Protein AF-A0AA40AA31-F1 (afdb_monomer)

Secondary structure (DSSP, 8-state):
-----------------------TTTTS-TTGGGGGSSEEEEEEEEEEEBTTBPPPTTHHHHHHHHHHSSSSSHHHHHHHHTTTSEEEEEEEEEEEE-SS-HHHHHTTTTT-SSSSSSHHHHHHHHHHHHTTT---GGG-SSSSSB-S-EEEEESS-BGGG-TTHHHHSBPPEEEESSSS-EEETTEEE-EEEEEETT--HHHHHHHHHHHHH-PPPSS--SSS-B-TTGGG-TTTGGGG-SSSTTSS--PPPHHHHHHTT-SEEEEE-S-EEEEEE-HHHH-EEEEEEGGG-TT-SEEEEEEEE-S-GGGGGSS--EEEEEEEETT---S--TTS-SEEE--TTS--GGGSB--TT--S--TTSSBTTTTT--BBTTSSSB---TTS-----EEESPPPSSSEEEEEEE---

Mean predicted aligned error: 7.06 Å

Foldseek 3Di:
DQDPDDPDDDDDPDDDPDDDDDPPCLQAFLLRLLLLAQAEAAAEEAEEEEPAFDFDPCLQVVVCCQDPNPDLHLQVQSCQLLVNRYGYDYHYDDHHYFPHGLLQQLQQQLQPDPDPPGPLVVVVSRCVRQQVPDACQVQSRPPPQARQHYEYEYGDAACVSPDPCNGRHHHWAKDFNDPDFDHRHRHTYGIYTYDYSPQANLSVNLRCLCRGGVDAQQFASHNQGFQRCACNASSGVQCQFDVVGNHQHAHHDPVSNVSSNSAAEAEDLAWDKDKAAACSVHSYKYKQFQQSDPPAQKTKIWHWHDLDDSNVRAQETAIWIKIAGNVDDAQNDLLDGRIGTQFCVLPSRSSGDDDDPDDPPPHQGHPPGPVRDKEDLPTRVHPADSVSHGSQWIWHPWDPRDSMIITIITRHD

Nearest PDB structures (foldseek):
  4yu6-assembly1_A  TM=7.868E-01  e=1.021E-20  Bacillus cereus biovar anthracis str. CI
  4yu6-assembly2_B  TM=7.826E-01  e=8.565E-21  Bacillus cereus biovar anthracis str. CI
  4yu5-assembly2_B  TM=7.785E-01  e=2.059E-20  Bacillus cereus biovar anthracis str. CI
  4yu5-assembly1_A  TM=7.817E-01  e=1.337E-19  Bacillus cereus biovar anthracis str. CI
  7pnw-assembly1_N  TM=4.228E-01  e=8.095E+00  Mus musculus

Structure (mmCIF, N/CA/C/O backbone):
data_AF-A0AA40AA31-F1
#
_entry.id   AF-A0AA40AA31-F1
#
loop_
_atom_site.group_PDB
_atom_site.id
_atom_site.type_symbol
_atom_site.label_atom_id
_atom_site.label_alt_id
_atom_site.label_comp_id
_atom_site.label_asym_id
_atom_site.label_entity_id
_atom_site.label_seq_id
_atom_site.pdbx_PDB_ins_code
_atom_site.Cartn_x
_atom_site.Cartn_y
_atom_site.Cartn_z
_atom_site.occupancy
_atom_site.B_iso_or_equiv
_atom_site.auth_seq_id
_atom_site.auth_comp_id
_atom_site.auth_asym_id
_atom_site.auth_atom_id
_atom_site.pdbx_PDB_model_num
ATOM 1 N N . MET A 1 1 ? -4.760 25.569 -0.457 1.00 21.52 1 MET A N 1
ATOM 2 C CA . MET A 1 1 ? -3.371 25.372 0.000 1.00 21.52 1 MET A CA 1
ATOM 3 C C . MET A 1 1 ? -3.452 24.492 1.225 1.00 21.52 1 MET A C 1
ATOM 5 O O . MET A 1 1 ? -3.757 24.991 2.296 1.00 21.52 1 MET A O 1
ATOM 9 N N . VAL A 1 2 ? -3.382 23.180 1.024 1.00 22.34 2 VAL A N 1
ATOM 10 C CA . VAL A 1 2 ? -3.468 22.185 2.099 1.00 22.34 2 VAL A CA 1
ATOM 11 C C . VAL A 1 2 ? -2.032 21.746 2.363 1.00 22.34 2 VAL A C 1
ATOM 13 O O . VAL A 1 2 ? -1.344 21.368 1.417 1.00 22.34 2 VAL A O 1
ATOM 16 N N . CYS A 1 3 ? -1.578 21.928 3.604 1.00 20.52 3 CYS A N 1
ATOM 17 C CA . CYS A 1 3 ? -0.237 21.608 4.083 1.00 20.52 3 CYS A CA 1
ATOM 18 C C . CYS A 1 3 ? 0.128 20.159 3.757 1.00 20.52 3 CYS A C 1
ATOM 20 O O . CYS A 1 3 ? -0.513 19.239 4.250 1.00 20.52 3 CYS A O 1
ATOM 22 N N . LEU A 1 4 ? 1.185 19.992 2.966 1.00 25.45 4 LEU A N 1
ATOM 23 C CA . LEU A 1 4 ? 1.896 18.733 2.727 1.00 25.45 4 LEU A CA 1
ATOM 24 C C . LEU A 1 4 ? 3.179 18.666 3.582 1.00 25.45 4 LEU A C 1
ATOM 26 O O . LEU A 1 4 ? 4.129 17.981 3.235 1.00 25.45 4 LEU A O 1
ATOM 30 N N . SER A 1 5 ? 3.239 19.415 4.686 1.00 25.70 5 SER A N 1
ATOM 31 C CA . SER A 1 5 ? 4.413 19.504 5.554 1.00 25.70 5 SER A CA 1
ATOM 32 C C . SER A 1 5 ? 4.046 19.136 6.988 1.00 25.70 5 SER A C 1
ATOM 34 O O . SER A 1 5 ? 3.518 19.960 7.731 1.00 25.70 5 SER A O 1
ATOM 36 N N . THR A 1 6 ? 4.274 17.874 7.371 1.00 27.00 6 THR A N 1
ATOM 37 C CA . THR A 1 6 ? 4.660 17.449 8.739 1.00 27.00 6 THR A CA 1
ATOM 38 C C . THR A 1 6 ? 4.908 15.931 8.850 1.00 27.00 6 THR A C 1
ATOM 40 O O . THR A 1 6 ? 4.463 15.297 9.799 1.00 27.00 6 THR A O 1
ATOM 43 N N . CYS A 1 7 ? 5.721 15.341 7.967 1.00 25.69 7 CYS A N 1
ATOM 44 C CA . CYS A 1 7 ? 6.529 14.180 8.373 1.00 25.69 7 CYS A CA 1
ATOM 45 C C . CYS A 1 7 ? 7.777 14.708 9.095 1.00 25.69 7 CYS A C 1
ATOM 47 O O . CYS A 1 7 ? 8.858 14.790 8.533 1.00 25.69 7 CYS A O 1
ATOM 49 N N . LEU A 1 8 ? 7.606 15.186 10.333 1.00 26.09 8 LEU A N 1
ATOM 50 C CA . LEU A 1 8 ? 8.709 15.687 11.155 1.00 26.09 8 LEU A CA 1
ATOM 51 C C . LEU A 1 8 ? 9.076 14.666 12.236 1.00 26.09 8 LEU A C 1
ATOM 53 O O . LEU A 1 8 ? 8.353 14.495 13.214 1.00 26.09 8 LEU A O 1
ATOM 57 N N . SER A 1 9 ? 10.259 14.078 12.049 1.00 26.86 9 SER A N 1
ATOM 58 C CA . SER A 1 9 ? 11.247 13.673 13.059 1.00 26.86 9 SER A CA 1
ATOM 59 C C . SER A 1 9 ? 10.718 13.188 14.420 1.00 26.86 9 SER A C 1
ATOM 61 O O . SER A 1 9 ? 10.626 13.942 15.390 1.00 26.86 9 SER A O 1
ATOM 63 N N . TYR A 1 10 ? 10.526 11.874 14.554 1.00 27.73 10 TYR A N 1
ATOM 64 C CA . TYR A 1 10 ? 10.501 11.221 15.864 1.00 27.73 10 TYR A CA 1
ATOM 65 C C . TYR A 1 10 ? 11.407 9.991 15.874 1.00 27.73 10 TYR A C 1
ATOM 67 O O . TYR A 1 10 ? 11.098 8.942 15.328 1.00 27.73 10 TYR A O 1
ATOM 75 N N . GLY A 1 11 ? 12.561 10.156 16.522 1.00 22.95 11 GLY A N 1
ATOM 76 C CA . GLY A 1 11 ? 13.639 9.179 16.535 1.00 22.95 11 GLY A CA 1
ATOM 77 C C . GLY A 1 11 ? 13.291 7.813 17.133 1.00 22.95 11 GLY A C 1
ATOM 78 O O . GLY A 1 11 ? 12.619 7.705 18.160 1.00 22.95 11 GLY A O 1
ATOM 79 N N . ARG A 1 12 ? 13.881 6.793 16.499 1.00 26.95 12 ARG A N 1
ATOM 80 C CA . ARG A 1 12 ? 14.268 5.469 17.010 1.00 26.95 12 ARG A CA 1
ATOM 81 C C . ARG A 1 12 ? 13.343 4.846 18.061 1.00 26.95 12 ARG A C 1
ATOM 83 O O . ARG A 1 12 ? 13.556 4.974 19.270 1.00 26.95 12 ARG A O 1
ATOM 90 N N . ALA A 1 13 ? 12.480 3.948 17.599 1.00 27.30 13 ALA A N 1
ATOM 91 C CA . ALA A 1 13 ? 12.263 2.687 18.295 1.00 27.30 13 ALA A CA 1
ATOM 92 C C . ALA A 1 13 ? 13.197 1.647 17.663 1.00 27.30 13 ALA A C 1
ATOM 94 O O . ALA A 1 13 ? 12.859 1.036 16.664 1.00 27.30 13 ALA A O 1
ATOM 95 N N . GLY A 1 14 ? 14.396 1.471 18.231 1.00 22.59 14 GLY A N 1
ATOM 96 C CA . GLY A 1 14 ? 15.335 0.459 17.746 1.00 22.59 14 GLY A CA 1
ATOM 97 C C . GLY A 1 14 ? 14.672 -0.915 17.635 1.00 22.59 14 GLY A C 1
ATOM 98 O O . GLY A 1 14 ? 14.106 -1.395 18.628 1.00 22.59 14 GLY A O 1
ATOM 99 N N . LEU A 1 15 ? 14.767 -1.506 16.439 1.00 26.05 15 LEU A N 1
ATOM 100 C CA . LEU A 1 15 ? 14.596 -2.930 16.192 1.00 26.05 15 LEU A CA 1
ATOM 101 C C . LEU A 1 15 ? 15.546 -3.674 17.132 1.00 26.05 15 LEU A C 1
ATOM 103 O O . LEU A 1 15 ? 16.763 -3.680 16.954 1.00 26.05 15 LEU A O 1
ATOM 107 N N . VAL A 1 16 ? 14.986 -4.280 18.170 1.00 21.91 16 VAL A N 1
ATOM 108 C CA . VAL A 1 16 ? 15.674 -5.336 18.900 1.00 21.91 16 VAL A CA 1
ATOM 109 C C . VAL A 1 16 ? 15.092 -6.625 18.361 1.00 21.91 16 VAL A C 1
ATOM 111 O O . VAL A 1 16 ? 13.942 -6.959 18.638 1.00 21.91 16 VAL A O 1
ATOM 114 N N . TRP A 1 17 ? 15.900 -7.321 17.567 1.00 23.91 17 TRP A N 1
ATOM 115 C CA . TRP A 1 17 ? 15.719 -8.729 17.265 1.00 23.91 17 TRP A CA 1
ATOM 116 C C . TRP A 1 17 ? 15.659 -9.493 18.589 1.00 23.91 17 TRP A C 1
ATOM 118 O O . TRP A 1 17 ? 16.685 -9.763 19.211 1.00 23.91 17 TRP A O 1
ATOM 128 N N . LEU A 1 18 ? 14.447 -9.803 19.046 1.00 21.17 18 LEU A N 1
ATOM 129 C CA . LEU A 1 18 ? 14.232 -10.810 20.069 1.00 21.17 18 LEU A CA 1
ATOM 130 C C . LEU A 1 18 ? 13.773 -12.075 19.352 1.00 21.17 18 LEU A C 1
ATOM 132 O O . LEU A 1 18 ? 12.701 -12.126 18.749 1.00 21.17 18 LEU A O 1
ATOM 136 N N . THR A 1 19 ? 14.647 -13.072 19.378 1.00 25.44 19 THR A N 1
ATOM 137 C CA . THR A 1 19 ? 14.409 -14.442 18.938 1.00 25.44 19 THR A CA 1
ATOM 138 C C . THR A 1 19 ? 13.298 -15.041 19.800 1.00 25.44 19 THR A C 1
ATOM 140 O O . THR A 1 19 ? 13.548 -15.628 20.848 1.00 25.44 19 THR A O 1
ATOM 143 N N . VAL A 1 20 ? 12.054 -14.864 19.362 1.00 24.89 20 VAL A N 1
ATOM 144 C CA . VAL A 1 20 ? 10.900 -15.638 19.820 1.00 24.89 20 VAL A CA 1
ATOM 145 C C . VAL A 1 20 ? 10.559 -16.609 18.698 1.00 24.89 20 VAL A C 1
ATOM 147 O O . VAL A 1 20 ? 10.556 -16.239 17.524 1.00 24.89 20 VAL A O 1
ATOM 150 N N . LEU A 1 21 ? 10.396 -17.868 19.094 1.00 23.12 21 LEU A N 1
ATOM 151 C CA . LEU A 1 21 ? 10.158 -19.053 18.276 1.00 23.12 21 LEU A CA 1
ATOM 152 C C . LEU A 1 21 ? 9.368 -18.767 16.993 1.00 23.12 21 LEU A C 1
ATOM 154 O O . LEU A 1 21 ? 8.338 -18.103 17.006 1.00 23.12 21 LEU A O 1
ATOM 158 N N . ALA A 1 22 ? 9.896 -19.295 15.889 1.00 25.11 22 ALA A N 1
ATOM 159 C CA . ALA A 1 22 ? 9.372 -19.178 14.540 1.00 25.11 22 ALA A CA 1
ATOM 160 C C . ALA A 1 22 ? 7.840 -19.313 14.479 1.00 25.11 22 ALA A C 1
ATOM 162 O O . ALA A 1 22 ? 7.308 -20.418 14.550 1.00 25.11 22 ALA A O 1
ATOM 163 N N . CYS A 1 23 ? 7.151 -18.190 14.267 1.00 29.66 23 CYS A N 1
ATOM 164 C CA . CYS A 1 23 ? 5.877 -18.199 13.566 1.00 29.66 23 CYS A CA 1
ATOM 165 C C . CYS A 1 23 ? 6.217 -18.176 12.062 1.00 29.66 23 CYS A C 1
ATOM 167 O O . CYS A 1 23 ? 6.781 -17.181 11.596 1.00 29.66 23 CYS A O 1
ATOM 169 N N . PRO A 1 24 ? 5.963 -19.254 11.297 1.00 26.97 24 PRO A N 1
ATOM 170 C CA . PRO A 1 24 ? 6.385 -19.378 9.895 1.00 26.97 24 PRO A CA 1
ATOM 171 C C . PRO A 1 24 ? 5.739 -18.369 8.926 1.00 26.97 24 PRO A C 1
ATOM 173 O O . PRO A 1 24 ? 6.018 -18.412 7.731 1.00 26.97 24 PRO A O 1
ATOM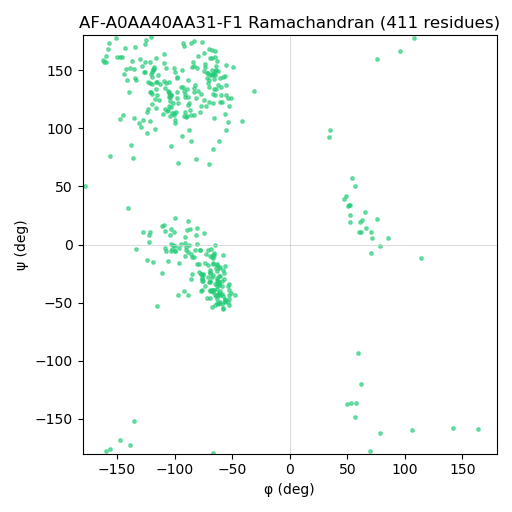 176 N N . THR A 1 25 ? 4.865 -17.479 9.400 1.00 36.44 25 THR A N 1
ATOM 177 C CA . THR A 1 25 ? 3.984 -16.643 8.570 1.00 36.44 25 THR A CA 1
ATOM 178 C C . THR A 1 25 ? 4.507 -15.237 8.276 1.00 36.44 25 THR A C 1
ATOM 180 O O . THR A 1 25 ? 3.888 -14.532 7.486 1.00 36.44 25 THR A O 1
ATOM 183 N N . ARG A 1 26 ? 5.668 -14.817 8.809 1.00 39.44 26 ARG A N 1
ATOM 184 C CA . ARG A 1 26 ? 6.181 -13.442 8.595 1.00 39.44 26 ARG A CA 1
ATOM 185 C C . ARG A 1 26 ? 6.444 -13.061 7.130 1.00 39.44 26 ARG A C 1
ATOM 187 O O . ARG A 1 26 ? 6.522 -11.876 6.840 1.00 39.44 26 ARG A O 1
ATOM 194 N N . HIS A 1 27 ? 6.594 -14.024 6.218 1.00 36.75 27 HIS A N 1
ATOM 195 C CA . HIS A 1 27 ? 6.992 -13.745 4.831 1.00 36.75 27 HIS A CA 1
ATOM 196 C C . HIS A 1 27 ? 5.881 -13.895 3.780 1.00 36.75 27 HIS A C 1
ATOM 198 O O . HIS A 1 27 ? 6.121 -13.546 2.629 1.00 36.75 27 HIS A O 1
ATOM 204 N N . ASN A 1 28 ? 4.679 -14.365 4.143 1.00 40.31 28 ASN A N 1
ATOM 205 C CA . ASN A 1 28 ? 3.616 -14.662 3.168 1.00 40.31 28 ASN A CA 1
ATOM 206 C C . ASN A 1 28 ? 2.303 -13.880 3.377 1.00 40.31 28 ASN A C 1
ATOM 208 O O . ASN A 1 28 ? 1.317 -14.209 2.722 1.00 40.31 28 ASN A O 1
ATOM 212 N N . GLY A 1 29 ? 2.258 -12.861 4.243 1.00 51.94 29 GLY A N 1
ATOM 213 C CA . GLY A 1 29 ? 0.986 -12.217 4.594 1.00 51.94 29 GLY A CA 1
ATOM 214 C C . GLY A 1 29 ? 0.158 -13.068 5.555 1.00 51.94 29 GLY A C 1
ATOM 215 O O . GLY A 1 29 ? 0.355 -14.284 5.648 1.00 51.94 29 GLY A O 1
ATOM 216 N N . LEU A 1 30 ? -0.794 -12.453 6.262 1.00 58.66 30 LEU A N 1
ATOM 217 C CA . LEU A 1 30 ? -1.718 -13.206 7.116 1.00 58.66 30 LEU A CA 1
ATOM 218 C C . LEU A 1 30 ? -2.571 -14.162 6.271 1.00 58.66 30 LEU A C 1
ATOM 220 O O . LEU A 1 30 ? -2.730 -15.311 6.642 1.00 58.66 30 LEU A O 1
ATOM 224 N N . CYS A 1 31 ? -2.961 -13.791 5.049 1.00 61.81 31 CYS A N 1
ATOM 225 C CA . CYS A 1 31 ? -3.692 -14.701 4.158 1.00 61.81 31 CYS A CA 1
ATOM 226 C C . CYS A 1 31 ? -2.834 -15.772 3.443 1.00 61.81 31 CYS A C 1
ATOM 228 O O . CYS A 1 31 ? -3.378 -16.634 2.747 1.00 61.81 31 CYS A O 1
ATOM 230 N N . GLY A 1 32 ? -1.505 -15.759 3.591 1.00 67.69 32 GLY A N 1
ATOM 231 C CA . GLY A 1 32 ? -0.622 -16.767 3.002 1.00 67.69 32 GLY A CA 1
ATOM 232 C C . GLY A 1 32 ? -0.744 -16.910 1.475 1.00 67.69 32 GLY A C 1
ATOM 233 O O . GLY A 1 32 ? -1.073 -15.979 0.741 1.00 67.69 32 GLY A O 1
ATOM 234 N N . ASP A 1 33 ? -0.527 -18.131 0.973 1.00 73.44 33 ASP A N 1
ATOM 235 C CA . ASP A 1 33 ? -0.656 -18.436 -0.461 1.00 73.44 33 ASP A CA 1
ATOM 236 C C . ASP A 1 33 ? -2.100 -18.326 -0.991 1.00 73.44 33 ASP A C 1
ATOM 238 O O . ASP A 1 33 ? -2.295 -18.306 -2.209 1.00 73.44 33 ASP A O 1
ATOM 242 N N . GLN A 1 34 ? -3.119 -18.216 -0.125 1.00 70.44 34 GLN A N 1
ATOM 243 C CA . GLN A 1 34 ? -4.515 -18.108 -0.565 1.00 70.44 34 GLN A CA 1
ATOM 244 C C . GLN A 1 34 ? -4.746 -16.836 -1.388 1.00 70.44 34 GLN A C 1
ATOM 246 O O . GLN A 1 34 ? -5.406 -16.894 -2.427 1.00 70.44 34 GLN A O 1
ATOM 251 N N . CYS A 1 35 ? -4.105 -15.724 -1.010 1.00 69.81 35 CYS A N 1
ATOM 252 C CA . CYS A 1 35 ? -4.175 -14.442 -1.720 1.00 69.81 35 CYS A CA 1
ATOM 253 C C . CYS A 1 35 ? -3.547 -14.441 -3.126 1.00 69.81 35 CYS A C 1
ATOM 255 O O . CYS A 1 35 ? -3.698 -13.465 -3.866 1.00 69.81 35 CYS A O 1
ATOM 257 N N . LYS A 1 36 ? -2.870 -15.530 -3.521 1.00 77.38 36 LYS A N 1
ATOM 258 C CA . LYS A 1 36 ? -2.358 -15.738 -4.888 1.00 77.38 36 LYS A CA 1
ATOM 259 C C . LYS A 1 36 ? -3.418 -16.329 -5.826 1.00 77.38 36 LYS A C 1
ATOM 261 O O . LYS A 1 36 ? -3.213 -16.380 -7.040 1.00 77.38 36 LYS A O 1
ATOM 266 N N . THR A 1 37 ? -4.544 -16.778 -5.275 1.00 78.44 37 THR A N 1
ATOM 267 C CA . THR A 1 37 ? -5.673 -17.400 -5.982 1.00 78.44 37 THR A CA 1
ATOM 268 C C . THR A 1 37 ? -6.958 -16.602 -5.765 1.00 78.44 37 THR A C 1
ATOM 270 O O . THR A 1 37 ? -6.935 -15.599 -5.063 1.00 78.44 37 THR A O 1
ATOM 273 N N . ASN A 1 38 ? -8.073 -17.032 -6.369 1.00 84.81 38 ASN A N 1
ATOM 274 C CA . ASN A 1 38 ? -9.378 -16.424 -6.111 1.00 84.81 38 ASN A CA 1
ATOM 275 C C . ASN A 1 38 ? -9.791 -16.687 -4.659 1.00 84.81 38 ASN A C 1
ATOM 277 O O . ASN A 1 38 ? -10.129 -17.815 -4.298 1.00 84.81 38 ASN A O 1
ATOM 281 N N . PHE A 1 39 ? -9.762 -15.641 -3.847 1.00 87.25 39 PHE A N 1
ATOM 282 C CA . PHE A 1 39 ? -9.891 -15.695 -2.408 1.00 87.25 39 PHE A CA 1
ATOM 283 C C . PHE A 1 39 ? -10.766 -14.539 -1.901 1.00 87.25 39 PHE A C 1
ATOM 285 O O . PHE A 1 39 ? -10.593 -13.379 -2.281 1.00 87.25 39 PHE A O 1
ATOM 292 N N . THR A 1 40 ? -11.744 -14.870 -1.057 1.00 92.12 40 THR A N 1
ATOM 293 C CA . THR A 1 40 ? -12.598 -13.886 -0.382 1.00 92.12 40 THR A CA 1
ATOM 294 C C . THR A 1 40 ? -12.192 -13.817 1.078 1.00 92.12 40 THR A C 1
ATOM 296 O O . THR A 1 40 ? -12.349 -14.795 1.802 1.00 92.12 40 THR A O 1
ATOM 299 N N . LEU A 1 41 ? -11.675 -12.663 1.484 1.00 92.62 41 LEU A N 1
ATOM 300 C CA . LEU A 1 41 ? -11.155 -12.405 2.811 1.00 92.62 41 LEU A CA 1
ATOM 301 C C . LEU A 1 41 ? -12.255 -11.844 3.715 1.00 92.62 41 LEU A C 1
ATOM 303 O O . LEU A 1 41 ? -12.731 -10.722 3.509 1.00 92.62 41 LEU A O 1
ATOM 307 N N . SER A 1 42 ? -12.629 -12.614 4.732 1.00 95.81 42 SER A N 1
ATOM 308 C CA . SER A 1 42 ? -13.472 -12.161 5.835 1.00 95.81 42 SER A CA 1
ATOM 309 C C . SER A 1 42 ? -12.670 -11.229 6.743 1.00 95.81 42 SER A C 1
ATOM 311 O O . SER A 1 42 ? -11.656 -11.625 7.317 1.00 95.81 42 SER A O 1
ATOM 313 N N . THR A 1 43 ? -13.132 -9.987 6.876 1.00 96.81 43 THR A N 1
ATOM 314 C CA . THR A 1 43 ? -12.504 -8.885 7.617 1.00 96.81 43 THR A CA 1
ATOM 315 C C . THR A 1 43 ? -13.429 -8.392 8.716 1.00 96.81 43 THR A C 1
ATOM 317 O O . THR A 1 43 ? -14.589 -8.090 8.448 1.00 96.81 43 THR A O 1
ATOM 320 N N . ILE A 1 44 ? -12.916 -8.246 9.935 1.00 98.19 44 ILE A N 1
ATOM 321 C CA . ILE A 1 44 ? -13.664 -7.645 11.041 1.00 98.19 44 ILE A CA 1
ATOM 322 C C . ILE A 1 44 ? -13.168 -6.217 11.275 1.00 98.19 44 ILE A C 1
ATOM 324 O O . ILE A 1 44 ? -11.981 -5.986 11.518 1.00 98.19 44 ILE A O 1
ATOM 328 N N . VAL A 1 45 ? -14.086 -5.253 11.210 1.00 98.75 45 VAL A N 1
ATOM 329 C CA . VAL A 1 45 ? -13.816 -3.841 11.500 1.00 98.75 45 VAL A CA 1
ATOM 330 C C . VAL A 1 45 ? -14.478 -3.473 12.826 1.00 98.75 45 VAL A C 1
ATOM 332 O O . VAL A 1 45 ? -15.700 -3.508 12.962 1.00 98.75 45 VAL A O 1
ATOM 335 N N . VAL A 1 46 ? -13.679 -3.104 13.823 1.00 98.81 46 VAL A N 1
ATOM 336 C CA . VAL A 1 46 ? -14.139 -2.793 15.180 1.00 98.81 46 VAL A CA 1
ATOM 337 C C . VAL A 1 46 ? -14.004 -1.299 15.436 1.00 98.81 46 VAL A C 1
ATOM 339 O O . VAL A 1 46 ? -12.899 -0.764 15.521 1.00 98.81 46 VAL A O 1
ATOM 342 N N . LEU A 1 47 ? -15.136 -0.613 15.569 1.00 98.81 47 LEU A N 1
ATOM 343 C CA . LEU A 1 47 ? -15.183 0.806 15.895 1.00 98.81 47 LEU A CA 1
ATOM 344 C C . LEU A 1 47 ? -15.052 0.995 17.403 1.00 98.81 47 LEU A C 1
ATOM 346 O O . LEU A 1 47 ? -15.735 0.338 18.192 1.00 98.81 47 LEU A O 1
ATOM 350 N N . VAL A 1 48 ? -14.214 1.942 17.807 1.00 98.75 48 VAL A N 1
ATOM 351 C CA . VAL A 1 48 ? -13.979 2.267 19.212 1.00 98.75 48 VAL A CA 1
ATOM 352 C C . VAL A 1 48 ? -14.023 3.762 19.465 1.00 98.75 48 VAL A C 1
ATOM 354 O O . VAL A 1 48 ? -13.537 4.568 18.674 1.00 98.75 48 VAL A O 1
ATOM 357 N N . ASP A 1 49 ? -14.600 4.137 20.598 1.00 98.50 49 ASP A N 1
ATOM 358 C CA . ASP A 1 49 ? -14.618 5.511 21.078 1.00 98.50 49 ASP A CA 1
ATOM 359 C C . ASP A 1 49 ? -14.044 5.622 22.493 1.00 98.50 49 ASP A C 1
ATOM 361 O O . ASP A 1 49 ? -13.661 4.632 23.118 1.00 98.50 49 ASP A O 1
ATOM 365 N N . PHE A 1 50 ? -13.936 6.849 22.989 1.00 98.50 50 PHE A N 1
ATOM 366 C CA . PHE A 1 50 ? -13.240 7.160 24.229 1.00 98.50 50 PHE A CA 1
ATOM 367 C C . PHE A 1 50 ? -14.113 8.029 25.140 1.00 98.50 50 PHE A C 1
ATOM 369 O O . PHE A 1 50 ? -15.017 8.728 24.665 1.00 98.50 50 PHE A O 1
ATOM 376 N N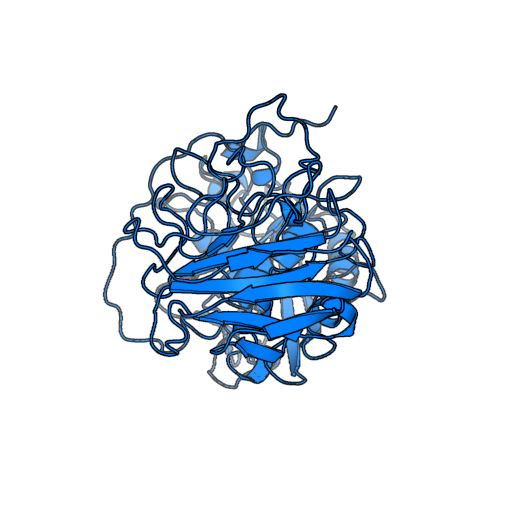 . PRO A 1 51 ? -13.835 8.073 26.457 1.00 98.06 51 PRO A N 1
ATOM 377 C CA . PRO A 1 51 ? -14.542 8.956 27.380 1.00 98.06 51 PRO A CA 1
ATOM 378 C C . PRO A 1 51 ? -14.459 10.443 26.996 1.00 98.06 51 PRO A C 1
ATOM 380 O O . PRO A 1 51 ? -15.378 11.198 27.296 1.00 98.06 51 PRO A O 1
ATOM 383 N N . ASP A 1 52 ? -13.372 10.871 26.343 1.00 95.44 52 ASP A N 1
ATOM 384 C CA . ASP A 1 52 ? -13.127 12.249 25.893 1.00 95.44 52 ASP A CA 1
ATOM 385 C C . ASP A 1 52 ? -13.344 12.474 24.388 1.00 95.44 52 ASP A C 1
ATOM 387 O O . ASP A 1 52 ? -13.284 13.616 23.928 1.00 95.44 52 ASP A O 1
ATOM 391 N N . LYS A 1 53 ? -13.617 11.418 23.615 1.00 96.69 53 LYS A N 1
ATOM 392 C CA . LYS A 1 53 ? -13.824 11.509 22.168 1.00 96.69 53 LYS A CA 1
ATOM 393 C C . LYS A 1 53 ? -14.826 10.459 21.696 1.00 96.69 53 LYS A C 1
ATOM 395 O O . LYS A 1 53 ? -14.511 9.275 21.640 1.00 96.69 53 LYS A O 1
ATOM 400 N N . LYS A 1 54 ? -16.024 10.911 21.329 1.00 97.50 54 LYS A N 1
ATOM 401 C CA . LYS A 1 54 ? -17.097 10.057 20.810 1.00 97.50 54 LYS A CA 1
ATOM 402 C C . LYS A 1 54 ? -17.014 9.886 19.300 1.00 97.50 54 LYS A C 1
ATOM 404 O O . LYS A 1 54 ? -16.672 10.837 18.602 1.00 97.50 54 LYS A O 1
ATOM 409 N N . MET A 1 55 ? -17.320 8.671 18.849 1.00 97.75 55 MET A N 1
ATOM 410 C CA . MET A 1 55 ? -17.424 8.312 17.436 1.00 97.75 55 MET A CA 1
ATOM 411 C C . MET A 1 55 ? -18.662 8.979 16.833 1.00 97.75 55 MET A C 1
ATOM 413 O O . MET A 1 55 ? -19.710 9.043 17.484 1.00 97.75 55 MET A O 1
ATOM 417 N N . GLY A 1 56 ? -18.562 9.448 15.589 1.00 96.38 56 GLY A N 1
ATOM 418 C CA . GLY A 1 56 ? -19.737 9.887 14.832 1.00 96.38 56 GLY A CA 1
ATOM 419 C C . GLY A 1 56 ? -20.809 8.789 14.745 1.00 96.38 56 GLY A C 1
ATOM 420 O O . GLY A 1 56 ? -20.502 7.621 14.512 1.00 96.38 56 GLY A O 1
ATOM 421 N N . SER A 1 57 ? -22.082 9.151 14.916 1.00 95.31 57 SER A N 1
ATOM 422 C CA . SER A 1 57 ? -23.205 8.196 14.928 1.00 95.31 57 SER A CA 1
ATOM 423 C C . SER A 1 57 ? -23.411 7.454 13.604 1.00 95.31 57 SER A C 1
ATOM 425 O O . SER A 1 57 ? -24.010 6.388 13.590 1.00 95.31 57 SER A O 1
ATOM 427 N N . ASP A 1 58 ? -22.933 8.017 12.496 1.00 96.69 58 ASP A N 1
ATOM 428 C CA . ASP A 1 58 ? -23.022 7.467 11.140 1.00 96.69 58 ASP A CA 1
ATOM 429 C C . ASP A 1 58 ? -21.825 6.570 10.779 1.00 96.69 58 ASP A C 1
ATOM 431 O O . ASP A 1 58 ? -21.746 6.044 9.669 1.00 96.69 58 ASP A O 1
ATOM 435 N N . ARG A 1 59 ? -20.845 6.413 11.680 1.00 97.50 59 ARG A N 1
ATOM 436 C CA . ARG A 1 59 ? -19.563 5.784 11.339 1.00 97.50 59 ARG A CA 1
ATOM 437 C C . ARG A 1 59 ? -19.672 4.290 11.071 1.00 97.50 59 ARG A C 1
ATOM 439 O O . ARG A 1 59 ? -18.960 3.821 10.195 1.00 97.50 59 ARG A O 1
ATOM 446 N N . VAL A 1 60 ? -20.577 3.561 11.722 1.00 97.62 60 VAL A N 1
ATOM 447 C CA . VAL A 1 60 ? -20.799 2.133 11.417 1.00 97.62 60 VAL A CA 1
ATOM 448 C C . VAL A 1 60 ? -21.238 1.955 9.959 1.00 97.62 60 VAL A C 1
ATOM 450 O O . VAL A 1 60 ? -20.623 1.190 9.218 1.00 97.62 60 VAL A O 1
ATOM 453 N N . ASP A 1 61 ? -22.237 2.716 9.508 1.00 97.44 61 ASP A N 1
ATOM 454 C CA . ASP A 1 61 ? -22.724 2.660 8.122 1.00 97.44 61 ASP A CA 1
ATOM 455 C C . ASP A 1 61 ? -21.673 3.174 7.128 1.00 97.44 61 ASP A C 1
ATOM 457 O O . ASP A 1 61 ? -21.451 2.578 6.071 1.00 97.44 61 ASP A O 1
ATOM 461 N N . SER A 1 62 ? -20.976 4.256 7.484 1.00 97.44 62 SER A N 1
ATOM 462 C CA . SER A 1 62 ? -19.898 4.821 6.668 1.00 97.44 62 SER A CA 1
ATOM 463 C C . SER A 1 62 ? -18.752 3.826 6.462 1.00 97.44 62 SER A C 1
ATOM 465 O O . SER A 1 62 ? -18.277 3.664 5.337 1.00 97.44 62 SER A O 1
ATOM 467 N N . PHE A 1 63 ? -18.334 3.104 7.508 1.00 98.19 63 PHE A N 1
ATOM 468 C CA . PHE A 1 63 ? -17.269 2.106 7.398 1.00 98.19 63 PHE A CA 1
ATOM 469 C C . PHE A 1 63 ? -17.727 0.814 6.722 1.00 98.19 63 PHE A C 1
ATOM 471 O O . PHE A 1 63 ? -16.946 0.241 5.961 1.00 98.19 63 PHE A O 1
ATOM 478 N N . ASN A 1 64 ? -18.996 0.419 6.878 1.00 97.94 64 ASN A N 1
ATOM 479 C CA . ASN A 1 64 ? -19.592 -0.637 6.053 1.00 97.94 64 ASN A CA 1
ATOM 480 C C . ASN A 1 64 ? -19.475 -0.284 4.566 1.00 97.94 64 ASN A C 1
ATOM 482 O O . ASN A 1 64 ? -19.005 -1.091 3.768 1.00 97.94 64 ASN A O 1
ATOM 486 N N . HIS A 1 65 ? -19.815 0.952 4.188 1.00 97.38 65 HIS A N 1
ATOM 487 C CA . HIS A 1 65 ? -19.628 1.419 2.816 1.00 97.38 65 HIS A CA 1
ATOM 488 C C . HIS A 1 65 ? -18.145 1.488 2.415 1.00 97.38 65 HIS A C 1
ATOM 490 O O . HIS A 1 65 ? -17.794 1.051 1.321 1.00 97.38 65 HIS A O 1
ATOM 496 N N . ARG A 1 66 ? -17.266 2.003 3.286 1.00 97.81 66 ARG A N 1
ATOM 497 C CA . ARG A 1 66 ? -15.822 2.159 3.027 1.00 97.81 66 ARG A CA 1
ATOM 498 C C . ARG A 1 66 ? -15.113 0.834 2.767 1.00 97.81 66 ARG A C 1
ATOM 500 O O . ARG A 1 66 ? -14.170 0.830 1.979 1.00 97.81 66 ARG A O 1
ATOM 507 N N . PHE A 1 67 ? -15.528 -0.251 3.416 1.00 98.06 67 PHE A N 1
ATOM 508 C CA . PHE A 1 67 ? -14.902 -1.564 3.259 1.00 98.06 67 PHE A CA 1
ATOM 509 C C . PHE A 1 67 ? -15.637 -2.460 2.259 1.00 98.06 67 PHE A C 1
ATOM 511 O O . PHE A 1 67 ? -14.986 -3.068 1.412 1.00 98.06 67 PHE A O 1
ATOM 518 N N . PHE A 1 68 ? -16.971 -2.493 2.316 1.00 97.25 68 PHE A N 1
ATOM 519 C CA . PHE A 1 68 ? -17.801 -3.506 1.649 1.00 97.25 68 PHE A CA 1
ATOM 520 C C . PHE A 1 68 ? -18.908 -2.912 0.761 1.00 97.25 68 PHE A C 1
ATOM 522 O O . PHE A 1 68 ? -19.823 -3.617 0.336 1.00 97.25 68 PHE A O 1
ATOM 529 N N . GLY A 1 69 ? -18.875 -1.602 0.505 1.00 93.44 69 GLY A N 1
ATOM 530 C CA . GLY A 1 69 ? -19.877 -0.920 -0.309 1.00 93.44 69 GLY A CA 1
ATOM 531 C C . GLY A 1 69 ? -19.870 -1.329 -1.792 1.00 93.44 69 GLY A C 1
ATOM 532 O O . GLY A 1 69 ? -19.052 -2.125 -2.245 1.00 93.44 69 GLY A O 1
ATOM 533 N N . PRO A 1 70 ? -20.757 -0.735 -2.610 1.00 85.81 70 PRO A N 1
ATOM 534 C CA . PRO A 1 70 ? -20.844 -1.059 -4.033 1.00 85.81 70 PRO A CA 1
ATOM 535 C C . PRO A 1 70 ? -19.723 -0.449 -4.889 1.00 85.81 70 PRO A C 1
ATOM 537 O O . PRO A 1 70 ? -19.410 -1.012 -5.932 1.00 85.81 70 PRO A O 1
ATOM 540 N N . LYS A 1 71 ? -19.170 0.713 -4.501 1.00 88.81 71 LYS A N 1
ATOM 541 C CA . LYS A 1 71 ? -18.074 1.417 -5.200 1.00 88.81 71 LYS A CA 1
ATOM 542 C C . LYS A 1 71 ? -17.197 2.220 -4.233 1.00 88.81 71 LYS A C 1
ATOM 544 O O . LYS A 1 71 ? -17.648 2.536 -3.135 1.00 88.81 71 LYS A O 1
ATOM 549 N N . GLY A 1 72 ? -15.987 2.586 -4.647 1.00 89.81 72 GLY A N 1
ATOM 550 C CA . GLY A 1 72 ? -15.057 3.482 -3.958 1.00 89.81 72 GLY A CA 1
ATOM 551 C C . GLY A 1 72 ? -14.527 2.957 -2.622 1.00 89.81 72 GLY A C 1
ATOM 552 O O . GLY A 1 72 ? -14.225 3.757 -1.734 1.00 89.81 72 GLY A O 1
ATOM 553 N N . ASN A 1 73 ? -14.451 1.639 -2.460 1.00 96.31 73 ASN A N 1
ATOM 554 C CA . ASN A 1 73 ? -14.199 0.969 -1.185 1.00 96.31 73 ASN A CA 1
ATOM 555 C C . ASN A 1 73 ? -13.009 0.003 -1.253 1.00 96.31 73 ASN A C 1
ATOM 557 O O . ASN A 1 73 ? -12.451 -0.239 -2.323 1.00 96.31 73 ASN A O 1
ATOM 561 N N . VAL A 1 74 ? -12.615 -0.523 -0.092 1.00 98.00 74 VAL A N 1
ATOM 562 C CA . VAL A 1 74 ? -11.481 -1.450 0.051 1.00 98.00 74 VAL A CA 1
ATOM 563 C C . VAL A 1 74 ? -11.681 -2.707 -0.800 1.00 98.00 74 VAL A C 1
ATOM 565 O O . VAL A 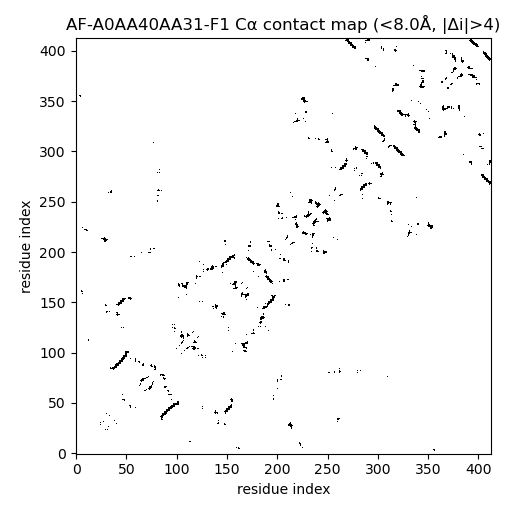1 74 ? -10.740 -3.119 -1.479 1.00 98.00 74 VAL A O 1
ATOM 568 N N . HIS A 1 75 ? -12.894 -3.275 -0.828 1.00 96.94 75 HIS A N 1
ATOM 569 C CA . HIS A 1 75 ? -13.214 -4.420 -1.682 1.00 96.94 75 HIS A CA 1
ATOM 570 C C . HIS A 1 75 ? -12.969 -4.117 -3.169 1.00 96.94 75 HIS A C 1
ATOM 572 O O . HIS A 1 75 ? -12.220 -4.850 -3.809 1.00 96.94 75 HIS A O 1
ATOM 578 N N . GLU A 1 76 ? -13.552 -3.046 -3.723 1.00 97.06 76 GLU A N 1
ATOM 579 C CA . GLU A 1 76 ? -13.398 -2.699 -5.149 1.00 97.06 76 GLU A CA 1
ATOM 580 C C . GLU A 1 76 ? -11.931 -2.423 -5.503 1.00 97.06 76 GLU A C 1
ATOM 582 O O . GLU A 1 76 ? -11.446 -2.902 -6.529 1.00 97.06 76 GLU A O 1
ATOM 587 N N . TYR A 1 77 ? -11.209 -1.716 -4.627 1.00 97.94 77 TYR A N 1
ATOM 588 C CA . TYR A 1 77 ? -9.786 -1.446 -4.813 1.00 97.94 77 TYR A CA 1
ATOM 589 C C . TYR A 1 77 ? -8.982 -2.739 -4.940 1.00 97.94 77 TYR A C 1
ATOM 591 O O . TYR A 1 77 ? -8.301 -2.945 -5.946 1.00 97.94 77 TYR A O 1
ATOM 599 N N . TYR A 1 78 ? -9.086 -3.637 -3.957 1.00 97.00 78 TYR A N 1
ATOM 600 C CA . TYR A 1 78 ? -8.323 -4.883 -3.970 1.00 97.00 78 TYR A CA 1
ATOM 601 C C . TYR A 1 78 ? -8.773 -5.856 -5.053 1.00 97.00 78 TYR A C 1
ATOM 603 O O . TYR A 1 78 ? -7.925 -6.530 -5.641 1.00 97.00 78 TYR A O 1
ATOM 611 N N . HIS A 1 79 ? -10.058 -5.866 -5.400 1.00 95.44 79 HIS A N 1
ATOM 612 C CA . HIS A 1 79 ? -10.558 -6.624 -6.539 1.00 95.44 79 HIS A CA 1
ATOM 613 C C . HIS A 1 79 ? -9.940 -6.131 -7.855 1.00 95.44 79 HIS A C 1
ATOM 615 O O . HIS A 1 79 ? -9.516 -6.942 -8.677 1.00 95.44 79 HIS A O 1
ATOM 621 N N . GLU A 1 80 ? -9.814 -4.817 -8.061 1.00 96.06 80 GLU A N 1
ATOM 622 C CA . GLU A 1 80 ? -9.152 -4.274 -9.251 1.00 96.06 80 GLU A CA 1
ATOM 623 C C . GLU A 1 80 ? -7.645 -4.569 -9.258 1.00 96.06 80 GLU A C 1
ATOM 625 O O . GLU A 1 80 ? -7.127 -5.137 -10.225 1.00 96.06 80 GLU A O 1
ATOM 630 N N . VAL A 1 81 ? -6.917 -4.211 -8.192 1.00 96.50 81 VAL A N 1
ATOM 631 C CA . VAL A 1 81 ? -5.445 -4.290 -8.207 1.00 96.50 81 VAL A CA 1
ATOM 632 C C . VAL A 1 81 ? -4.912 -5.726 -8.234 1.00 96.50 81 VAL A C 1
ATOM 634 O O . VAL A 1 81 ? -3.781 -5.936 -8.683 1.00 96.50 81 VAL A O 1
ATOM 637 N N . SER A 1 82 ? -5.724 -6.696 -7.804 1.00 95.44 82 SER A N 1
ATOM 638 C CA . SER A 1 82 ? -5.407 -8.129 -7.809 1.00 95.44 82 SER A CA 1
ATOM 639 C C . SER A 1 82 ? -5.907 -8.880 -9.048 1.00 95.44 82 SER A C 1
ATOM 641 O O . SER A 1 82 ? -5.683 -10.087 -9.152 1.00 95.44 82 SER A O 1
ATOM 643 N N . ASN A 1 83 ? -6.564 -8.195 -9.994 1.00 92.62 83 ASN A N 1
ATOM 644 C CA . ASN A 1 83 ? -7.233 -8.815 -11.141 1.00 92.62 83 ASN A CA 1
ATOM 645 C C . ASN A 1 83 ? -8.292 -9.860 -10.730 1.00 92.62 83 ASN A C 1
ATOM 647 O O . ASN A 1 83 ? -8.272 -11.010 -11.169 1.00 92.62 83 ASN A O 1
ATOM 651 N N . GLY A 1 84 ? -9.181 -9.471 -9.817 1.00 92.75 84 GLY A N 1
ATOM 652 C CA . GLY A 1 84 ? -10.284 -10.295 -9.322 1.00 92.75 84 GLY A CA 1
ATOM 653 C C . GLY A 1 84 ? -9.871 -11.458 -8.419 1.00 92.75 84 GLY A C 1
ATOM 654 O O . GLY A 1 84 ? -10.724 -12.259 -8.039 1.00 92.75 84 GLY A O 1
ATOM 655 N N . LYS A 1 85 ? -8.585 -11.572 -8.062 1.00 91.88 85 LYS A N 1
ATOM 656 C CA . LYS A 1 85 ? -8.098 -12.639 -7.178 1.00 91.88 85 LYS A CA 1
ATOM 657 C C . LYS A 1 85 ? -8.498 -12.406 -5.731 1.00 91.88 85 LYS A C 1
ATOM 659 O O . LYS A 1 85 ? -8.807 -13.362 -5.042 1.00 91.88 85 LYS A O 1
ATOM 664 N N . VAL A 1 86 ? -8.526 -11.164 -5.263 1.00 92.62 86 VAL A N 1
ATOM 665 C CA . VAL A 1 86 ? -8.833 -10.848 -3.866 1.00 92.62 86 VAL A CA 1
ATOM 666 C C . VAL A 1 86 ? -10.125 -10.055 -3.774 1.00 92.62 86 VAL A C 1
ATOM 668 O O . VAL A 1 86 ? -10.294 -9.038 -4.439 1.00 92.62 86 VAL A O 1
ATOM 671 N N . SER A 1 87 ? -11.030 -10.519 -2.921 1.00 92.88 87 SER A N 1
ATOM 672 C CA . SER A 1 87 ? -12.269 -9.833 -2.550 1.00 92.88 87 SER A CA 1
ATOM 673 C C . SER A 1 87 ? -12.350 -9.696 -1.036 1.00 92.88 87 SER A C 1
ATOM 675 O O . SER A 1 87 ? -11.887 -10.575 -0.321 1.00 92.88 87 SER A O 1
ATOM 677 N N . PHE A 1 88 ? -12.970 -8.627 -0.544 1.00 94.75 88 PHE A N 1
ATOM 678 C CA . PHE A 1 88 ? -13.197 -8.411 0.890 1.00 94.75 88 PHE A CA 1
ATOM 679 C C . PHE A 1 88 ? -14.682 -8.557 1.240 1.00 94.75 88 PHE A C 1
ATOM 681 O O . PHE A 1 88 ? -15.543 -8.100 0.488 1.00 94.75 88 PHE A O 1
ATOM 688 N N . THR A 1 89 ? -14.973 -9.173 2.383 1.00 96.44 89 THR A N 1
ATOM 689 C CA . THR A 1 89 ? -16.304 -9.268 3.008 1.00 96.44 89 THR A CA 1
ATOM 690 C C . THR A 1 89 ? -16.151 -9.179 4.525 1.00 96.44 89 THR A C 1
ATOM 692 O O . THR A 1 89 ? -15.035 -9.289 5.023 1.00 96.44 89 THR A O 1
ATOM 695 N N . GLY A 1 90 ? -17.240 -9.027 5.273 1.00 96.88 90 GLY A N 1
ATOM 696 C CA . GLY A 1 90 ? -17.230 -9.163 6.729 1.00 96.88 90 GLY A CA 1
ATOM 697 C C . GLY A 1 90 ? -18.133 -8.159 7.422 1.00 96.88 90 GLY A C 1
ATOM 698 O O . GLY A 1 90 ? -19.066 -7.644 6.806 1.00 96.88 90 GLY A O 1
ATOM 699 N N . ASP A 1 91 ? -17.847 -7.899 8.696 1.00 98.12 91 ASP A N 1
ATOM 700 C CA . ASP A 1 91 ? -18.707 -7.102 9.566 1.00 98.12 91 ASP A CA 1
ATOM 701 C C . ASP A 1 91 ? -18.008 -5.835 10.072 1.00 98.12 91 ASP A C 1
ATOM 703 O O . ASP A 1 91 ? -16.792 -5.788 10.286 1.00 98.12 91 ASP A O 1
ATOM 707 N N . VAL A 1 92 ? -18.821 -4.809 10.328 1.00 98.56 92 VAL A N 1
ATOM 708 C CA . VAL A 1 92 ? -18.425 -3.592 11.040 1.00 98.56 92 VAL A CA 1
ATOM 709 C C . VAL A 1 92 ? -19.225 -3.508 12.337 1.00 98.56 92 VAL A C 1
ATOM 711 O O . VAL A 1 92 ? -20.452 -3.404 12.302 1.00 98.56 92 VAL A O 1
ATOM 714 N N . ILE A 1 93 ? -18.542 -3.546 13.482 1.00 98.25 93 ILE A N 1
ATOM 715 C CA . ILE A 1 93 ? -19.162 -3.596 14.816 1.00 98.25 93 ILE A CA 1
ATOM 716 C C . ILE A 1 93 ? -18.736 -2.417 15.697 1.00 98.25 93 ILE A C 1
ATOM 718 O O . ILE A 1 93 ? -17.674 -1.831 15.500 1.00 98.25 93 ILE A O 1
ATOM 722 N N . GLY A 1 94 ? -19.550 -2.086 16.703 1.00 97.00 94 GLY A N 1
ATOM 723 C CA . GLY A 1 94 ? -19.313 -0.979 17.636 1.00 97.00 94 GLY A CA 1
ATOM 724 C C . GLY A 1 94 ? -20.235 0.229 17.392 1.00 97.00 94 GLY A C 1
ATOM 725 O O . GLY A 1 94 ? -21.297 0.068 16.792 1.00 97.00 94 GLY A O 1
ATOM 726 N N . PRO A 1 95 ? -19.872 1.436 17.867 1.00 97.88 95 PRO A N 1
ATOM 727 C CA . PRO A 1 95 ? -18.644 1.746 18.593 1.00 97.88 95 PRO A CA 1
ATOM 728 C C . PRO A 1 95 ? -18.634 1.184 20.024 1.00 97.88 95 PRO A C 1
ATOM 730 O O . PRO A 1 95 ? -19.648 1.212 20.721 1.00 97.88 95 PRO A O 1
ATOM 733 N N . PHE A 1 96 ? -17.471 0.729 20.488 1.00 98.50 96 PHE A N 1
ATOM 734 C CA . PHE A 1 96 ? -17.243 0.345 21.885 1.00 98.50 96 PHE A CA 1
ATOM 735 C C . PHE A 1 96 ? -16.460 1.434 22.622 1.00 98.50 96 PHE A C 1
ATOM 737 O O . PHE A 1 96 ? -15.400 1.855 22.161 1.00 98.50 96 PHE A O 1
ATOM 744 N N . THR A 1 97 ? -16.948 1.882 23.781 1.00 98.56 97 THR A N 1
ATOM 745 C CA . THR A 1 97 ? -16.215 2.856 24.602 1.00 98.56 97 THR A CA 1
ATOM 746 C C . THR A 1 97 ? -15.087 2.183 25.369 1.00 98.56 97 THR A C 1
ATOM 748 O O . THR A 1 97 ? -15.334 1.396 26.284 1.00 98.56 97 THR A O 1
ATOM 751 N N . LEU A 1 98 ? -13.849 2.534 25.029 1.00 98.69 98 LEU A N 1
ATOM 752 C CA . LEU A 1 98 ? -12.651 2.055 25.711 1.00 98.69 98 LEU A CA 1
ATOM 753 C C . LEU A 1 98 ? -12.474 2.725 27.087 1.00 98.69 98 LEU A C 1
ATOM 755 O O . LEU A 1 98 ? -12.965 3.833 27.318 1.00 98.69 98 LEU A O 1
ATOM 759 N N . PRO A 1 99 ? -11.764 2.082 28.034 1.00 98.50 99 PRO A N 1
ATOM 760 C CA . PRO A 1 99 ? -11.694 2.548 29.420 1.00 98.50 99 PRO A CA 1
ATOM 761 C C . PRO A 1 99 ? -10.816 3.790 29.630 1.00 98.50 99 PRO A C 1
ATOM 763 O O . PRO A 1 99 ? -10.891 4.413 30.692 1.00 98.50 99 PRO A O 1
ATOM 766 N N . LYS A 1 100 ? -9.956 4.153 28.670 1.00 98.44 100 LYS A N 1
ATOM 767 C CA . LYS A 1 100 ? -9.051 5.309 28.774 1.00 98.44 100 LYS A CA 1
ATOM 768 C C . LYS A 1 100 ? -9.377 6.358 27.719 1.00 98.44 100 LYS A C 1
ATOM 770 O O . LYS A 1 100 ? -10.023 6.081 26.717 1.00 98.44 100 LYS A O 1
ATOM 775 N N . LYS A 1 101 ? -8.912 7.579 27.959 1.00 98.06 101 LYS A N 1
ATOM 776 C CA . LYS A 1 101 ? -9.017 8.698 27.018 1.00 98.06 101 LYS A CA 1
ATOM 777 C C . LYS A 1 101 ? -8.157 8.474 25.773 1.00 98.06 101 LYS A C 1
ATOM 779 O O . LYS A 1 101 ? -7.074 7.899 25.891 1.00 98.06 101 LYS A O 1
ATOM 784 N N . LEU A 1 102 ? -8.563 9.025 24.627 1.00 97.00 102 LEU A N 1
ATOM 785 C CA . LEU A 1 102 ? -7.780 8.991 23.380 1.00 97.00 102 LEU A CA 1
ATOM 786 C C . LEU A 1 102 ? -6.357 9.517 23.620 1.00 97.00 102 LEU A C 1
ATOM 788 O O . LEU A 1 102 ? -5.368 8.868 23.297 1.00 97.00 102 LEU A O 1
ATOM 792 N N . THR A 1 103 ? -6.259 10.655 24.305 1.00 95.50 103 THR A N 1
ATOM 793 C CA . THR A 1 103 ? -4.982 11.301 24.650 1.00 95.50 103 THR A CA 1
ATOM 794 C C . THR A 1 103 ? -4.069 10.445 25.534 1.00 95.50 103 THR A C 1
ATOM 796 O O . THR A 1 103 ? -2.847 10.596 25.485 1.00 95.50 103 THR A O 1
ATOM 799 N N . GLN A 1 104 ? -4.633 9.534 26.335 1.00 97.12 104 GLN A N 1
ATOM 800 C CA . GLN A 1 104 ? -3.851 8.608 27.154 1.00 97.12 104 GLN A CA 1
ATOM 801 C C . GLN A 1 104 ? -3.255 7.481 26.313 1.00 97.12 104 GLN A C 1
ATOM 803 O O . GLN A 1 104 ? -2.108 7.128 26.560 1.00 97.12 104 GLN A O 1
ATOM 808 N N . TYR A 1 105 ? -3.990 6.950 25.328 1.00 97.44 105 TYR A N 1
ATOM 809 C CA . TYR A 1 105 ? -3.443 5.984 24.368 1.00 97.44 105 TYR A CA 1
ATOM 810 C C . TYR A 1 105 ? -2.430 6.636 23.422 1.00 97.44 105 TYR A C 1
ATOM 812 O O . TYR A 1 105 ? -1.379 6.057 23.170 1.00 97.44 105 TYR A O 1
ATOM 820 N N . ALA A 1 106 ? -2.690 7.863 22.961 1.00 95.19 106 ALA A N 1
ATOM 821 C CA . ALA A 1 106 ? -1.761 8.609 22.113 1.00 95.19 106 ALA A CA 1
ATOM 822 C C . ALA A 1 106 ? -0.421 8.877 22.823 1.00 95.19 106 ALA A C 1
ATOM 824 O O . ALA A 1 106 ? 0.642 8.894 22.200 1.00 95.19 106 ALA A O 1
ATOM 825 N N . ASN A 1 107 ? -0.466 9.097 24.140 1.00 95.06 107 ASN A N 1
ATOM 826 C CA . ASN A 1 107 ? 0.693 9.235 25.022 1.00 95.06 107 ASN A CA 1
ATOM 827 C C . ASN A 1 107 ? 1.786 10.183 24.486 1.00 95.06 107 ASN A C 1
ATOM 829 O O . ASN A 1 107 ? 2.985 9.924 24.613 1.00 95.06 107 ASN A O 1
ATOM 833 N N . LYS A 1 108 ? 1.370 11.296 23.858 1.00 92.12 108 LYS A N 1
ATOM 834 C CA . LYS A 1 108 ? 2.246 12.331 23.270 1.00 92.12 108 LYS A CA 1
ATOM 835 C C . LYS A 1 108 ? 3.163 11.842 22.141 1.00 92.12 108 LYS A C 1
ATOM 837 O O . LYS A 1 108 ? 4.073 12.575 21.758 1.00 92.12 108 LYS A O 1
ATOM 842 N N . LYS A 1 109 ? 2.950 10.622 21.649 1.00 91.62 109 LYS A N 1
ATOM 843 C CA . LYS A 1 109 ? 3.737 9.951 20.604 1.00 91.62 109 LYS A CA 1
ATOM 844 C C . LYS A 1 109 ? 2.830 9.175 19.646 1.00 91.62 109 LYS A C 1
ATOM 846 O O . LYS A 1 109 ? 3.192 8.089 19.209 1.00 91.62 109 LYS A O 1
ATOM 851 N N . SER A 1 110 ? 1.616 9.671 19.431 1.00 93.56 110 SER A N 1
ATOM 852 C CA . SER A 1 110 ? 0.615 9.070 18.543 1.00 93.56 110 SER A CA 1
ATOM 853 C C . SER A 1 110 ? 0.313 7.583 18.781 1.00 93.56 110 SER A C 1
ATOM 855 O O . SER A 1 110 ? -0.078 6.864 17.869 1.00 93.56 110 SER A O 1
ATOM 857 N N . GLY A 1 111 ? 0.537 7.091 20.001 1.00 93.31 111 GLY A N 1
ATOM 858 C CA . GLY A 1 111 ? 0.393 5.679 20.357 1.00 93.31 111 GLY A CA 1
ATOM 859 C C . GLY A 1 111 ? 1.555 4.777 19.935 1.00 93.31 111 GLY A C 1
ATOM 860 O O . GLY A 1 111 ? 1.546 3.601 20.285 1.00 93.31 111 GLY A O 1
ATOM 861 N N . MET A 1 112 ? 2.581 5.311 19.272 1.00 90.44 112 MET A N 1
ATOM 862 C CA . MET A 1 112 ? 3.752 4.574 18.770 1.00 90.44 112 MET A CA 1
ATOM 863 C C . MET A 1 112 ? 4.859 4.410 19.828 1.00 90.44 112 MET A C 1
ATOM 865 O O . MET A 1 112 ? 5.860 3.724 19.628 1.00 90.44 112 MET A O 1
ATOM 869 N N . GLY A 1 113 ? 4.720 5.074 20.978 1.00 88.62 113 GLY A N 1
ATOM 870 C CA . GLY A 1 113 ? 5.689 4.996 22.068 1.00 88.62 113 GLY A CA 1
ATOM 871 C C . GLY A 1 113 ? 5.719 3.625 22.758 1.00 88.62 113 GLY A C 1
ATOM 872 O O . GLY A 1 113 ? 4.689 2.995 22.984 1.00 88.62 113 GLY A O 1
ATOM 873 N N . LYS A 1 114 ? 6.911 3.202 23.205 1.00 88.88 114 LYS A N 1
ATOM 874 C CA . LYS A 1 114 ? 7.082 1.972 24.007 1.00 88.88 114 LYS A CA 1
ATOM 875 C C . LYS A 1 114 ? 6.364 2.020 25.364 1.00 88.88 114 LYS A C 1
ATOM 877 O O . LYS A 1 114 ? 6.006 0.979 25.897 1.00 88.88 114 LYS A O 1
ATOM 882 N N . SER A 1 115 ? 6.192 3.211 25.941 1.00 93.75 115 SER A N 1
ATOM 883 C CA . SER A 1 115 ? 5.547 3.390 27.244 1.00 93.75 115 SER A CA 1
ATOM 884 C C . SER A 1 115 ? 4.032 3.267 27.134 1.00 93.75 115 SER A C 1
ATOM 886 O O . SER A 1 115 ? 3.416 3.965 26.333 1.00 93.75 115 SER A O 1
ATOM 888 N N . GLU A 1 116 ? 3.439 2.435 27.984 1.00 94.19 116 GLU A N 1
ATOM 889 C CA . GLU A 1 116 ? 1.988 2.286 28.075 1.00 94.19 116 GLU A CA 1
ATOM 890 C C . GLU A 1 116 ? 1.336 3.412 28.905 1.00 94.19 116 GLU A C 1
ATOM 892 O O . GLU A 1 116 ? 1.969 3.932 29.831 1.00 94.19 116 GLU A O 1
ATOM 897 N N . PRO A 1 117 ? 0.064 3.771 28.634 1.00 96.38 117 PRO A N 1
ATOM 898 C CA . PRO A 1 117 ? -0.787 3.263 27.552 1.00 96.38 117 PRO A CA 1
ATOM 899 C C . PRO A 1 117 ? -0.294 3.681 26.158 1.00 96.38 117 PRO A C 1
ATOM 901 O O . PRO A 1 117 ? 0.275 4.756 26.000 1.00 96.38 117 PRO A O 1
ATOM 904 N N . ASN A 1 118 ? -0.481 2.813 25.165 1.00 95.81 118 ASN A N 1
ATOM 905 C CA . ASN A 1 118 ? -0.105 3.040 23.765 1.00 95.81 118 ASN A CA 1
ATOM 906 C C . ASN A 1 118 ? -1.087 2.330 22.810 1.00 95.81 118 ASN A C 1
ATOM 908 O O . ASN A 1 118 ? -2.136 1.845 23.247 1.00 95.81 118 ASN A O 1
ATOM 912 N N . VAL A 1 119 ? -0.754 2.234 21.518 1.00 96.12 119 VAL A N 1
ATOM 913 C CA . VAL A 1 119 ? -1.598 1.571 20.506 1.00 96.12 119 VAL A CA 1
ATOM 914 C C . VAL A 1 119 ? -1.877 0.098 20.827 1.00 96.12 119 VAL A C 1
ATOM 916 O O . VAL A 1 119 ? -3.000 -0.366 20.649 1.00 96.12 119 VAL A O 1
ATOM 919 N N . ARG A 1 120 ? -0.913 -0.627 21.411 1.00 96.56 120 ARG A N 1
ATOM 920 C CA . ARG A 1 120 ? -1.116 -2.017 21.861 1.00 96.56 120 ARG A CA 1
ATOM 921 C C . ARG A 1 120 ? -2.088 -2.093 23.026 1.00 96.56 120 ARG A C 1
ATOM 923 O O . ARG A 1 120 ? -2.948 -2.967 23.054 1.00 96.56 120 ARG A O 1
ATOM 930 N N . THR A 1 121 ? -1.999 -1.151 23.970 1.00 98.00 121 THR A N 1
ATOM 931 C CA . THR A 1 121 ? -2.985 -1.045 25.055 1.00 98.00 121 THR A CA 1
ATOM 932 C C . THR A 1 121 ? -4.388 -0.782 24.501 1.00 98.00 121 THR A C 1
ATOM 934 O O . THR A 1 121 ? -5.343 -1.387 24.978 1.00 98.00 121 THR A O 1
ATOM 937 N N . MET A 1 122 ? -4.518 0.068 23.476 1.00 98.38 122 MET A N 1
ATOM 938 C CA . MET A 1 122 ? -5.798 0.330 22.808 1.00 98.38 122 MET A CA 1
ATOM 939 C C . MET A 1 122 ? -6.345 -0.928 22.122 1.00 98.38 122 MET A C 1
ATOM 941 O O . MET A 1 122 ? -7.521 -1.249 22.287 1.00 98.38 122 MET A O 1
ATOM 945 N N . ALA A 1 123 ? -5.499 -1.675 21.409 1.00 98.31 123 ALA A N 1
ATOM 946 C CA . ALA A 1 123 ? -5.886 -2.931 20.773 1.00 98.31 123 ALA A CA 1
ATOM 947 C C . ALA A 1 123 ? -6.316 -3.993 21.798 1.00 98.31 123 ALA A C 1
ATOM 949 O O . ALA A 1 123 ? -7.368 -4.606 21.630 1.00 98.31 123 ALA A O 1
ATOM 950 N N . ARG A 1 124 ? -5.582 -4.152 22.909 1.00 98.25 124 ARG A N 1
ATOM 951 C CA . ARG A 1 124 ? -5.988 -5.022 24.028 1.00 98.25 124 ARG A CA 1
ATOM 952 C C . ARG A 1 124 ? -7.354 -4.656 24.583 1.00 98.25 124 ARG A C 1
ATOM 954 O O . ARG A 1 124 ? -8.198 -5.531 24.755 1.00 98.25 124 ARG A O 1
ATOM 961 N N . ASP A 1 125 ? -7.571 -3.377 24.872 1.00 98.56 125 ASP A N 1
ATOM 962 C CA . ASP A 1 125 ? -8.842 -2.911 25.421 1.00 98.56 125 ASP A CA 1
ATOM 963 C C . ASP A 1 125 ? -9.988 -3.097 24.409 1.00 98.56 125 ASP A C 1
ATOM 965 O O . ASP A 1 125 ? -11.095 -3.461 24.803 1.00 98.56 125 ASP A O 1
ATOM 969 N N . THR A 1 126 ? -9.706 -2.951 23.109 1.00 98.69 126 THR A N 1
ATOM 970 C CA . THR A 1 126 ? -10.650 -3.238 22.013 1.00 98.69 126 THR A CA 1
ATOM 971 C C . THR A 1 126 ? -11.037 -4.712 21.979 1.00 98.69 126 THR A C 1
ATOM 973 O O . THR A 1 126 ? -12.221 -5.044 21.992 1.00 98.69 126 THR A O 1
ATOM 976 N N . VAL A 1 127 ? -10.051 -5.612 22.003 1.00 98.31 127 VAL A N 1
ATOM 977 C CA . VAL A 1 127 ? -10.296 -7.058 22.025 1.00 98.31 127 VAL A CA 1
ATOM 978 C C . VAL A 1 127 ? -11.071 -7.457 23.281 1.00 98.31 127 VAL A C 1
ATOM 980 O O . VAL A 1 127 ? -12.051 -8.191 23.190 1.00 98.31 127 VAL A O 1
ATOM 983 N N . ASN A 1 128 ? -10.707 -6.923 24.449 1.00 98.00 128 ASN A N 1
ATOM 984 C CA . ASN A 1 128 ? -11.420 -7.180 25.701 1.00 98.00 128 ASN A CA 1
ATOM 985 C C . ASN A 1 128 ? -12.885 -6.713 25.666 1.00 98.00 128 ASN A C 1
ATOM 987 O O . ASN A 1 128 ? -13.726 -7.357 26.293 1.00 98.00 128 ASN A O 1
ATOM 991 N N . ALA A 1 129 ? -13.206 -5.643 24.930 1.00 98.31 129 ALA A N 1
ATOM 992 C CA . ALA A 1 129 ? -14.574 -5.141 24.798 1.00 98.31 129 ALA A CA 1
ATOM 993 C C . ALA A 1 129 ? -15.502 -6.094 24.020 1.00 98.31 129 ALA A C 1
ATOM 995 O O . ALA A 1 129 ? -16.705 -6.120 24.280 1.00 98.31 129 ALA A O 1
ATOM 996 N N . ILE A 1 130 ? -14.953 -6.897 23.102 1.00 98.00 130 ILE A N 1
ATOM 997 C CA . ILE A 1 130 ? -15.724 -7.839 22.271 1.00 98.00 130 ILE A CA 1
ATOM 998 C C . ILE A 1 130 ? -15.565 -9.304 22.702 1.00 98.00 130 ILE A C 1
ATOM 1000 O O . ILE A 1 130 ? -16.360 -10.154 22.302 1.00 98.00 130 ILE A O 1
ATOM 1004 N N . LYS A 1 131 ? -14.570 -9.604 23.549 1.00 96.69 131 LYS A N 1
ATOM 1005 C CA . LYS A 1 131 ? -14.113 -10.965 23.878 1.00 96.69 131 LYS A CA 1
ATOM 1006 C C . LYS A 1 131 ? -15.206 -11.923 24.356 1.00 96.69 131 LYS A C 1
ATOM 1008 O O . LYS A 1 131 ? -15.125 -13.118 24.097 1.00 96.69 131 LYS A O 1
ATOM 1013 N N . THR A 1 132 ? -16.188 -11.422 25.102 1.00 96.12 132 THR A N 1
ATOM 1014 C CA . THR A 1 132 ? -17.257 -12.240 25.704 1.00 96.12 132 THR A CA 1
ATOM 1015 C C . THR A 1 132 ? -18.561 -12.218 24.913 1.00 96.12 132 THR A C 1
ATOM 1017 O O . THR A 1 132 ? -19.501 -12.921 25.279 1.00 96.12 132 THR A O 1
ATOM 1020 N N . THR A 1 133 ? -18.642 -11.402 23.861 1.00 96.69 133 THR A N 1
ATOM 1021 C CA . THR A 1 133 ? -19.876 -11.139 23.108 1.00 96.69 133 THR A CA 1
ATOM 1022 C C . THR A 1 133 ? -19.790 -11.550 21.643 1.00 96.69 133 THR A C 1
ATOM 1024 O O . THR A 1 133 ? -20.830 -11.648 20.999 1.00 96.69 133 THR A O 1
ATOM 1027 N N . HIS A 1 134 ? -18.587 -11.805 21.123 1.00 97.75 134 HIS A N 1
ATOM 1028 C CA . HIS A 1 134 ? -18.348 -12.151 19.724 1.00 97.75 134 HIS A CA 1
ATOM 1029 C C . HIS A 1 134 ? -17.514 -13.428 19.600 1.00 97.75 134 HIS A C 1
ATOM 1031 O O . HIS A 1 134 ? -16.720 -13.765 20.480 1.00 97.75 134 HIS A O 1
ATOM 1037 N N . ASP A 1 135 ? -17.691 -14.110 18.474 1.00 97.81 135 ASP A N 1
ATOM 1038 C CA . ASP A 1 135 ? -16.867 -15.228 18.033 1.00 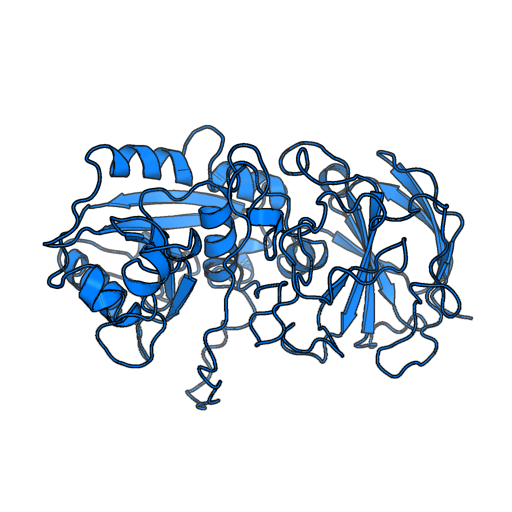97.81 135 ASP A CA 1
ATOM 1039 C C . ASP A 1 135 ? -16.190 -14.836 16.719 1.00 97.81 135 ASP A C 1
ATOM 1041 O O . ASP A 1 135 ? -16.873 -14.422 15.782 1.00 97.81 135 ASP A O 1
ATOM 1045 N N . LEU A 1 136 ? -14.857 -14.924 16.664 1.00 97.88 136 LEU A N 1
ATOM 1046 C CA . LEU A 1 136 ? -14.084 -14.533 15.488 1.00 97.88 136 LEU A CA 1
ATOM 1047 C C . LEU A 1 136 ? -13.646 -15.711 14.604 1.00 97.88 136 LEU A C 1
ATOM 1049 O O . LEU A 1 136 ? -12.856 -15.504 13.687 1.00 97.88 136 LEU A O 1
ATOM 1053 N N . ALA A 1 137 ? -14.165 -16.926 14.824 1.00 97.12 137 ALA A N 1
ATOM 1054 C CA . ALA A 1 137 ? -13.795 -18.116 14.048 1.00 97.12 137 ALA A CA 1
ATOM 1055 C C . ALA A 1 137 ? -13.925 -17.939 12.521 1.00 97.12 137 ALA A C 1
ATOM 1057 O O . ALA A 1 137 ? -13.123 -18.475 11.768 1.00 97.12 137 ALA A O 1
ATOM 1058 N N . SER A 1 138 ? -14.910 -17.168 12.046 1.00 96.25 138 SER A N 1
ATOM 1059 C CA . SER A 1 138 ? -15.127 -16.916 10.611 1.00 96.25 138 SER A CA 1
ATOM 1060 C C . SER A 1 138 ? -14.104 -15.976 9.965 1.00 96.25 138 SER A C 1
ATOM 1062 O O . SER A 1 138 ? -14.140 -15.792 8.748 1.00 96.25 138 SER A O 1
ATOM 1064 N N . TYR A 1 139 ? -13.242 -15.348 10.767 1.00 96.00 139 TYR A N 1
ATOM 1065 C CA . TYR A 1 139 ? -12.203 -14.415 10.325 1.00 96.00 139 TYR A CA 1
ATOM 1066 C C . TYR A 1 139 ? -10.800 -15.036 10.314 1.00 96.00 139 TYR A C 1
ATOM 1068 O O . TYR A 1 139 ? -9.840 -14.350 9.964 1.00 96.00 139 TYR A O 1
ATOM 1076 N N . ASP A 1 140 ? -10.695 -16.315 10.687 1.00 93.75 140 ASP A N 1
ATOM 1077 C CA . ASP A 1 140 ? -9.549 -17.178 10.407 1.00 93.75 140 ASP A CA 1
ATOM 1078 C C . ASP A 1 140 ? -9.736 -17.809 9.022 1.00 93.75 140 ASP A C 1
ATOM 1080 O O . ASP A 1 140 ? -10.371 -18.848 8.834 1.00 93.75 140 ASP A O 1
ATOM 1084 N N . ASN A 1 141 ? -9.241 -17.105 8.018 1.00 90.00 141 ASN A N 1
ATOM 1085 C CA . ASN A 1 141 ? -9.440 -17.394 6.610 1.00 90.00 141 ASN A CA 1
ATOM 1086 C C . ASN A 1 141 ? -8.603 -18.582 6.115 1.00 90.00 141 ASN A C 1
ATOM 1088 O O . ASN A 1 141 ? -8.973 -19.252 5.144 1.00 90.00 141 ASN A O 1
ATOM 1092 N N . ASN A 1 142 ? -7.470 -18.841 6.768 1.00 87.25 142 ASN A N 1
ATOM 1093 C CA . ASN A 1 142 ? -6.522 -19.883 6.380 1.00 87.25 142 ASN A CA 1
ATOM 1094 C C . ASN A 1 142 ? -6.514 -21.092 7.337 1.00 87.25 142 ASN A C 1
ATOM 1096 O O . ASN A 1 142 ? -5.834 -22.080 7.050 1.00 87.25 142 ASN A O 1
ATOM 1100 N N . GLY A 1 143 ? -7.290 -21.048 8.423 1.00 89.31 143 GLY A N 1
ATOM 1101 C CA . GLY A 1 143 ? -7.423 -22.126 9.400 1.00 89.31 143 GLY A CA 1
ATOM 1102 C C . GLY A 1 143 ? -6.228 -22.257 10.347 1.00 89.31 143 GLY A C 1
ATOM 1103 O O . GLY A 1 143 ? -5.994 -23.350 10.871 1.00 89.31 143 GLY A O 1
ATOM 1104 N N . ASN A 1 144 ? -5.427 -21.202 10.527 1.00 88.06 144 ASN A N 1
ATOM 1105 C CA . ASN A 1 144 ? -4.245 -21.214 11.395 1.00 88.06 144 ASN A CA 1
ATOM 1106 C C . ASN A 1 144 ? -4.565 -20.866 12.864 1.00 88.06 144 ASN A C 1
ATOM 1108 O O . ASN A 1 144 ? -3.661 -20.864 13.704 1.00 88.06 144 ASN A O 1
ATOM 1112 N N . GLY A 1 145 ? -5.833 -20.600 13.181 1.00 91.62 145 GLY A N 1
ATOM 1113 C CA . GLY A 1 145 ? -6.324 -20.215 14.499 1.00 91.62 145 GLY A CA 1
ATOM 1114 C C . GLY A 1 145 ? -6.239 -18.716 14.796 1.00 91.62 145 GLY A C 1
ATOM 1115 O O . GLY A 1 145 ? -6.517 -18.324 15.933 1.00 91.62 145 GLY A O 1
ATOM 1116 N N . LEU A 1 146 ? -5.854 -17.875 13.832 1.00 93.19 146 LEU A N 1
ATOM 1117 C CA . LEU A 1 146 ? -5.689 -16.429 13.989 1.00 93.19 146 LEU A CA 1
ATOM 1118 C C . LEU A 1 146 ? -6.611 -15.654 13.048 1.00 93.19 146 LEU A C 1
ATOM 1120 O O . LEU A 1 146 ? -6.890 -16.071 11.936 1.00 93.19 146 LEU A O 1
ATOM 1124 N N . VAL A 1 147 ? -7.041 -14.476 13.489 1.00 94.94 147 VAL A N 1
ATOM 1125 C CA . VAL A 1 147 ? -7.780 -13.528 12.649 1.00 94.94 147 VAL A CA 1
ATOM 1126 C C . VAL A 1 147 ? -6.826 -12.859 11.656 1.00 94.94 147 VAL A C 1
ATOM 1128 O O . VAL A 1 147 ? -5.867 -12.214 12.085 1.00 94.94 147 VAL A O 1
ATOM 1131 N N . ASP A 1 148 ? -7.106 -12.943 10.351 1.00 91.19 148 ASP A N 1
ATOM 1132 C CA . ASP A 1 148 ? -6.194 -12.400 9.324 1.00 91.19 148 ASP A CA 1
ATOM 1133 C C . ASP A 1 148 ? -6.394 -10.910 9.033 1.00 91.19 148 ASP A C 1
ATOM 1135 O O . ASP A 1 148 ? -5.467 -10.238 8.588 1.00 91.19 148 ASP A O 1
ATOM 1139 N N . ALA A 1 149 ? -7.593 -10.369 9.266 1.00 94.25 149 ALA A N 1
ATOM 1140 C CA . ALA A 1 149 ? -7.870 -8.947 9.068 1.00 94.25 149 ALA A CA 1
ATOM 1141 C C . ALA A 1 149 ? -8.716 -8.373 10.207 1.00 94.25 149 ALA A C 1
ATOM 1143 O O . ALA A 1 149 ? -9.944 -8.294 10.126 1.00 94.25 149 ALA A O 1
ATOM 1144 N N . PHE A 1 150 ? -8.025 -7.960 11.272 1.00 97.75 150 PHE A N 1
ATOM 1145 C CA . PHE A 1 150 ? -8.591 -7.221 12.396 1.00 97.75 150 PHE A CA 1
ATOM 1146 C C . PHE A 1 150 ? -8.288 -5.722 12.255 1.00 97.75 150 PHE A C 1
ATOM 1148 O O . PHE A 1 150 ? -7.161 -5.274 12.482 1.00 97.75 150 PHE A O 1
ATOM 1155 N N . VAL A 1 151 ? -9.294 -4.940 11.865 1.00 98.69 151 VAL A N 1
ATOM 1156 C CA . VAL A 1 151 ? -9.176 -3.490 11.661 1.00 98.69 151 VAL A CA 1
ATOM 1157 C C . VAL A 1 151 ? -9.827 -2.762 12.828 1.00 98.69 151 VAL A C 1
ATOM 1159 O O . VAL A 1 151 ? -10.996 -2.985 13.127 1.00 98.69 151 VAL A O 1
ATOM 1162 N N . ILE A 1 152 ? -9.103 -1.851 13.470 1.00 98.75 152 ILE A N 1
ATOM 1163 C CA . ILE A 1 152 ? -9.625 -1.004 14.543 1.00 98.75 152 ILE A CA 1
ATOM 1164 C C . ILE A 1 152 ? -9.838 0.405 13.996 1.00 98.75 152 ILE A C 1
ATOM 1166 O O . ILE A 1 152 ? -8.889 1.073 13.592 1.00 98.75 152 ILE A O 1
ATOM 1170 N N . VAL A 1 153 ? -11.076 0.887 14.032 1.00 98.81 153 VAL A N 1
ATOM 1171 C CA . VAL A 1 153 ? -11.406 2.271 13.677 1.00 98.81 153 VAL A CA 1
ATOM 1172 C C . VAL A 1 153 ? -11.577 3.072 14.958 1.00 98.81 153 VAL A C 1
ATOM 1174 O O . VAL A 1 153 ? -12.523 2.837 15.710 1.00 98.81 153 VAL A O 1
ATOM 1177 N N . HIS A 1 154 ? -10.696 4.031 15.223 1.00 98.38 154 HIS A N 1
ATOM 1178 C CA . HIS A 1 154 ? -10.772 4.837 16.440 1.00 98.38 154 HIS A CA 1
ATOM 1179 C C . HIS A 1 154 ? -11.462 6.186 16.202 1.00 98.38 154 HIS A C 1
ATOM 1181 O O . HIS A 1 154 ? -11.273 6.833 15.174 1.00 98.38 154 HIS A O 1
ATOM 1187 N N . ALA A 1 155 ? -12.238 6.656 17.182 1.00 97.94 155 ALA A N 1
ATOM 1188 C CA . ALA A 1 155 ? -12.770 8.016 17.167 1.00 97.94 155 ALA A CA 1
ATOM 1189 C C . ALA A 1 155 ? -11.630 9.053 17.209 1.00 97.94 155 ALA A C 1
ATOM 1191 O O . ALA A 1 155 ? -10.587 8.829 17.831 1.00 97.94 155 ALA A O 1
ATOM 1192 N N . GLY A 1 156 ? -11.835 10.221 16.601 1.00 94.62 156 GLY A N 1
ATOM 1193 C CA . GLY A 1 156 ? -10.782 11.223 16.430 1.00 94.62 156 GLY A CA 1
ATOM 1194 C C . GLY A 1 156 ? -10.083 11.160 15.080 1.00 94.62 156 GLY A C 1
ATOM 1195 O O . GLY A 1 156 ? -10.251 10.224 14.310 1.00 94.62 156 GLY A O 1
ATOM 1196 N N . TRP A 1 157 ? -9.335 12.224 14.805 1.00 92.94 157 TRP A N 1
ATOM 1197 C CA . TRP A 1 157 ? -8.561 12.365 13.577 1.00 92.94 157 TRP A CA 1
ATOM 1198 C C . TRP A 1 157 ? -7.227 11.639 13.711 1.00 92.94 157 TRP A C 1
ATOM 1200 O O . TRP A 1 157 ? -6.709 11.493 14.828 1.00 92.94 157 TRP A O 1
ATOM 1210 N N . GLY A 1 158 ? -6.687 11.217 12.572 1.00 91.69 158 GLY A N 1
ATOM 1211 C CA . GLY A 1 158 ? -5.380 10.582 12.494 1.00 91.69 158 GLY A CA 1
ATOM 1212 C C . GLY A 1 158 ? -4.263 11.547 12.880 1.00 91.69 158 GLY A C 1
ATOM 1213 O O . GLY A 1 158 ? -4.344 12.761 12.654 1.00 91.69 158 GLY A O 1
ATOM 1214 N N . ALA A 1 159 ? -3.212 11.021 13.499 1.00 90.00 159 ALA A N 1
ATOM 1215 C CA . ALA A 1 159 ? -2.010 11.795 13.787 1.00 90.00 159 ALA A CA 1
ATOM 1216 C C . ALA A 1 159 ? -1.224 12.148 12.510 1.00 90.00 159 ALA A C 1
ATOM 1218 O O . ALA A 1 159 ? -0.533 13.168 12.497 1.00 90.00 159 ALA A O 1
ATOM 1219 N N . GLU A 1 160 ? -1.386 11.355 11.449 1.00 82.62 160 GLU A N 1
ATOM 1220 C CA . GLU A 1 160 ? -0.807 11.544 10.115 1.00 82.62 160 GLU A CA 1
ATOM 1221 C C . GLU A 1 160 ? -1.287 12.824 9.410 1.00 82.62 160 GLU A C 1
ATOM 1223 O O . GLU A 1 160 ? -0.629 13.318 8.502 1.00 82.62 160 GLU A O 1
ATOM 1228 N N . GLU A 1 161 ? -2.392 13.427 9.857 1.00 82.25 161 GLU A N 1
ATOM 1229 C CA . GLU A 1 161 ? -2.854 14.731 9.354 1.00 82.25 161 GLU A CA 1
ATOM 1230 C C . GLU A 1 161 ? -2.072 15.922 9.931 1.00 82.25 161 GLU A C 1
ATOM 1232 O O . GLU A 1 161 ? -2.303 17.074 9.554 1.00 82.25 161 GLU A O 1
ATOM 1237 N N . GLY A 1 162 ? -1.153 15.669 10.864 1.00 82.44 162 GLY A N 1
ATOM 1238 C CA . GLY A 1 162 ? -0.276 16.689 11.415 1.00 82.44 162 GLY A CA 1
ATOM 1239 C C . GLY A 1 162 ? -0.932 17.592 12.468 1.00 82.44 162 GLY A C 1
ATOM 1240 O O . GLY A 1 162 ? -1.938 17.276 13.117 1.00 82.44 162 GLY A O 1
ATOM 1241 N N . GLY A 1 163 ? -0.296 18.741 12.707 1.00 82.81 163 GLY A N 1
ATOM 1242 C CA . GLY A 1 163 ? -0.787 19.775 13.619 1.00 82.81 163 GLY A CA 1
ATOM 1243 C C . GLY A 1 163 ? -1.022 19.283 15.063 1.00 82.81 163 GLY A C 1
ATOM 1244 O O . GLY A 1 163 ? -0.178 18.585 15.631 1.00 82.81 163 GLY A O 1
ATOM 1245 N N . PRO A 1 164 ? -2.142 19.654 15.718 1.00 78.12 164 PRO A N 1
ATOM 1246 C CA . PRO A 1 164 ? -2.401 19.279 17.111 1.00 78.12 164 PRO A CA 1
ATOM 1247 C C . PRO A 1 164 ? -2.611 17.767 17.313 1.00 78.12 164 PRO A C 1
ATOM 1249 O O . PRO A 1 164 ? -2.501 17.290 18.449 1.00 78.12 164 PRO A O 1
ATOM 1252 N N . ASN A 1 165 ? -2.883 17.014 16.240 1.00 82.25 165 ASN A N 1
ATOM 1253 C CA . ASN A 1 165 ? -3.126 15.575 16.301 1.00 82.25 165 ASN A CA 1
ATOM 1254 C C . ASN A 1 165 ? -1.830 14.773 16.471 1.00 82.25 165 ASN A C 1
ATOM 1256 O O . ASN A 1 165 ? -1.873 13.736 17.122 1.00 82.25 165 ASN A O 1
ATOM 1260 N N . MET A 1 166 ? -0.666 15.287 16.051 1.00 79.31 166 MET A N 1
ATOM 1261 C CA . MET A 1 166 ? 0.632 14.589 16.180 1.00 79.31 166 MET A CA 1
ATOM 1262 C C . MET A 1 166 ? 1.002 14.174 17.614 1.00 79.31 166 MET A C 1
ATOM 1264 O O . MET A 1 166 ? 1.909 13.377 17.826 1.00 79.31 166 MET A O 1
ATOM 1268 N N . LYS A 1 167 ? 0.369 14.763 18.633 1.00 81.44 167 LYS A N 1
ATOM 1269 C CA . LYS A 1 167 ? 0.598 14.400 20.043 1.00 81.44 167 LYS A CA 1
ATOM 1270 C C . LYS A 1 167 ? -0.598 13.707 20.686 1.00 81.44 167 LYS A C 1
ATOM 1272 O O . LYS A 1 167 ? -0.424 13.012 21.684 1.00 81.44 167 LYS A O 1
ATOM 1277 N N . ASN A 1 168 ? -1.796 13.940 20.163 1.00 85.81 168 ASN A N 1
ATOM 1278 C CA . ASN A 1 168 ? -3.050 13.657 20.860 1.00 85.81 168 ASN A CA 1
ATOM 1279 C C . ASN A 1 168 ? -3.996 12.736 20.079 1.00 85.81 168 ASN A C 1
ATOM 1281 O O . ASN A 1 168 ? -4.959 12.257 20.671 1.00 85.81 168 ASN A O 1
ATOM 1285 N N . GLY A 1 169 ? -3.746 12.514 18.789 1.00 90.25 169 GLY A N 1
ATOM 1286 C CA . GLY A 1 169 ? -4.400 11.500 17.965 1.00 90.25 169 GLY A CA 1
ATOM 1287 C C . GLY A 1 169 ? -3.607 10.196 17.966 1.00 90.25 169 GLY A C 1
ATOM 1288 O O . GLY A 1 169 ? -2.510 10.133 18.518 1.00 90.25 169 GLY A O 1
ATOM 1289 N N . MET A 1 170 ? -4.165 9.158 17.356 1.00 94.44 170 MET A N 1
ATOM 1290 C CA . MET A 1 170 ? -3.459 7.901 17.097 1.00 94.44 170 MET A CA 1
ATOM 1291 C C . MET A 1 170 ? -2.945 7.915 15.659 1.00 94.44 170 MET A C 1
ATOM 1293 O O . MET A 1 170 ? -3.598 8.485 14.789 1.00 94.44 170 MET A O 1
ATOM 1297 N N . TRP A 1 171 ? -1.771 7.334 15.427 1.00 93.38 171 TRP A N 1
ATOM 1298 C CA . TRP A 1 171 ? -1.226 7.153 14.082 1.00 93.38 171 TRP A CA 1
ATOM 1299 C C . TRP A 1 171 ? -1.836 5.906 13.434 1.00 93.38 171 TRP A C 1
ATOM 1301 O O . TRP A 1 171 ? -1.964 4.879 14.110 1.00 93.38 171 TRP A O 1
ATOM 1311 N N . SER A 1 172 ? -2.203 5.992 12.154 1.00 93.56 172 SER A N 1
ATOM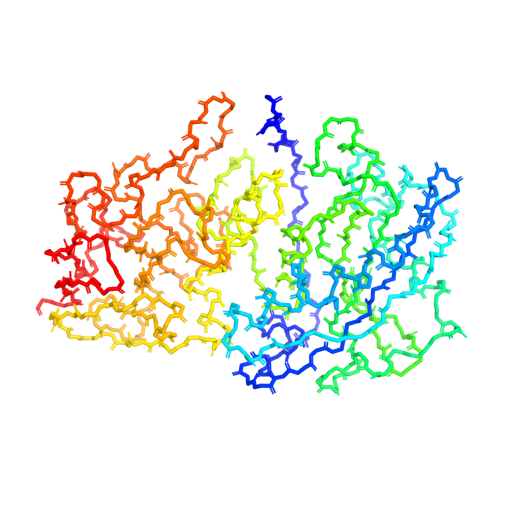 1312 C CA . SER A 1 172 ? -2.612 4.817 11.377 1.00 93.56 172 SER A CA 1
ATOM 1313 C C . SER A 1 172 ? -1.430 3.869 11.175 1.00 93.56 172 SER A C 1
ATOM 1315 O O . SER A 1 172 ? -0.395 4.309 10.691 1.00 93.56 172 SER A O 1
ATOM 1317 N N . LEU A 1 173 ? -1.535 2.615 11.622 1.00 91.56 173 LEU A N 1
ATOM 1318 C CA . LEU A 1 173 ? -0.425 1.656 11.559 1.00 91.56 173 LEU A CA 1
ATOM 1319 C C . LEU A 1 173 ? -0.892 0.212 11.721 1.00 91.56 173 LEU A C 1
ATOM 1321 O O . LEU A 1 173 ? -1.903 -0.053 12.379 1.00 91.56 173 LEU A O 1
ATOM 1325 N N . GLN A 1 174 ? -0.067 -0.724 11.252 1.00 92.81 174 GLN A N 1
ATOM 1326 C CA . GLN A 1 174 ? -0.137 -2.144 11.591 1.00 92.81 174 GLN A CA 1
ATOM 1327 C C . GLN A 1 174 ? 0.769 -2.475 12.785 1.00 92.81 174 GLN A C 1
ATOM 1329 O O . GLN A 1 174 ? 1.921 -2.050 12.852 1.00 92.81 174 GLN A O 1
ATOM 1334 N N . TRP A 1 175 ? 0.266 -3.266 13.739 1.00 91.81 175 TRP A N 1
ATOM 1335 C CA . TRP A 1 175 ? 1.081 -3.781 14.845 1.00 91.81 175 TRP A CA 1
ATOM 1336 C C . TRP A 1 175 ? 0.591 -5.136 15.379 1.00 91.81 175 TRP A C 1
ATOM 1338 O O . TRP A 1 175 ? -0.424 -5.677 14.936 1.00 91.81 175 TRP A O 1
ATOM 1348 N N . TYR A 1 176 ? 1.324 -5.686 16.352 1.00 91.62 176 TYR A N 1
ATOM 1349 C CA . TYR A 1 176 ? 0.981 -6.910 17.084 1.00 91.62 176 TYR A CA 1
ATOM 1350 C C . TYR A 1 176 ? 0.491 -6.601 18.497 1.00 91.62 176 TYR A C 1
ATOM 1352 O O . TYR A 1 176 ? 1.127 -5.842 19.231 1.00 91.62 176 TYR A O 1
ATOM 1360 N N . ILE A 1 177 ? -0.624 -7.198 18.906 1.00 90.44 177 ILE A N 1
ATOM 1361 C CA . ILE A 1 177 ? -1.253 -6.903 20.196 1.00 90.44 177 ILE A CA 1
ATOM 1362 C C . ILE A 1 177 ? -0.288 -7.184 21.355 1.00 90.44 177 ILE A C 1
ATOM 1364 O O . ILE A 1 177 ? -0.003 -6.283 22.149 1.00 90.44 177 ILE A O 1
ATOM 1368 N N . ASP A 1 178 ? 0.294 -8.385 21.368 1.00 86.25 178 ASP A N 1
ATOM 1369 C CA . ASP A 1 178 ? 1.233 -8.905 22.356 1.00 86.25 178 ASP A CA 1
ATOM 1370 C C . ASP A 1 178 ? 2.107 -10.027 21.779 1.00 86.25 178 ASP A C 1
ATOM 1372 O O . ASP A 1 178 ? 2.065 -10.293 20.582 1.00 86.25 178 ASP A O 1
ATOM 1376 N N . GLU A 1 179 ? 2.950 -10.636 22.620 1.00 85.00 179 GLU A N 1
ATOM 1377 C CA . GLU A 1 179 ? 3.758 -11.807 22.242 1.00 85.00 179 GLU A CA 1
ATOM 1378 C C . GLU A 1 179 ? 2.882 -13.010 21.869 1.00 85.00 179 GLU A C 1
ATOM 1380 O O . GLU A 1 179 ? 3.248 -13.780 20.988 1.00 85.00 179 GLU A O 1
ATOM 1385 N N . GLU A 1 180 ? 1.708 -13.121 22.493 1.00 87.62 180 GLU A N 1
ATOM 1386 C CA . GLU A 1 180 ? 0.738 -14.191 22.275 1.00 87.62 180 GLU A CA 1
ATOM 1387 C C . GLU A 1 180 ? -0.610 -13.620 21.801 1.00 87.62 180 GLU A C 1
ATOM 1389 O O . GLU A 1 180 ? -1.005 -12.527 22.229 1.00 87.62 180 GLU A O 1
ATOM 1394 N N . PRO A 1 181 ? -1.350 -14.349 20.946 1.00 93.00 181 PRO A N 1
ATOM 1395 C CA . PRO A 1 181 ? -2.679 -13.944 20.508 1.00 93.00 181 PRO A CA 1
ATOM 1396 C C . PRO A 1 181 ? -3.688 -13.926 21.660 1.00 93.00 181 PRO A C 1
ATOM 1398 O O . PRO A 1 181 ? -3.658 -14.758 22.570 1.00 93.00 181 PRO A O 1
ATOM 1401 N N . ILE A 1 182 ? -4.670 -13.028 21.576 1.00 95.81 182 ILE A N 1
ATOM 1402 C CA . ILE A 1 182 ? -5.807 -13.005 22.502 1.00 95.81 182 ILE A CA 1
ATOM 1403 C C . ILE A 1 182 ? -7.001 -13.700 21.846 1.00 95.81 182 ILE A C 1
ATOM 1405 O O . ILE A 1 182 ? -7.556 -13.202 20.870 1.00 95.81 182 ILE A O 1
ATOM 1409 N N . LEU A 1 183 ? -7.417 -14.838 22.406 1.00 96.81 183 LEU A N 1
ATOM 1410 C CA . LEU A 1 183 ? -8.564 -15.609 21.915 1.00 96.81 183 LEU A CA 1
ATOM 1411 C C . LEU A 1 183 ? -9.891 -14.850 22.097 1.00 96.81 183 LEU A C 1
ATOM 1413 O O . LEU A 1 183 ? -10.202 -14.410 23.211 1.00 96.81 183 LEU A O 1
ATOM 1417 N N . VAL A 1 184 ? -10.681 -14.764 21.023 1.00 97.25 184 VAL A N 1
ATOM 1418 C CA . VAL A 1 184 ? -12.063 -14.261 20.998 1.00 97.25 184 VAL A CA 1
ATOM 1419 C C . VAL A 1 184 ? -12.942 -15.294 20.295 1.00 97.25 184 VAL A C 1
ATOM 1421 O O . VAL A 1 184 ? -12.940 -15.410 19.069 1.00 97.25 184 VAL A O 1
ATOM 1424 N N . GLY A 1 185 ? -13.674 -16.081 21.083 1.00 95.56 185 GLY A N 1
ATOM 1425 C CA . GLY A 1 185 ? -14.381 -17.250 20.565 1.00 95.56 185 GLY A CA 1
ATOM 1426 C C . GLY A 1 185 ? -13.405 -18.277 19.989 1.00 95.56 185 GLY A C 1
ATOM 1427 O O . GLY A 1 185 ? -12.553 -18.783 20.720 1.00 95.56 185 GLY A O 1
ATOM 1428 N N . GLY A 1 186 ? -13.544 -18.595 18.703 1.00 94.75 186 GLY A N 1
ATOM 1429 C CA . GLY A 1 186 ? -12.777 -19.630 18.014 1.00 94.75 186 GLY A CA 1
ATOM 1430 C C . GLY A 1 186 ? -11.470 -19.187 17.349 1.00 94.75 186 GLY A C 1
ATOM 1431 O O . GLY A 1 186 ? -10.757 -20.062 16.871 1.00 94.75 186 GLY A O 1
ATOM 1432 N N . ALA A 1 187 ? -11.124 -17.892 17.331 1.00 96.44 187 ALA A N 1
ATOM 1433 C CA . ALA A 1 187 ? -9.876 -17.402 16.724 1.00 96.44 187 ALA A CA 1
ATOM 1434 C C . ALA A 1 187 ? -9.140 -16.373 17.600 1.00 96.44 187 ALA A C 1
ATOM 1436 O O . ALA A 1 187 ? -9.737 -15.648 18.403 1.00 96.44 187 ALA A O 1
ATOM 1437 N N . GLY A 1 188 ? -7.814 -16.327 17.464 1.00 96.19 188 GLY A N 1
ATOM 1438 C CA . GLY A 1 188 ? -6.926 -15.415 18.179 1.00 96.19 188 GLY A CA 1
ATOM 1439 C C . GLY A 1 188 ? -6.665 -14.115 17.421 1.00 96.19 188 GLY A C 1
ATOM 1440 O O . GLY A 1 188 ? -6.295 -14.132 16.251 1.00 96.19 188 GLY A O 1
ATOM 1441 N N . VAL A 1 189 ? -6.781 -12.972 18.095 1.00 96.25 189 VAL A N 1
ATOM 1442 C CA . VAL A 1 189 ? -6.312 -11.689 17.553 1.00 96.25 189 VAL A CA 1
ATOM 1443 C C . VAL A 1 189 ? -4.836 -11.535 17.904 1.00 96.25 189 VAL A C 1
ATOM 1445 O O . VAL A 1 189 ? -4.492 -11.458 19.084 1.00 96.25 189 VAL A O 1
ATOM 1448 N N . PHE A 1 190 ? -3.970 -11.509 16.889 1.00 93.69 190 PHE A N 1
ATOM 1449 C CA . PHE A 1 190 ? -2.518 -11.348 17.049 1.00 93.69 190 PHE A CA 1
ATOM 1450 C C . PHE A 1 190 ? -2.012 -10.044 16.438 1.00 93.69 190 PHE A C 1
ATOM 1452 O O . PHE A 1 190 ? -1.358 -9.251 17.113 1.00 93.69 190 PHE A O 1
ATOM 1459 N N . ALA A 1 191 ? -2.343 -9.809 15.171 1.00 93.38 191 ALA A N 1
ATOM 1460 C CA . ALA A 1 191 ? -2.026 -8.595 14.441 1.00 93.38 191 ALA A CA 1
ATOM 1461 C C . ALA A 1 191 ? -3.291 -7.760 14.232 1.00 93.38 191 ALA A C 1
ATOM 1463 O O . ALA A 1 191 ? -4.401 -8.289 14.170 1.00 93.38 191 ALA A O 1
ATOM 1464 N N . PHE A 1 192 ? -3.116 -6.450 14.135 1.00 96.06 192 PHE A N 1
ATOM 1465 C CA . PHE A 1 192 ? -4.188 -5.509 13.850 1.00 96.06 192 PHE A CA 1
ATOM 1466 C C . PHE A 1 192 ? -3.647 -4.328 13.048 1.00 96.06 192 PHE A C 1
ATOM 1468 O O . PHE A 1 192 ? -2.442 -4.067 13.066 1.00 96.06 192 PHE A O 1
ATOM 1475 N N . THR A 1 193 ? -4.541 -3.589 12.398 1.00 97.00 193 THR A N 1
ATOM 1476 C CA . THR A 1 193 ? -4.260 -2.211 11.977 1.00 97.00 193 THR A CA 1
ATOM 1477 C C . THR A 1 193 ? -5.221 -1.236 12.645 1.00 97.00 193 THR A C 1
ATOM 1479 O O . THR A 1 193 ? -6.350 -1.606 12.981 1.00 97.00 193 THR A O 1
ATOM 1482 N N . THR A 1 194 ? -4.776 -0.003 12.871 1.00 97.44 194 THR A N 1
ATOM 1483 C CA . THR A 1 194 ? -5.611 1.101 13.351 1.00 97.44 194 THR A CA 1
ATOM 1484 C C . THR A 1 194 ? -5.761 2.168 12.287 1.00 97.44 194 THR A C 1
ATOM 1486 O O . THR A 1 194 ? -4.774 2.538 11.668 1.00 97.44 194 THR A O 1
ATOM 1489 N N . ILE A 1 195 ? -6.972 2.704 12.136 1.00 97.94 195 ILE A N 1
ATOM 1490 C CA . ILE A 1 195 ? -7.280 3.847 11.265 1.00 97.94 195 ILE A CA 1
ATOM 1491 C C . ILE A 1 195 ? -8.256 4.812 11.966 1.00 97.94 195 ILE A C 1
ATOM 1493 O O . ILE A 1 195 ? -9.051 4.371 12.805 1.00 97.94 195 ILE A O 1
ATOM 1497 N N . PRO A 1 196 ? -8.242 6.119 11.656 1.00 97.31 196 PRO A N 1
ATOM 1498 C CA . PRO A 1 196 ? -9.126 7.090 12.292 1.00 97.31 196 PRO A CA 1
ATOM 1499 C C . PRO A 1 196 ? -10.540 7.083 11.700 1.00 97.31 196 PRO A C 1
ATOM 1501 O O . PRO A 1 196 ? -10.775 6.644 10.574 1.00 97.31 196 PRO A O 1
ATOM 1504 N N . GLU A 1 197 ? -11.508 7.647 12.427 1.00 97.06 197 GLU A N 1
ATOM 1505 C CA . GLU A 1 197 ? -12.916 7.708 12.001 1.00 97.06 197 GLU A CA 1
ATOM 1506 C C . GLU A 1 197 ? -13.150 8.533 10.723 1.00 97.06 197 GLU A C 1
ATOM 1508 O O . GLU A 1 197 ? -14.214 8.447 10.107 1.00 97.06 197 GLU A O 1
ATOM 1513 N N . ASN A 1 198 ? -12.183 9.365 10.338 1.00 93.50 198 ASN A N 1
ATOM 1514 C CA . ASN A 1 198 ? -12.194 10.162 9.116 1.00 93.50 198 ASN A CA 1
ATOM 1515 C C . ASN A 1 198 ? -11.287 9.592 8.010 1.00 93.50 198 ASN A C 1
ATOM 1517 O O . ASN A 1 198 ? -11.060 10.279 7.013 1.00 93.50 198 ASN A O 1
ATOM 1521 N N . ALA A 1 199 ? -10.812 8.347 8.149 1.00 95.06 199 ALA A N 1
ATOM 1522 C CA . ALA A 1 199 ? -9.978 7.691 7.149 1.00 95.06 199 ALA A CA 1
ATOM 1523 C C . ALA A 1 199 ? -10.646 7.667 5.761 1.00 95.06 199 ALA A C 1
ATOM 1525 O O . ALA A 1 199 ? -11.799 7.248 5.569 1.00 95.06 199 ALA A O 1
ATOM 1526 N N . LEU A 1 200 ? -9.887 8.125 4.766 1.00 95.31 200 LEU A N 1
ATOM 1527 C CA . LEU A 1 200 ? -10.236 8.001 3.357 1.00 95.31 200 LEU A CA 1
ATOM 1528 C C . LEU A 1 200 ? -9.645 6.716 2.768 1.00 95.31 200 LEU A C 1
ATOM 1530 O O . LEU A 1 200 ? -8.860 6.026 3.412 1.00 95.31 200 LEU A O 1
ATOM 1534 N N . LEU A 1 201 ? -10.050 6.391 1.535 1.00 97.19 201 LEU A N 1
ATOM 1535 C CA . LEU A 1 201 ? -9.733 5.109 0.903 1.00 97.19 201 LEU A CA 1
ATOM 1536 C C . LEU A 1 201 ? -8.233 4.803 0.936 1.00 97.19 201 LEU A C 1
ATOM 1538 O O . LEU A 1 201 ? -7.880 3.680 1.264 1.00 97.19 201 LEU A O 1
ATOM 1542 N N . GLY A 1 202 ? -7.384 5.791 0.639 1.00 96.12 202 GLY A N 1
ATOM 1543 C CA . GLY A 1 202 ? -5.934 5.635 0.587 1.00 96.12 202 GLY A CA 1
ATOM 1544 C C . GLY A 1 202 ? -5.318 5.104 1.878 1.00 96.12 202 GLY A C 1
ATOM 1545 O O . GLY A 1 202 ? -4.595 4.117 1.819 1.00 96.12 202 GLY A O 1
ATOM 1546 N N . VAL A 1 203 ? -5.669 5.679 3.033 1.00 95.25 203 VAL A N 1
ATOM 1547 C CA . VAL A 1 203 ? -5.215 5.183 4.347 1.00 95.25 203 VAL A CA 1
ATOM 1548 C C . VAL A 1 203 ? -5.751 3.775 4.596 1.00 95.25 203 VAL A C 1
ATOM 1550 O O . VAL A 1 203 ? -4.980 2.882 4.927 1.00 95.25 203 VAL A O 1
ATOM 1553 N N . CYS A 1 204 ? -7.045 3.531 4.350 1.00 97.75 204 CYS A N 1
ATOM 1554 C CA . CYS A 1 204 ? -7.626 2.199 4.547 1.00 97.75 204 CYS A CA 1
ATOM 1555 C C . CYS A 1 204 ? -6.891 1.121 3.736 1.00 97.75 204 CYS A C 1
ATOM 1557 O O . CYS A 1 204 ? -6.582 0.059 4.268 1.00 97.75 204 CYS A O 1
ATOM 1559 N N . VAL A 1 205 ? -6.631 1.363 2.446 1.00 97.88 205 VAL A N 1
ATOM 1560 C CA . VAL A 1 205 ? -6.008 0.347 1.586 1.00 97.88 205 VAL A CA 1
ATOM 1561 C C . VAL A 1 205 ? -4.512 0.210 1.839 1.00 97.88 205 VAL A C 1
ATOM 1563 O O . VAL A 1 205 ? -4.015 -0.905 1.739 1.00 97.88 205 VAL A O 1
ATOM 1566 N N . HIS A 1 206 ? -3.814 1.281 2.217 1.00 96.19 206 HIS A N 1
ATOM 1567 C CA . HIS A 1 206 ? -2.405 1.234 2.612 1.00 96.19 206 HIS A CA 1
ATOM 1568 C C . HIS A 1 206 ? -2.208 0.349 3.852 1.00 96.19 206 HIS A C 1
ATOM 1570 O O . HIS A 1 206 ? -1.453 -0.619 3.819 1.00 96.19 206 HIS A O 1
ATOM 1576 N N . GLU A 1 207 ? -3.007 0.584 4.891 1.00 95.38 207 GLU A N 1
ATOM 1577 C CA . GLU A 1 207 ? -2.956 -0.174 6.142 1.00 95.38 207 GLU A CA 1
ATOM 1578 C C . GLU A 1 207 ? -3.366 -1.644 5.996 1.00 95.38 207 GLU A C 1
ATOM 1580 O O . GLU A 1 207 ? -2.752 -2.548 6.570 1.00 95.38 207 GLU A O 1
ATOM 1585 N N . VAL A 1 208 ? -4.384 -1.913 5.173 1.00 95.50 208 VAL A N 1
ATOM 1586 C CA . VAL A 1 208 ? -4.734 -3.287 4.782 1.00 95.50 208 VAL A CA 1
ATOM 1587 C C . VAL A 1 208 ? -3.585 -3.943 4.003 1.00 95.50 208 VAL A C 1
ATOM 1589 O O . VAL A 1 208 ? -3.380 -5.150 4.130 1.00 95.50 208 VAL A O 1
ATOM 1592 N N . GLY A 1 209 ? -2.805 -3.152 3.259 1.00 94.12 209 GLY A N 1
ATOM 1593 C CA . GLY A 1 209 ? -1.575 -3.552 2.574 1.00 94.12 209 GLY A CA 1
ATOM 1594 C C . GLY A 1 209 ? -0.580 -4.233 3.512 1.00 94.12 209 GLY A C 1
ATOM 1595 O O . GLY A 1 209 ? -0.148 -5.363 3.262 1.00 94.12 209 GLY A O 1
ATOM 1596 N N . HIS A 1 210 ? -0.280 -3.570 4.629 1.00 90.62 210 HIS A N 1
ATOM 1597 C CA . HIS A 1 210 ? 0.571 -4.116 5.685 1.00 90.62 210 HIS A CA 1
ATOM 1598 C C . HIS A 1 210 ? -0.059 -5.335 6.356 1.00 90.62 210 HIS A C 1
ATOM 1600 O O . HIS A 1 210 ? 0.573 -6.386 6.457 1.00 90.62 210 HIS A O 1
ATOM 1606 N N . LEU A 1 211 ? -1.311 -5.202 6.806 1.00 91.38 211 LEU A N 1
ATOM 1607 C CA . LEU A 1 211 ? -1.967 -6.219 7.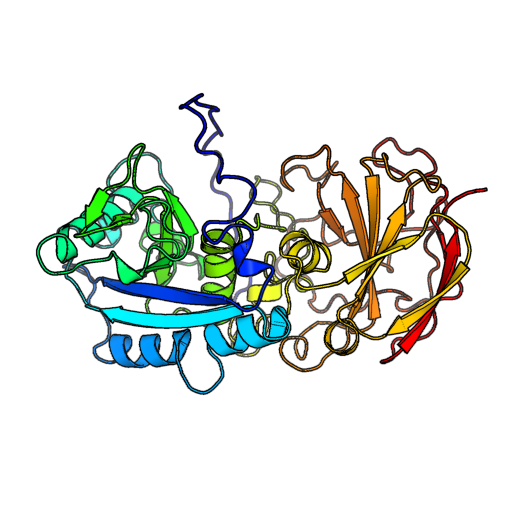624 1.00 91.38 211 LEU A CA 1
ATOM 1608 C C . LEU A 1 211 ? -2.119 -7.546 6.877 1.00 91.38 211 LEU A C 1
ATOM 1610 O O . LEU A 1 211 ? -1.727 -8.593 7.384 1.00 91.38 211 LEU A O 1
ATOM 1614 N N . VAL A 1 212 ? -2.669 -7.505 5.667 1.00 90.88 212 VAL A N 1
ATOM 1615 C CA . VAL A 1 212 ? -3.061 -8.716 4.940 1.00 90.88 212 VAL A CA 1
ATOM 1616 C C . VAL A 1 212 ? -1.912 -9.266 4.103 1.00 90.88 212 VAL A C 1
ATOM 1618 O O . VAL A 1 212 ? -1.681 -10.476 4.106 1.00 90.88 212 VAL A O 1
ATOM 1621 N N . PHE A 1 213 ? -1.184 -8.396 3.399 1.00 88.62 213 PHE A N 1
ATOM 1622 C CA . PHE A 1 213 ? -0.192 -8.803 2.396 1.00 88.62 213 PHE A CA 1
ATOM 1623 C C . PHE A 1 213 ? 1.252 -8.706 2.893 1.00 88.62 213 PHE A C 1
ATOM 1625 O O . PHE A 1 213 ? 2.166 -9.095 2.163 1.00 88.62 213 PHE A O 1
ATOM 1632 N N . SER A 1 214 ? 1.466 -8.206 4.117 1.00 86.38 214 SER A N 1
ATOM 1633 C CA . SER A 1 214 ? 2.796 -7.974 4.698 1.00 86.38 214 SER A CA 1
ATOM 1634 C C . SER A 1 214 ? 3.712 -7.167 3.781 1.00 86.38 214 SER A C 1
ATOM 1636 O O . SER A 1 214 ? 4.920 -7.403 3.724 1.00 86.38 214 SER A O 1
ATOM 1638 N N . TRP A 1 215 ? 3.144 -6.226 3.025 1.00 87.56 215 TRP A N 1
ATOM 1639 C CA . TRP A 1 215 ? 3.970 -5.285 2.287 1.00 87.56 215 TRP A CA 1
ATOM 1640 C C . TRP A 1 215 ? 4.642 -4.320 3.269 1.00 87.56 215 TRP A C 1
ATOM 1642 O O . TRP A 1 215 ? 3.969 -3.852 4.185 1.00 87.56 215 TRP A O 1
ATOM 1652 N N . PRO A 1 216 ? 5.944 -4.035 3.114 1.00 85.94 216 PRO A N 1
ATOM 1653 C CA . PRO A 1 216 ? 6.606 -3.000 3.891 1.00 85.94 216 PRO A CA 1
ATOM 1654 C C . PRO A 1 216 ? 6.196 -1.617 3.384 1.00 85.94 216 PRO A C 1
ATOM 1656 O O . PRO A 1 216 ? 5.683 -1.481 2.266 1.00 85.94 216 PRO A O 1
ATOM 1659 N N . ASP A 1 217 ? 6.479 -0.598 4.186 1.00 84.50 217 ASP A N 1
ATOM 1660 C CA . ASP A 1 217 ? 6.573 0.760 3.671 1.00 84.50 217 ASP A CA 1
ATOM 1661 C C . ASP A 1 217 ? 7.675 0.812 2.606 1.00 84.50 217 ASP A C 1
ATOM 1663 O O . ASP A 1 217 ? 8.742 0.210 2.734 1.00 84.50 217 ASP A O 1
ATOM 1667 N N . LEU A 1 218 ? 7.370 1.474 1.495 1.00 83.69 218 LEU A N 1
ATOM 1668 C CA . LEU A 1 218 ? 8.285 1.701 0.376 1.00 83.69 218 LEU A CA 1
ATOM 1669 C C . LEU A 1 218 ? 8.669 3.184 0.259 1.00 83.69 218 LEU A C 1
ATOM 1671 O O . LEU A 1 218 ? 9.168 3.610 -0.780 1.00 83.69 218 LEU A O 1
ATOM 1675 N N . TYR A 1 219 ? 8.408 3.949 1.315 1.00 73.75 219 TYR A N 1
ATOM 1676 C CA . TYR A 1 219 ? 9.037 5.220 1.672 1.00 73.75 219 TYR A CA 1
ATOM 1677 C C . TYR A 1 219 ? 9.919 4.977 2.899 1.00 73.75 219 TYR A C 1
ATOM 1679 O O . TYR A 1 219 ? 9.774 3.944 3.553 1.00 73.75 219 TYR A O 1
ATOM 1687 N N . ASP A 1 220 ? 10.827 5.897 3.199 1.00 65.12 220 ASP A N 1
ATOM 1688 C CA . ASP A 1 220 ? 11.733 5.742 4.336 1.00 65.12 220 ASP A CA 1
ATOM 1689 C C . ASP A 1 220 ? 11.177 6.433 5.594 1.00 65.12 220 ASP A C 1
ATOM 1691 O O . ASP A 1 220 ? 10.667 7.557 5.542 1.00 65.12 220 ASP A O 1
ATOM 1695 N N . GLY A 1 221 ? 11.268 5.737 6.729 1.00 51.94 221 GLY A N 1
ATOM 1696 C CA . GLY A 1 221 ? 10.889 6.216 8.058 1.00 51.94 221 GLY A CA 1
ATOM 1697 C C . GLY A 1 221 ? 12.060 6.668 8.951 1.00 51.94 221 GLY A C 1
ATOM 1698 O O . GLY A 1 221 ? 11.811 7.066 10.096 1.00 51.94 221 GLY A O 1
ATOM 1699 N N . ASP A 1 222 ? 13.315 6.595 8.489 1.00 57.91 222 ASP A N 1
ATOM 1700 C CA . ASP A 1 222 ? 14.523 7.040 9.209 1.00 57.91 222 ASP A CA 1
ATOM 1701 C C . ASP A 1 222 ? 14.648 8.596 9.184 1.00 57.91 222 ASP A C 1
ATOM 1703 O O . ASP A 1 222 ? 13.807 9.290 8.601 1.00 57.91 222 ASP A O 1
ATOM 1707 N N . PRO A 1 223 ? 15.609 9.253 9.881 1.00 46.09 223 PRO A N 1
ATOM 1708 C CA . PRO A 1 223 ? 15.618 10.704 10.039 1.00 46.09 223 PRO A CA 1
ATOM 1709 C C . PRO A 1 223 ? 15.965 11.463 8.752 1.00 46.09 223 PRO A C 1
ATOM 1711 O O . PRO A 1 223 ? 15.908 12.693 8.774 1.00 46.09 223 PRO A O 1
ATOM 1714 N N . ILE A 1 224 ? 16.321 10.775 7.663 1.00 51.41 224 ILE A N 1
ATOM 1715 C CA . ILE A 1 224 ? 16.309 11.329 6.309 1.00 51.41 224 ILE A CA 1
ATOM 1716 C C . ILE A 1 224 ? 15.054 10.760 5.646 1.00 51.41 224 ILE A C 1
ATOM 1718 O O . ILE A 1 224 ? 15.104 9.731 4.993 1.00 51.41 224 ILE A O 1
ATOM 1722 N N . ALA A 1 225 ? 13.909 11.404 5.866 1.00 62.88 225 ALA A N 1
ATOM 1723 C CA . ALA A 1 225 ? 12.611 10.898 5.427 1.00 62.88 225 ALA A CA 1
ATOM 1724 C C . ALA A 1 225 ? 12.506 10.886 3.893 1.00 62.88 225 ALA A C 1
ATOM 1726 O O . ALA A 1 225 ? 12.003 11.843 3.319 1.00 62.88 225 ALA A O 1
ATOM 1727 N N . THR A 1 226 ? 13.029 9.865 3.211 1.00 71.38 226 THR A N 1
ATOM 1728 C CA . THR A 1 226 ? 12.964 9.784 1.749 1.00 71.38 226 THR A CA 1
ATOM 1729 C C . THR A 1 226 ? 11.567 9.407 1.279 1.00 71.38 226 THR A C 1
ATOM 1731 O O . THR A 1 226 ? 10.827 8.667 1.928 1.00 71.38 226 THR A O 1
ATOM 1734 N N . GLU A 1 227 ? 11.211 9.890 0.095 1.00 76.25 227 GLU A N 1
ATOM 1735 C CA . GLU A 1 227 ? 9.922 9.587 -0.526 1.00 76.25 227 GLU A CA 1
ATOM 1736 C C . GLU A 1 227 ? 9.841 8.130 -1.016 1.00 76.25 227 GLU A C 1
ATOM 1738 O O . GLU A 1 227 ? 8.746 7.616 -1.254 1.00 76.25 227 GLU A O 1
ATOM 1743 N N . GLY A 1 228 ? 10.989 7.457 -1.163 1.00 84.31 228 GLY A N 1
ATOM 1744 C CA . GLY A 1 228 ? 11.141 6.073 -1.607 1.00 84.31 228 GLY A CA 1
ATOM 1745 C C . GLY A 1 228 ? 10.553 5.833 -2.996 1.00 84.31 228 GLY A C 1
ATOM 1746 O O . GLY A 1 228 ? 11.224 6.028 -4.002 1.00 84.31 228 GLY A O 1
ATOM 1747 N N . LEU A 1 229 ? 9.298 5.395 -3.091 1.00 88.19 229 LEU A N 1
ATOM 1748 C CA . LEU A 1 229 ? 8.571 5.289 -4.368 1.00 88.19 229 LEU A CA 1
ATOM 1749 C C . LEU A 1 229 ? 7.616 6.457 -4.636 1.00 88.19 229 LEU A C 1
ATOM 1751 O O . LEU A 1 229 ? 7.014 6.525 -5.710 1.00 88.19 229 LEU A O 1
ATOM 1755 N N . GLY A 1 230 ? 7.448 7.362 -3.676 1.00 87.81 230 GLY A N 1
ATOM 1756 C CA . GLY A 1 230 ? 6.630 8.561 -3.781 1.00 87.81 230 GLY A CA 1
ATOM 1757 C C . GLY A 1 230 ? 5.219 8.269 -4.315 1.00 87.81 230 GLY A C 1
ATOM 1758 O O . GLY A 1 230 ? 4.599 7.272 -3.934 1.00 87.81 230 GLY A O 1
ATOM 1759 N N . PRO A 1 231 ? 4.680 9.088 -5.236 1.00 89.75 231 PRO A N 1
ATOM 1760 C CA . PRO A 1 231 ? 3.315 8.934 -5.745 1.00 89.75 231 PRO A CA 1
ATOM 1761 C C . PRO A 1 231 ? 3.115 7.677 -6.614 1.00 89.75 231 PRO A C 1
ATOM 1763 O O . PRO A 1 231 ? 1.998 7.396 -7.059 1.00 89.75 231 PRO A O 1
ATOM 1766 N N . TRP A 1 232 ? 4.179 6.920 -6.887 1.00 93.44 232 TRP A N 1
ATOM 1767 C CA . TRP A 1 232 ? 4.181 5.811 -7.833 1.00 93.44 232 TRP A CA 1
ATOM 1768 C C . TRP A 1 232 ? 3.785 4.471 -7.210 1.00 93.44 232 TRP A C 1
ATOM 1770 O O . TRP A 1 232 ? 3.594 3.500 -7.940 1.00 93.44 232 TRP A O 1
ATOM 1780 N N . CYS A 1 233 ? 3.610 4.380 -5.891 1.00 94.88 233 CYS A N 1
ATOM 1781 C CA . CYS A 1 233 ? 3.191 3.145 -5.231 1.00 94.88 233 CYS A CA 1
ATOM 1782 C C . CYS A 1 233 ? 2.211 3.395 -4.087 1.00 94.88 233 CYS A C 1
ATOM 1784 O O . CYS A 1 233 ? 2.402 4.322 -3.305 1.00 94.88 233 CYS A O 1
ATOM 1786 N N . LEU A 1 234 ? 1.213 2.514 -3.942 1.00 96.00 234 LEU A N 1
ATOM 1787 C CA . LEU A 1 234 ? 0.320 2.486 -2.778 1.00 96.00 234 LEU A CA 1
ATOM 1788 C C . LEU A 1 234 ? 1.084 2.483 -1.445 1.00 96.00 234 LEU A C 1
ATOM 1790 O O . LEU A 1 234 ? 0.679 3.170 -0.515 1.00 96.00 234 LEU A O 1
ATOM 1794 N N . MET A 1 235 ? 2.165 1.705 -1.356 1.00 92.00 235 MET A N 1
ATOM 1795 C CA . MET A 1 235 ? 2.967 1.564 -0.134 1.00 92.00 235 MET A CA 1
ATOM 1796 C C . MET A 1 235 ? 3.958 2.721 0.062 1.00 92.00 235 MET A C 1
ATOM 1798 O O . MET A 1 235 ? 4.886 2.610 0.846 1.00 92.00 235 MET A O 1
ATOM 1802 N N . ALA A 1 236 ? 3.779 3.812 -0.683 1.00 89.50 236 ALA A N 1
ATOM 1803 C CA . ALA A 1 236 ? 4.492 5.078 -0.567 1.00 89.50 236 ALA A CA 1
ATOM 1804 C C . ALA A 1 236 ? 3.488 6.242 -0.656 1.00 89.50 236 ALA A C 1
ATOM 1806 O O . ALA A 1 236 ? 2.310 6.084 -0.326 1.00 89.50 236 ALA A O 1
ATOM 1807 N N . GLY A 1 237 ? 3.911 7.412 -1.137 1.00 87.81 237 GLY A N 1
ATOM 1808 C CA . GLY A 1 237 ? 3.043 8.581 -1.337 1.00 87.81 237 GLY A CA 1
ATOM 1809 C C . GLY A 1 237 ? 1.843 8.363 -2.278 1.00 87.81 237 GLY A C 1
ATOM 1810 O O . GLY A 1 237 ? 0.944 9.202 -2.348 1.00 87.81 237 GLY A O 1
ATOM 1811 N N . GLY A 1 238 ? 1.765 7.234 -2.988 1.00 91.75 238 GLY A N 1
ATOM 1812 C CA . GLY A 1 238 ? 0.642 6.884 -3.855 1.00 91.75 238 GLY A CA 1
ATOM 1813 C C . GLY A 1 238 ? -0.688 6.684 -3.121 1.00 91.75 238 GLY A C 1
ATOM 1814 O O . GLY A 1 238 ? -1.742 6.814 -3.748 1.00 91.75 238 GLY A O 1
ATOM 1815 N N . SER A 1 239 ? -0.670 6.429 -1.808 1.00 92.25 239 SER A N 1
ATOM 1816 C CA . SER A 1 239 ? -1.876 6.400 -0.965 1.00 92.25 239 SER A CA 1
ATOM 1817 C C . SER A 1 239 ? -2.504 7.789 -0.767 1.00 92.25 239 SER A C 1
ATOM 1819 O O . SER A 1 239 ? -3.713 7.889 -0.560 1.00 92.25 239 SER A O 1
ATOM 1821 N N . TRP A 1 240 ? -1.725 8.868 -0.912 1.00 89.94 240 TRP A N 1
ATOM 1822 C CA . TRP A 1 240 ? -2.143 10.256 -0.663 1.00 89.94 240 TRP A CA 1
ATOM 1823 C C . TRP A 1 240 ? -2.709 10.982 -1.889 1.00 89.94 240 TRP A C 1
ATOM 1825 O O . TRP A 1 240 ? -3.119 12.142 -1.799 1.00 89.94 240 TRP A O 1
ATOM 1835 N N . LEU A 1 241 ? -2.798 10.305 -3.033 1.00 90.81 241 LEU A N 1
ATOM 1836 C CA . LEU A 1 241 ? -3.303 10.889 -4.272 1.00 90.81 241 LEU A CA 1
ATOM 1837 C C . LEU A 1 241 ? -4.805 11.236 -4.223 1.00 90.81 241 LEU A C 1
ATOM 1839 O O . LEU A 1 241 ? -5.595 10.717 -3.427 1.00 90.81 241 LEU A O 1
ATOM 1843 N N . GLY A 1 242 ? -5.209 12.119 -5.140 1.00 89.94 242 GLY A N 1
ATOM 1844 C CA . GLY A 1 242 ? -6.594 12.543 -5.338 1.00 89.94 242 GLY A CA 1
ATOM 1845 C C . GLY A 1 242 ? -6.897 13.964 -4.866 1.00 89.94 242 GLY A C 1
ATOM 1846 O O . GLY A 1 242 ? -6.052 14.689 -4.348 1.00 89.94 242 GLY A O 1
ATOM 1847 N N . SER A 1 243 ? -8.146 14.376 -5.082 1.00 89.75 243 SER A N 1
ATOM 1848 C CA . SER A 1 243 ? -8.691 15.640 -4.585 1.00 89.75 243 SER A CA 1
ATOM 1849 C C . SER A 1 243 ? -10.083 15.361 -4.003 1.00 89.75 243 SER A C 1
ATOM 1851 O O . SER A 1 243 ? -10.990 15.038 -4.778 1.00 89.75 243 SER A O 1
ATOM 1853 N N . PRO A 1 244 ? -10.259 15.406 -2.666 1.00 90.31 244 PRO A N 1
ATOM 1854 C CA . PRO A 1 244 ? -9.249 15.747 -1.649 1.00 90.31 244 PRO A CA 1
ATOM 1855 C C . PRO A 1 244 ? -8.088 14.727 -1.582 1.00 90.31 244 PRO A C 1
ATOM 1857 O O . PRO A 1 244 ? -8.256 13.610 -2.080 1.00 90.31 244 PRO A O 1
ATOM 1860 N N . PRO A 1 245 ? -6.925 15.077 -0.996 1.00 87.62 245 PRO A N 1
ATOM 1861 C CA . PRO A 1 245 ? -5.835 14.122 -0.768 1.00 87.62 245 PRO A CA 1
ATOM 1862 C C . PRO A 1 245 ? -6.330 12.837 -0.090 1.00 87.62 245 PRO A C 1
ATOM 1864 O O . PRO A 1 245 ? -7.336 12.870 0.618 1.00 87.62 245 PRO A O 1
ATOM 1867 N N . VAL A 1 246 ? -5.649 11.710 -0.318 1.00 89.06 246 VAL A N 1
ATOM 1868 C CA . VAL A 1 246 ? -5.992 10.366 0.216 1.00 89.06 246 VAL A CA 1
ATOM 1869 C C . VAL A 1 246 ? -7.255 9.734 -0.391 1.00 89.06 246 VAL A C 1
ATOM 1871 O O . VAL A 1 246 ? -7.580 8.572 -0.143 1.00 89.06 246 VAL A O 1
ATOM 1874 N N . SER A 1 247 ? -8.019 10.464 -1.207 1.00 93.06 247 SER A N 1
ATOM 1875 C CA . SER A 1 247 ? -9.289 9.944 -1.732 1.00 93.06 247 SER A CA 1
ATOM 1876 C C . SER A 1 247 ? -9.137 8.975 -2.905 1.00 93.06 247 SER A C 1
ATOM 1878 O O . SER A 1 247 ? -10.052 8.182 -3.137 1.00 93.06 247 SER A O 1
ATOM 1880 N N . LYS A 1 248 ? -8.033 9.038 -3.660 1.00 94.50 248 LYS A N 1
ATOM 1881 C CA . LYS A 1 248 ? -7.846 8.276 -4.906 1.00 94.50 248 LYS A CA 1
ATOM 1882 C C . LYS A 1 248 ? -6.443 7.655 -4.975 1.00 94.50 248 LYS A C 1
ATOM 1884 O O . LYS A 1 248 ? -5.618 8.162 -5.737 1.00 94.50 248 LYS A O 1
ATOM 1889 N N . PRO A 1 249 ? -6.176 6.589 -4.201 1.00 96.38 249 PRO A N 1
ATOM 1890 C CA . PRO A 1 249 ? -4.875 5.924 -4.195 1.00 96.38 249 PRO A CA 1
ATOM 1891 C C . PRO A 1 249 ? -4.542 5.295 -5.554 1.00 96.38 249 PRO A C 1
ATOM 1893 O O . PRO A 1 249 ? -5.452 4.860 -6.262 1.00 96.38 249 PRO A O 1
ATOM 1896 N N . CYS A 1 250 ? -3.252 5.202 -5.898 1.00 96.50 250 CYS A N 1
ATOM 1897 C CA . CYS A 1 250 ? -2.795 4.467 -7.086 1.00 96.50 250 CYS A CA 1
ATOM 1898 C C . CYS A 1 250 ? -2.657 2.959 -6.829 1.00 96.50 250 CYS A C 1
ATOM 1900 O O . CYS A 1 250 ? -2.825 2.487 -5.705 1.00 96.50 250 CYS A O 1
ATOM 1902 N N . HIS A 1 251 ? -2.351 2.179 -7.871 1.00 97.75 251 HIS A N 1
ATOM 1903 C CA . HIS A 1 251 ? -2.015 0.760 -7.718 1.00 97.75 251 HIS A CA 1
ATOM 1904 C C . HIS A 1 251 ? -0.716 0.550 -6.913 1.00 97.75 251 HIS A C 1
ATOM 1906 O O . HIS A 1 251 ? 0.201 1.379 -6.979 1.00 97.75 251 HIS A O 1
ATOM 1912 N N . PRO A 1 252 ? -0.574 -0.613 -6.248 1.00 97.19 252 PRO A N 1
ATOM 1913 C CA . PRO A 1 252 ? 0.715 -1.080 -5.753 1.00 97.19 252 PRO A CA 1
ATOM 1914 C C . PRO A 1 252 ? 1.697 -1.327 -6.914 1.00 97.19 252 PRO A C 1
ATOM 1916 O O . PRO A 1 252 ? 1.284 -1.531 -8.062 1.00 97.19 252 PRO A O 1
ATOM 1919 N N . SER A 1 253 ? 2.995 -1.316 -6.605 1.00 95.69 253 SER A N 1
ATOM 1920 C CA . SER A 1 253 ? 4.078 -1.445 -7.591 1.00 95.69 253 SER A CA 1
ATOM 1921 C C . SER A 1 253 ? 4.158 -2.849 -8.200 1.00 95.69 253 SER A C 1
ATOM 1923 O O . SER A 1 253 ? 3.576 -3.814 -7.687 1.00 95.69 253 SER A O 1
ATOM 1925 N N . ALA A 1 254 ? 4.950 -2.979 -9.268 1.00 96.12 254 ALA A N 1
ATOM 1926 C CA . ALA A 1 254 ? 5.300 -4.260 -9.880 1.00 96.12 254 ALA A CA 1
ATOM 1927 C C . ALA A 1 254 ? 5.745 -5.323 -8.858 1.00 96.12 254 ALA A C 1
ATOM 1929 O O . ALA A 1 254 ? 5.319 -6.476 -8.944 1.00 96.12 254 ALA A O 1
ATOM 1930 N N . TRP A 1 255 ? 6.574 -4.944 -7.879 1.00 93.75 255 TRP A N 1
ATOM 1931 C CA . TRP A 1 255 ? 7.078 -5.862 -6.856 1.00 93.75 255 TRP A CA 1
ATOM 1932 C C . TRP A 1 255 ? 5.983 -6.313 -5.892 1.00 93.75 255 TRP A C 1
ATOM 1934 O O . TRP A 1 255 ? 5.831 -7.514 -5.681 1.00 93.75 255 TRP A O 1
ATOM 1944 N N . CYS A 1 256 ? 5.155 -5.390 -5.392 1.00 93.88 256 CYS A N 1
ATOM 1945 C CA . CYS A 1 256 ? 4.017 -5.715 -4.529 1.00 93.88 256 CYS A CA 1
ATOM 1946 C C . CYS A 1 256 ? 3.035 -6.679 -5.216 1.00 93.88 256 CYS A C 1
ATOM 1948 O O . CYS A 1 256 ? 2.599 -7.667 -4.629 1.00 93.88 256 CYS A O 1
ATOM 1950 N N . LYS A 1 257 ? 2.714 -6.439 -6.493 1.00 95.44 257 LYS A N 1
ATOM 1951 C CA . LYS A 1 257 ? 1.845 -7.342 -7.264 1.00 95.44 257 LYS A CA 1
ATOM 1952 C C . LYS A 1 257 ? 2.504 -8.698 -7.516 1.00 95.44 257 LYS A C 1
ATOM 1954 O O . LYS A 1 257 ? 1.822 -9.722 -7.494 1.00 95.44 257 LYS A O 1
ATOM 1959 N N . ALA A 1 258 ? 3.808 -8.720 -7.791 1.00 93.62 258 ALA A N 1
ATOM 1960 C CA . ALA A 1 258 ? 4.548 -9.953 -8.035 1.00 93.62 258 ALA A CA 1
ATOM 1961 C C . ALA A 1 258 ? 4.687 -10.804 -6.762 1.00 93.62 258 ALA A C 1
ATOM 1963 O O . ALA A 1 258 ? 4.533 -12.022 -6.847 1.00 93.62 258 ALA A O 1
ATOM 1964 N N . SER A 1 259 ? 4.916 -10.188 -5.595 1.00 89.62 259 SER A N 1
ATOM 1965 C CA . SER A 1 259 ? 5.022 -10.896 -4.311 1.00 89.62 259 SER A CA 1
ATOM 1966 C C . SER A 1 259 ? 3.718 -11.603 -3.933 1.00 89.62 259 SER A C 1
ATOM 1968 O O . SER A 1 259 ? 3.752 -12.723 -3.425 1.00 89.62 259 SER A O 1
ATOM 1970 N N . GLN A 1 260 ? 2.577 -11.022 -4.312 1.00 90.44 260 GLN A N 1
ATOM 1971 C CA . GLN A 1 260 ? 1.249 -11.616 -4.124 1.00 90.44 260 GLN A CA 1
ATOM 1972 C C . GLN A 1 260 ? 0.769 -12.467 -5.311 1.00 90.44 260 GLN A C 1
ATOM 1974 O O . GLN A 1 260 ? -0.373 -12.916 -5.339 1.00 90.44 260 GLN A O 1
ATOM 1979 N N . GLY A 1 261 ? 1.605 -12.709 -6.328 1.00 91.94 261 GLY A N 1
ATOM 1980 C CA . GLY A 1 261 ? 1.221 -13.518 -7.493 1.00 91.94 261 GLY A CA 1
ATOM 1981 C C . GLY A 1 261 ? 0.061 -12.932 -8.313 1.00 91.94 261 GLY A C 1
ATOM 1982 O O . GLY A 1 261 ? -0.613 -13.650 -9.058 1.00 91.94 261 GLY A O 1
ATOM 1983 N N . TRP A 1 262 ? -0.205 -11.630 -8.198 1.00 94.56 262 TRP A N 1
ATOM 1984 C CA . TRP A 1 262 ? -1.291 -10.960 -8.918 1.00 94.56 262 TRP A CA 1
ATOM 1985 C C . TRP A 1 262 ? -0.964 -10.738 -10.389 1.00 94.56 262 TRP A C 1
ATOM 1987 O O . TRP A 1 262 ? -1.868 -10.754 -11.223 1.00 94.56 262 TRP A O 1
ATOM 1997 N N . VAL A 1 263 ? 0.326 -10.667 -10.707 1.00 96.00 263 VAL A N 1
ATOM 1998 C CA . VAL A 1 263 ? 0.867 -10.569 -12.065 1.00 96.00 263 VAL A CA 1
ATOM 1999 C C . VAL A 1 263 ? 1.740 -11.774 -12.408 1.00 96.00 263 VAL A C 1
ATOM 2001 O O . VAL A 1 263 ? 2.363 -12.389 -11.542 1.00 96.00 263 VAL A O 1
ATOM 2004 N N . GLN A 1 264 ? 1.825 -12.092 -13.696 1.00 96.62 264 GLN A N 1
ATOM 2005 C CA . GLN A 1 264 ? 2.805 -13.025 -14.233 1.00 96.62 264 GLN A CA 1
ATOM 2006 C C . GLN A 1 264 ? 4.149 -12.310 -14.431 1.00 96.62 264 GLN A C 1
ATOM 2008 O O . GLN A 1 264 ? 4.233 -11.311 -15.145 1.00 96.62 264 GLN A O 1
ATOM 2013 N N . VAL A 1 265 ? 5.222 -12.859 -13.857 1.00 97.56 265 VAL A N 1
ATOM 2014 C CA . VAL A 1 265 ? 6.585 -12.342 -14.057 1.00 97.56 265 VAL A CA 1
ATOM 2015 C C . VAL A 1 265 ? 7.237 -13.011 -15.271 1.00 97.56 265 VAL A C 1
ATOM 2017 O O . VAL A 1 265 ? 7.573 -14.199 -15.245 1.00 97.56 265 VAL A O 1
ATOM 2020 N N . ILE A 1 266 ? 7.447 -12.245 -16.341 1.00 97.94 266 ILE A N 1
ATOM 2021 C CA . ILE A 1 266 ? 8.131 -12.686 -17.560 1.00 97.94 266 ILE A CA 1
ATOM 2022 C C . ILE A 1 266 ? 9.638 -12.500 -17.387 1.00 97.94 266 ILE A C 1
ATOM 2024 O O . ILE A 1 266 ? 10.138 -11.381 -17.326 1.00 97.94 266 ILE A O 1
ATOM 2028 N N . ASN A 1 267 ? 10.370 -13.609 -17.306 1.00 97.56 267 ASN A N 1
ATOM 2029 C CA . ASN A 1 267 ? 11.805 -13.607 -17.032 1.00 97.56 267 ASN A CA 1
ATOM 2030 C C . ASN A 1 267 ? 12.638 -13.502 -18.314 1.00 97.56 267 ASN A C 1
ATOM 2032 O O . ASN A 1 267 ? 12.617 -14.415 -19.143 1.00 97.56 267 ASN A O 1
ATOM 2036 N N . HIS A 1 268 ? 13.454 -12.455 -18.421 1.00 97.75 268 HIS A N 1
ATOM 2037 C CA . HIS A 1 268 ? 14.373 -12.241 -19.536 1.00 97.75 268 HIS A CA 1
ATOM 2038 C C . HIS A 1 268 ? 15.810 -12.583 -19.139 1.00 97.75 268 HIS A C 1
ATOM 2040 O O . HIS A 1 268 ? 16.390 -11.974 -18.246 1.00 97.75 268 HIS A O 1
ATOM 2046 N N . ILE A 1 269 ? 16.374 -13.580 -19.828 1.00 97.12 269 ILE A N 1
ATOM 2047 C CA . ILE A 1 269 ? 17.771 -14.052 -19.688 1.00 97.12 269 ILE A CA 1
ATOM 2048 C C . ILE A 1 269 ? 18.547 -13.988 -21.020 1.00 97.12 269 ILE A C 1
ATOM 2050 O O . ILE A 1 269 ? 19.633 -14.553 -21.179 1.00 97.12 269 ILE A O 1
ATOM 2054 N N . LYS A 1 270 ? 17.934 -13.372 -22.034 1.00 97.25 270 LYS A N 1
ATOM 2055 C CA . LYS A 1 270 ? 18.491 -13.148 -23.368 1.00 97.25 270 LYS A CA 1
ATOM 2056 C C . LYS A 1 270 ? 18.041 -11.779 -23.863 1.00 97.25 270 LYS A C 1
ATOM 2058 O O . LYS A 1 270 ? 16.957 -11.329 -23.504 1.00 97.25 270 LYS A O 1
ATOM 2063 N N . ASN A 1 271 ? 18.867 -11.173 -24.705 1.00 98.12 271 ASN A N 1
ATOM 2064 C CA . ASN A 1 271 ? 18.572 -9.896 -25.344 1.00 98.12 271 ASN A CA 1
ATOM 2065 C C . ASN A 1 271 ? 17.378 -10.064 -26.292 1.00 98.12 271 ASN A C 1
ATOM 2067 O O . ASN A 1 271 ? 17.247 -11.108 -26.943 1.00 98.12 271 ASN A O 1
ATOM 2071 N N . ALA A 1 272 ? 16.511 -9.059 -26.358 1.00 97.94 272 ALA A N 1
ATOM 2072 C CA . ALA A 1 272 ? 15.295 -9.106 -27.160 1.00 97.94 272 ALA A CA 1
ATOM 2073 C C . ALA A 1 272 ? 14.735 -7.704 -27.419 1.00 97.94 272 ALA A C 1
ATOM 2075 O O . ALA A 1 272 ? 14.933 -6.785 -26.630 1.00 97.94 272 ALA A O 1
ATOM 2076 N N . THR A 1 273 ? 13.945 -7.575 -28.481 1.00 98.31 273 THR A N 1
ATOM 2077 C CA . THR A 1 273 ? 12.963 -6.494 -28.599 1.00 98.31 273 THR A CA 1
ATOM 2078 C C . THR A 1 273 ? 11.667 -6.974 -27.962 1.00 98.31 273 THR A C 1
ATOM 2080 O O . THR A 1 273 ? 11.164 -8.042 -28.322 1.00 98.31 273 THR A O 1
ATOM 2083 N N . ILE A 1 274 ? 11.114 -6.207 -27.026 1.00 97.81 274 ILE A N 1
ATOM 2084 C CA . ILE A 1 274 ? 9.879 -6.567 -26.325 1.00 97.81 274 ILE A CA 1
ATOM 2085 C C . ILE A 1 274 ? 8.779 -5.540 -26.578 1.00 97.81 274 ILE A C 1
ATOM 2087 O O . ILE A 1 274 ? 9.031 -4.354 -26.800 1.00 97.81 274 ILE A O 1
ATOM 2091 N N . LYS A 1 275 ? 7.539 -6.025 -26.520 1.00 97.62 275 LYS A N 1
ATOM 2092 C CA . LYS A 1 275 ? 6.340 -5.200 -26.386 1.00 97.62 275 LYS A CA 1
ATOM 2093 C C . LYS A 1 275 ? 5.846 -5.336 -24.953 1.00 97.62 275 LYS A C 1
ATOM 2095 O O . LYS A 1 275 ? 5.714 -6.459 -24.473 1.00 97.62 275 LYS A O 1
ATOM 2100 N N . LEU A 1 276 ? 5.586 -4.212 -24.302 1.00 97.56 276 LEU A N 1
ATOM 2101 C CA . LEU A 1 276 ? 5.092 -4.144 -22.935 1.00 97.56 276 LEU A CA 1
ATOM 2102 C C . LEU A 1 276 ? 3.712 -3.482 -22.948 1.00 97.56 276 LEU A C 1
ATOM 2104 O O . LEU A 1 276 ? 3.585 -2.259 -23.062 1.00 97.56 276 LEU A O 1
ATOM 2108 N N . LEU A 1 277 ? 2.676 -4.317 -22.897 1.00 98.12 277 LEU A N 1
ATOM 2109 C CA . LEU A 1 277 ? 1.299 -3.865 -22.723 1.00 98.12 277 LEU A CA 1
ATOM 2110 C C . LEU A 1 277 ? 1.121 -3.364 -21.285 1.00 98.12 277 LEU A C 1
ATOM 2112 O O . LEU A 1 277 ? 1.770 -3.861 -20.365 1.00 98.12 277 LEU A O 1
ATOM 2116 N N . GLU A 1 278 ? 0.267 -2.366 -21.090 1.00 97.56 278 GLU A N 1
ATOM 2117 C CA . GLU A 1 278 ? 0.051 -1.791 -19.768 1.00 97.56 278 GLU A CA 1
ATOM 2118 C C . GLU A 1 278 ? -0.426 -2.843 -18.748 1.00 97.56 278 GLU A C 1
ATOM 2120 O O . GLU A 1 278 ? -1.124 -3.806 -19.080 1.00 97.56 278 GLU A O 1
ATOM 2125 N N . VAL A 1 279 ? 0.029 -2.703 -17.504 1.00 97.50 279 VAL A N 1
ATOM 2126 C CA . VAL A 1 279 ? -0.020 -3.765 -16.489 1.00 97.50 279 VAL A CA 1
ATOM 2127 C C . VAL A 1 279 ? -1.443 -4.133 -16.058 1.00 97.50 279 VAL A C 1
ATOM 2129 O O . VAL A 1 279 ? -1.664 -5.266 -15.629 1.00 97.50 279 VAL A O 1
ATOM 2132 N N . LYS A 1 280 ? -2.411 -3.211 -16.165 1.00 96.25 280 LYS A N 1
ATOM 2133 C CA . LYS A 1 280 ? -3.807 -3.468 -15.769 1.00 96.25 280 LYS A CA 1
ATOM 2134 C C . LYS A 1 280 ? -4.563 -4.313 -16.802 1.00 96.25 280 LYS A C 1
ATOM 2136 O O . LYS A 1 280 ? -5.460 -5.040 -16.404 1.00 96.25 280 LYS A O 1
ATOM 2141 N N . ASP A 1 281 ? -4.154 -4.288 -18.070 1.00 96.00 281 ASP A N 1
ATOM 2142 C CA . ASP A 1 281 ? -4.702 -5.105 -19.159 1.00 96.00 281 ASP A CA 1
ATOM 2143 C C . ASP A 1 281 ? -3.937 -6.429 -19.319 1.00 96.00 281 ASP A C 1
ATOM 2145 O O . ASP A 1 281 ? -4.523 -7.470 -19.608 1.00 96.00 281 ASP A O 1
ATOM 2149 N N . SER A 1 282 ? -2.607 -6.397 -19.182 1.00 96.25 282 SER A N 1
ATOM 2150 C CA . SER A 1 282 ? -1.755 -7.569 -19.434 1.00 96.25 282 SER A CA 1
ATOM 2151 C C . SER A 1 282 ? -1.614 -8.498 -18.235 1.00 96.25 282 SER A C 1
ATOM 2153 O O . SER A 1 282 ? -1.368 -9.692 -18.408 1.00 96.25 282 SER A O 1
ATOM 2155 N N . HIS A 1 283 ? -1.699 -7.945 -17.022 1.00 96.12 283 HIS A N 1
ATOM 2156 C CA . HIS A 1 283 ? -1.307 -8.607 -15.778 1.00 96.12 283 HIS A CA 1
ATOM 2157 C C . HIS A 1 283 ? 0.104 -9.211 -15.846 1.00 96.12 283 HIS A C 1
ATOM 2159 O O . HIS A 1 283 ? 0.372 -10.253 -15.246 1.00 96.12 283 HIS A O 1
ATOM 2165 N N . GLN A 1 284 ? 1.009 -8.565 -16.587 1.00 97.31 284 GLN A N 1
ATOM 2166 C CA . GLN A 1 284 ? 2.386 -9.002 -16.783 1.00 97.31 284 GLN A CA 1
ATOM 2167 C C . GLN A 1 284 ? 3.376 -7.934 -16.321 1.00 97.31 284 GLN A C 1
ATOM 2169 O O . GLN A 1 284 ? 3.215 -6.744 -16.582 1.00 97.31 284 GLN A O 1
ATOM 2174 N N . VAL A 1 285 ? 4.434 -8.395 -15.662 1.00 97.88 285 VAL A N 1
ATOM 2175 C CA . VAL A 1 285 ? 5.616 -7.606 -15.296 1.00 97.88 285 VAL A CA 1
ATOM 2176 C C . VAL A 1 285 ? 6.829 -8.300 -15.892 1.00 97.88 285 VAL A C 1
ATOM 2178 O O . VAL A 1 285 ? 6.919 -9.528 -15.887 1.00 97.88 285 VAL A O 1
ATOM 2181 N N . HIS A 1 286 ? 7.775 -7.537 -16.426 1.00 98.44 286 HIS A N 1
ATOM 2182 C CA . HIS A 1 286 ? 8.961 -8.095 -17.069 1.00 98.44 286 HIS A CA 1
ATOM 2183 C C . HIS A 1 286 ? 10.162 -7.973 -16.131 1.00 98.44 286 HIS A C 1
ATOM 2185 O O . HIS A 1 286 ? 10.449 -6.892 -15.635 1.00 98.44 286 HIS A O 1
ATOM 2191 N N . ARG A 1 287 ? 10.878 -9.075 -15.894 1.00 98.44 287 ARG A N 1
ATOM 2192 C CA . ARG A 1 287 ? 12.102 -9.104 -15.086 1.00 98.44 287 ARG A CA 1
ATOM 2193 C C . ARG A 1 287 ? 13.327 -9.220 -15.981 1.00 98.44 287 ARG A C 1
ATOM 2195 O O . ARG A 1 287 ? 13.410 -10.163 -16.769 1.00 98.44 287 ARG A O 1
ATOM 2202 N N . LEU A 1 288 ? 14.285 -8.315 -15.818 1.00 98.50 288 LEU A N 1
ATOM 2203 C CA . LEU A 1 288 ? 15.600 -8.372 -16.454 1.00 98.50 288 LEU A CA 1
ATOM 2204 C C . LEU A 1 288 ? 16.622 -8.851 -15.431 1.00 98.50 288 LEU A C 1
ATOM 2206 O O . LEU A 1 288 ? 16.899 -8.161 -14.451 1.00 98.50 288 LEU A O 1
ATOM 2210 N N . TRP A 1 289 ? 17.164 -10.045 -15.651 1.00 97.88 289 TRP A N 1
ATOM 2211 C CA . TRP A 1 289 ? 18.180 -10.607 -14.770 1.00 97.88 289 TRP A CA 1
ATOM 2212 C C . TRP A 1 289 ? 19.549 -10.007 -15.068 1.00 97.88 289 TRP A C 1
ATOM 2214 O O . TRP A 1 289 ? 19.980 -10.008 -16.221 1.00 97.88 289 TRP A O 1
ATOM 2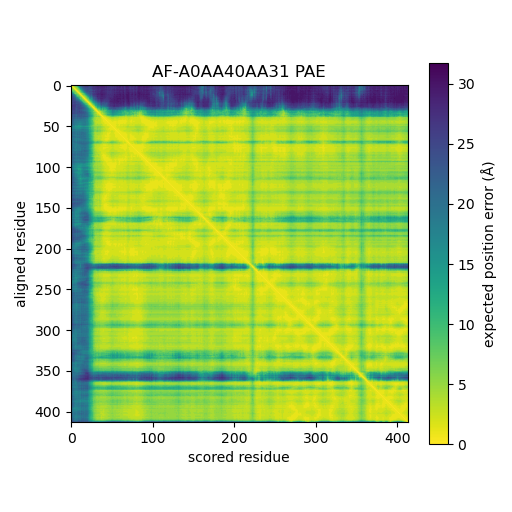224 N N . THR A 1 290 ? 20.251 -9.573 -14.025 1.00 96.81 290 THR A N 1
ATOM 2225 C CA . THR A 1 290 ? 21.662 -9.180 -14.112 1.00 96.81 290 THR A CA 1
ATOM 2226 C C . THR A 1 290 ? 22.483 -10.305 -14.738 1.00 96.81 290 THR A C 1
ATOM 2228 O O . THR A 1 290 ? 22.395 -11.455 -14.305 1.00 96.81 290 THR A O 1
ATOM 2231 N N . ASN A 1 291 ? 23.236 -9.993 -15.796 1.00 96.25 291 ASN A N 1
ATOM 2232 C CA . ASN A 1 291 ? 23.999 -10.948 -16.608 1.00 96.25 291 ASN A CA 1
ATOM 2233 C C . ASN A 1 291 ? 23.184 -12.157 -17.141 1.00 96.25 291 ASN A C 1
ATOM 2235 O O . ASN A 1 291 ? 23.735 -13.206 -17.478 1.00 96.25 291 ASN A O 1
ATOM 2239 N N . GLY A 1 292 ? 21.850 -12.062 -17.184 1.00 94.81 292 GLY A N 1
ATOM 2240 C CA . GLY A 1 292 ? 20.961 -13.175 -17.519 1.00 94.81 292 GLY A CA 1
ATOM 2241 C C . GLY A 1 292 ? 20.961 -14.308 -16.481 1.00 94.81 292 GLY A C 1
ATOM 2242 O O . GLY A 1 292 ? 20.467 -15.403 -16.772 1.00 94.81 292 GLY A O 1
ATOM 2243 N N . GLU A 1 293 ? 21.499 -14.070 -15.284 1.00 95.12 293 GLU A N 1
ATOM 2244 C CA . GLU A 1 293 ? 21.644 -15.058 -14.218 1.00 95.12 293 GLU A CA 1
ATOM 2245 C C . GLU A 1 293 ? 20.417 -15.066 -13.302 1.00 95.12 293 GLU A C 1
ATOM 2247 O O . GLU A 1 293 ? 20.205 -14.163 -12.497 1.00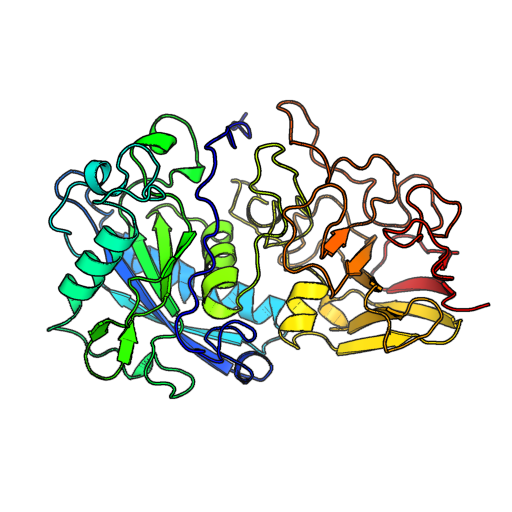 95.12 293 GLU A O 1
ATOM 2252 N N . LYS A 1 294 ? 19.622 -16.141 -13.368 1.00 92.06 294 LYS A N 1
ATOM 2253 C CA . LYS A 1 294 ? 18.400 -16.309 -12.550 1.00 92.06 294 LYS A CA 1
ATOM 2254 C C . LYS A 1 294 ? 18.648 -16.431 -11.044 1.00 92.06 294 LYS A C 1
ATOM 2256 O O . LYS A 1 294 ? 17.698 -16.493 -10.274 1.00 92.06 294 LYS A O 1
ATOM 2261 N N . THR A 1 295 ? 19.907 -16.560 -10.647 1.00 91.69 295 THR A N 1
ATOM 2262 C CA . THR A 1 295 ? 20.349 -16.649 -9.254 1.00 91.69 295 THR A CA 1
ATOM 2263 C C . THR A 1 295 ? 20.874 -15.318 -8.727 1.00 91.69 295 THR A C 1
ATOM 2265 O O . THR A 1 295 ? 21.297 -15.262 -7.574 1.00 91.69 295 THR A O 1
ATOM 2268 N N . SER A 1 296 ? 20.903 -14.264 -9.551 1.00 92.88 296 SER A N 1
ATOM 2269 C CA . SER A 1 296 ? 21.303 -12.936 -9.091 1.00 92.88 296 SER A CA 1
ATOM 2270 C C . SER A 1 296 ? 20.329 -12.435 -8.027 1.00 92.88 296 SER A C 1
ATOM 2272 O O . SER A 1 296 ? 19.126 -12.577 -8.181 1.00 92.88 296 SER A O 1
ATOM 2274 N N . ALA A 1 297 ? 20.834 -11.828 -6.957 1.00 93.12 297 ALA A N 1
ATOM 2275 C CA . ALA A 1 297 ? 19.968 -11.140 -5.999 1.00 93.12 297 ALA A CA 1
ATOM 2276 C C . ALA A 1 297 ? 19.478 -9.789 -6.539 1.00 93.12 297 ALA A C 1
ATOM 2278 O O . ALA A 1 297 ? 18.379 -9.363 -6.205 1.00 93.12 297 ALA A O 1
ATOM 2279 N N . GLU A 1 298 ? 20.277 -9.162 -7.410 1.00 96.19 298 GLU A N 1
ATOM 2280 C CA . GLU A 1 298 ? 19.961 -7.880 -8.031 1.00 96.19 298 GLU A CA 1
ATOM 2281 C C . GLU A 1 298 ? 19.382 -8.072 -9.438 1.00 96.19 298 GLU A C 1
ATOM 2283 O O . GLU A 1 298 ? 19.948 -8.807 -10.264 1.00 96.19 298 GLU A O 1
ATOM 2288 N N . TYR A 1 299 ? 18.269 -7.405 -9.730 1.00 97.56 299 TYR A N 1
ATOM 2289 C CA . TYR A 1 299 ? 17.587 -7.434 -11.027 1.00 97.56 299 TYR A CA 1
ATOM 2290 C C . TYR A 1 299 ? 16.726 -6.185 -11.226 1.00 97.56 299 TYR A C 1
ATOM 2292 O O . TYR A 1 299 ? 16.536 -5.392 -10.306 1.00 97.56 299 TYR A O 1
ATOM 2300 N N . PHE A 1 300 ? 16.162 -6.041 -12.429 1.00 98.50 300 PHE A N 1
ATOM 2301 C CA . PHE A 1 300 ? 15.248 -4.945 -12.746 1.00 98.50 300 PHE A CA 1
ATOM 2302 C C . PHE A 1 300 ? 13.847 -5.459 -13.078 1.00 9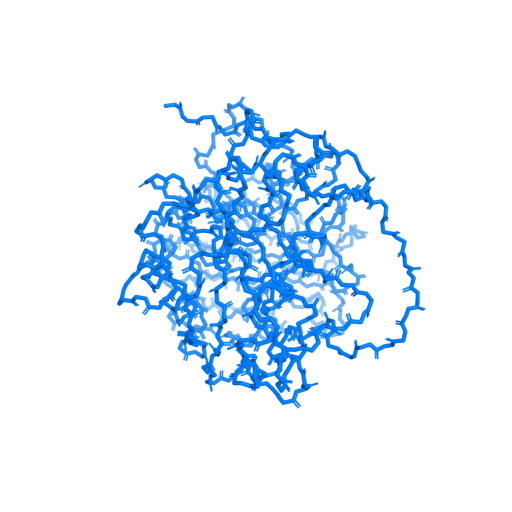8.50 300 PHE A C 1
ATOM 2304 O O . PHE A 1 300 ? 13.704 -6.474 -13.768 1.00 98.50 300 PHE A O 1
ATOM 2311 N N . LEU A 1 301 ? 12.811 -4.765 -12.609 1.00 98.50 301 LEU A N 1
ATOM 2312 C CA . LEU A 1 301 ? 11.416 -4.994 -12.993 1.00 98.50 301 LEU A CA 1
ATOM 2313 C C . LEU A 1 301 ? 10.918 -3.862 -13.886 1.00 98.50 301 LEU A C 1
ATOM 2315 O O . LEU A 1 301 ? 11.198 -2.697 -13.632 1.00 98.50 301 LEU A O 1
ATOM 2319 N N . LEU A 1 302 ? 10.161 -4.221 -14.919 1.00 98.62 302 LEU A N 1
ATOM 2320 C CA . LEU A 1 302 ? 9.538 -3.294 -15.851 1.00 98.62 302 LEU A CA 1
ATOM 2321 C C . LEU A 1 302 ? 8.027 -3.469 -15.793 1.00 98.62 302 LEU A C 1
ATOM 2323 O O . LEU A 1 302 ? 7.518 -4.583 -15.975 1.00 98.62 302 LEU A O 1
ATOM 2327 N N . GLU A 1 303 ? 7.317 -2.359 -15.629 1.00 97.88 303 GLU A N 1
ATOM 2328 C CA . GLU A 1 303 ? 5.875 -2.285 -15.847 1.00 97.88 303 GLU A CA 1
ATOM 2329 C C . GLU A 1 303 ? 5.516 -1.039 -16.661 1.00 97.88 303 GLU A C 1
ATOM 2331 O O . GLU A 1 303 ? 6.119 0.021 -16.514 1.00 97.88 303 GLU A O 1
ATOM 2336 N N . ASN A 1 304 ? 4.526 -1.169 -17.541 1.00 98.25 304 ASN A N 1
ATOM 2337 C CA . ASN A 1 304 ? 3.934 -0.032 -18.235 1.00 98.25 304 ASN A CA 1
ATOM 2338 C C . ASN A 1 304 ? 2.665 0.374 -17.480 1.00 98.25 304 ASN A C 1
ATOM 2340 O O . ASN A 1 304 ? 1.756 -0.447 -17.322 1.00 98.25 304 ASN A O 1
ATOM 2344 N N . ARG A 1 305 ? 2.585 1.624 -17.015 1.00 97.81 305 ARG A N 1
ATOM 2345 C CA . ARG A 1 305 ? 1.400 2.151 -16.325 1.00 97.81 305 ARG A CA 1
ATOM 2346 C C . ARG A 1 305 ? 0.841 3.357 -17.046 1.00 97.81 305 ARG A C 1
ATOM 2348 O O . ARG A 1 305 ? 1.547 4.306 -17.362 1.00 97.81 305 ARG A O 1
ATOM 2355 N N . GLN A 1 306 ? -0.470 3.305 -17.247 1.00 97.75 306 GLN A N 1
ATOM 2356 C CA . GLN A 1 306 ? -1.263 4.358 -17.867 1.00 97.75 306 GLN A CA 1
ATOM 2357 C C . GLN A 1 306 ? -2.245 4.951 -16.849 1.00 97.75 306 GLN A C 1
ATOM 2359 O O . GLN A 1 306 ? -2.775 4.208 -16.012 1.00 97.75 306 GLN A O 1
ATOM 2364 N N . LYS A 1 307 ? -2.513 6.261 -16.944 1.00 96.12 307 LYS A N 1
ATOM 2365 C CA . LYS A 1 307 ? -3.428 7.028 -16.072 1.00 96.12 307 LYS A CA 1
ATOM 2366 C C . LYS A 1 307 ? -4.902 6.671 -16.292 1.00 96.12 307 LYS A C 1
ATOM 2368 O O . LYS A 1 307 ? -5.691 7.464 -16.800 1.00 96.12 307 LYS A O 1
ATOM 2373 N N . LYS A 1 308 ? -5.286 5.461 -15.894 1.00 95.12 308 LYS A N 1
ATOM 2374 C CA . LYS A 1 308 ? -6.666 4.959 -15.923 1.00 95.12 308 LYS A CA 1
ATOM 2375 C C . LYS A 1 308 ? -6.997 4.200 -14.640 1.00 95.12 308 LYS A C 1
ATOM 2377 O O . LYS A 1 308 ? -6.096 3.699 -13.975 1.00 95.12 308 LYS A O 1
ATOM 2382 N N . GLN A 1 309 ? -8.288 4.092 -14.336 1.00 95.19 309 GLN A N 1
ATOM 2383 C CA . GLN A 1 309 ? -8.797 3.435 -13.126 1.00 95.19 309 GLN A CA 1
ATOM 2384 C C . GLN A 1 309 ? -8.148 4.006 -11.847 1.00 95.19 309 GLN A C 1
ATOM 2386 O O . GLN A 1 309 ? -8.018 5.232 -11.771 1.00 95.19 309 GLN A O 1
ATOM 2391 N N . TYR A 1 310 ? -7.722 3.200 -10.864 1.00 96.25 310 TYR A N 1
ATOM 2392 C CA . TYR A 1 310 ? -7.064 3.741 -9.661 1.00 96.25 310 TYR A CA 1
ATOM 2393 C C . TYR A 1 310 ? -5.749 4.492 -9.966 1.00 96.25 310 TYR A C 1
ATOM 2395 O O . TYR A 1 310 ? -5.371 5.402 -9.236 1.00 96.25 310 TYR A O 1
ATOM 2403 N N . ASP A 1 311 ? -5.117 4.257 -11.121 1.00 96.81 311 ASP A N 1
ATOM 2404 C CA . ASP A 1 311 ? -3.951 5.029 -11.580 1.00 96.81 311 ASP A CA 1
ATOM 2405 C C . ASP A 1 311 ? -4.292 6.380 -12.233 1.00 96.81 311 ASP A C 1
ATOM 2407 O O . ASP A 1 311 ? -3.390 7.107 -12.648 1.00 96.81 311 ASP A O 1
ATOM 2411 N N . ALA A 1 312 ? -5.567 6.771 -12.337 1.00 95.56 312 ALA A N 1
ATOM 2412 C CA . ALA A 1 312 ? -5.976 8.008 -13.017 1.00 95.56 312 ALA A CA 1
ATOM 2413 C C . ALA A 1 312 ? -5.345 9.291 -12.437 1.00 95.56 312 ALA A C 1
ATOM 2415 O O . ALA A 1 312 ? -5.266 10.302 -13.136 1.00 95.56 312 ALA A O 1
ATOM 2416 N N . ASN A 1 313 ? -4.898 9.255 -11.177 1.00 93.00 313 ASN A N 1
ATOM 2417 C CA . ASN A 1 313 ? -4.283 10.392 -10.483 1.00 93.00 313 ASN A CA 1
ATOM 2418 C C . ASN A 1 313 ? -2.760 10.264 -10.365 1.00 93.00 313 ASN A C 1
ATOM 2420 O O . ASN A 1 313 ? -2.152 11.086 -9.683 1.00 93.00 313 ASN A O 1
ATOM 2424 N N . LEU A 1 314 ? -2.140 9.274 -11.023 1.00 93.38 314 LEU A N 1
ATOM 2425 C CA . LEU A 1 314 ? -0.686 9.249 -11.135 1.00 93.38 314 LEU A CA 1
ATOM 2426 C C . LEU A 1 314 ? -0.186 10.556 -11.772 1.00 93.38 314 LEU A C 1
ATOM 2428 O O . LEU A 1 314 ? -0.853 11.093 -12.671 1.00 93.38 314 LEU A O 1
ATOM 2432 N N . PRO A 1 315 ? 0.991 11.056 -11.356 1.00 92.19 315 PRO A N 1
ATOM 2433 C CA . PRO A 1 315 ? 1.591 12.233 -11.968 1.00 92.19 315 PRO A CA 1
ATOM 2434 C C . PRO A 1 315 ? 1.712 12.083 -13.492 1.00 92.19 315 PRO A C 1
ATOM 2436 O O . PRO A 1 315 ? 1.190 12.926 -14.224 1.00 92.19 315 PRO A O 1
ATOM 2439 N N . GLU A 1 316 ? 2.260 10.959 -13.967 1.00 93.62 316 GLU A N 1
ATOM 2440 C CA . GLU A 1 316 ? 2.475 10.675 -15.393 1.00 93.62 316 GLU A CA 1
ATOM 2441 C C . GLU A 1 316 ? 2.312 9.179 -15.745 1.00 93.62 316 GLU A C 1
ATOM 2443 O O . GLU A 1 316 ? 2.317 8.315 -14.868 1.00 93.62 316 GLU A O 1
ATOM 2448 N N . SER A 1 317 ? 2.109 8.876 -17.030 1.00 95.81 317 SER A N 1
ATOM 2449 C CA . SER A 1 317 ? 2.086 7.517 -17.591 1.00 95.81 317 SER A CA 1
ATOM 2450 C C . SER A 1 317 ? 3.418 7.171 -18.249 1.00 95.81 317 SER A C 1
ATOM 2452 O O . SER A 1 317 ? 4.016 8.013 -18.912 1.00 95.81 317 SER A O 1
ATOM 2454 N N . GLY A 1 318 ? 3.822 5.905 -18.231 1.00 96.88 318 GLY A N 1
ATOM 2455 C CA . GLY A 1 318 ? 5.007 5.477 -18.971 1.00 96.88 318 GLY A CA 1
ATOM 2456 C C . GLY A 1 318 ? 5.540 4.125 -18.542 1.00 96.88 318 GLY A C 1
ATOM 2457 O O . GLY A 1 318 ? 4.829 3.299 -17.961 1.00 96.88 318 GLY A O 1
ATOM 2458 N N . LEU A 1 319 ? 6.815 3.922 -18.848 1.00 98.19 319 LEU A N 1
ATOM 2459 C CA . LEU A 1 319 ? 7.587 2.769 -18.431 1.00 98.19 319 LEU A CA 1
ATOM 2460 C C . LEU A 1 319 ? 8.215 3.045 -17.063 1.00 98.19 319 LEU A C 1
ATOM 2462 O O . LEU A 1 319 ? 9.013 3.962 -16.897 1.00 98.19 319 LEU A O 1
ATOM 2466 N N . PHE A 1 320 ? 7.898 2.196 -16.101 1.00 97.94 320 PHE A N 1
ATOM 2467 C CA . PHE A 1 320 ? 8.507 2.189 -14.783 1.00 97.94 320 PHE A CA 1
ATOM 2468 C C . PHE A 1 320 ? 9.592 1.122 -14.781 1.00 97.94 320 PHE A C 1
ATOM 2470 O O . PHE A 1 320 ? 9.326 -0.028 -15.142 1.00 97.94 320 PHE A O 1
ATOM 2477 N N . ILE A 1 321 ? 10.807 1.513 -14.402 1.00 98.06 321 ILE A N 1
ATOM 2478 C CA . ILE A 1 321 ? 11.938 0.608 -14.208 1.00 98.06 321 ILE A CA 1
ATOM 2479 C C . ILE A 1 321 ? 12.268 0.634 -12.721 1.00 98.06 321 ILE A C 1
ATOM 2481 O O . ILE A 1 321 ? 12.506 1.700 -12.159 1.00 98.06 321 ILE A O 1
ATOM 2485 N N . PHE A 1 322 ? 12.271 -0.535 -12.090 1.00 96.81 322 PHE A N 1
ATOM 2486 C CA . PHE A 1 322 ? 12.621 -0.676 -10.682 1.00 96.81 322 PHE A CA 1
ATOM 2487 C C . PHE A 1 322 ? 13.874 -1.523 -10.522 1.00 96.81 322 PHE A C 1
ATOM 2489 O O . PHE A 1 322 ? 13.939 -2.602 -11.112 1.00 96.81 322 PHE A O 1
ATOM 2496 N N . HIS A 1 323 ? 14.822 -1.077 -9.703 1.00 95.88 323 HIS A N 1
ATOM 2497 C CA . HIS A 1 323 ? 15.978 -1.860 -9.263 1.00 95.88 323 HIS A CA 1
ATOM 2498 C C . HIS A 1 323 ? 15.619 -2.575 -7.962 1.00 95.88 323 HIS A C 1
ATOM 2500 O O . HIS A 1 323 ? 15.111 -1.965 -7.021 1.00 95.88 323 HIS A O 1
ATOM 2506 N N . VAL A 1 324 ? 15.818 -3.891 -7.944 1.00 95.06 324 VAL A N 1
ATOM 2507 C CA . VAL A 1 324 ? 15.510 -4.756 -6.803 1.00 95.06 324 VAL A CA 1
ATOM 2508 C C . VAL A 1 324 ? 16.776 -5.449 -6.327 1.00 95.06 324 VAL A C 1
ATOM 2510 O O . VAL A 1 324 ? 17.521 -5.956 -7.167 1.00 95.06 324 VAL A O 1
ATOM 2513 N N . ASP A 1 325 ? 16.974 -5.534 -5.011 1.00 93.94 325 ASP A N 1
ATOM 2514 C CA . ASP A 1 325 ? 17.971 -6.396 -4.371 1.00 93.94 325 ASP A CA 1
ATOM 2515 C C . ASP A 1 325 ? 17.325 -7.274 -3.289 1.00 93.94 325 ASP A C 1
ATOM 2517 O O . ASP A 1 325 ? 16.984 -6.828 -2.191 1.00 93.94 325 ASP A O 1
ATOM 2521 N N . ASP A 1 326 ? 17.183 -8.567 -3.583 1.00 90.06 326 ASP A N 1
ATOM 2522 C CA . ASP A 1 326 ? 16.576 -9.529 -2.659 1.00 90.06 326 ASP A CA 1
ATOM 2523 C C . ASP A 1 326 ? 17.444 -9.810 -1.410 1.00 90.06 326 ASP A C 1
ATOM 2525 O O . ASP A 1 326 ? 16.952 -10.441 -0.473 1.00 90.06 326 ASP A O 1
ATOM 2529 N N . LYS A 1 327 ? 18.709 -9.354 -1.356 1.00 89.69 327 LYS A N 1
ATOM 2530 C CA . LYS A 1 327 ? 19.563 -9.467 -0.152 1.00 89.69 327 LYS A CA 1
ATOM 2531 C C . LYS A 1 327 ? 19.294 -8.397 0.899 1.00 89.69 327 LYS A C 1
ATOM 2533 O O . LYS A 1 327 ? 19.745 -8.567 2.030 1.00 89.69 327 LYS A O 1
ATOM 2538 N N . VAL A 1 328 ? 18.619 -7.313 0.534 1.00 85.62 328 VAL A N 1
ATOM 2539 C CA . VAL A 1 328 ? 18.251 -6.249 1.469 1.00 85.62 328 VAL A CA 1
ATOM 2540 C C . VAL A 1 328 ? 16.890 -6.585 2.075 1.00 85.62 328 VAL A C 1
ATOM 2542 O O . VAL A 1 328 ? 15.977 -7.025 1.369 1.00 85.62 328 VAL A O 1
ATOM 2545 N N . GLU A 1 329 ? 16.756 -6.448 3.393 1.00 77.62 329 GLU A N 1
ATOM 2546 C CA . GLU A 1 329 ? 15.531 -6.827 4.109 1.00 77.62 329 GLU A CA 1
ATOM 2547 C C . GLU A 1 329 ? 14.407 -5.794 3.931 1.00 77.62 329 GLU A C 1
ATOM 2549 O O . GLU A 1 329 ? 13.266 -6.192 3.685 1.00 77.62 329 GLU A O 1
ATOM 2554 N N . ASP A 1 330 ? 14.739 -4.502 3.959 1.00 74.31 330 ASP A N 1
ATOM 2555 C CA . ASP A 1 330 ? 13.810 -3.363 3.963 1.00 74.31 330 ASP A CA 1
ATOM 2556 C C . ASP A 1 330 ? 14.289 -2.208 3.053 1.00 74.31 330 ASP A C 1
ATOM 2558 O O . ASP A 1 330 ? 15.210 -2.372 2.250 1.00 74.31 330 ASP A O 1
ATOM 2562 N N . ASN A 1 331 ? 13.607 -1.061 3.104 1.00 77.75 331 ASN A N 1
ATOM 2563 C CA . ASN A 1 331 ? 13.918 0.111 2.284 1.00 77.75 331 ASN A CA 1
ATOM 2564 C C . ASN A 1 331 ? 14.512 1.277 3.094 1.00 77.75 331 ASN A C 1
ATOM 2566 O O . ASN A 1 331 ? 14.567 2.385 2.570 1.00 77.75 331 ASN A O 1
ATOM 2570 N N . ASP A 1 332 ? 14.996 1.018 4.314 1.00 72.88 332 ASP A N 1
ATOM 2571 C CA . ASP A 1 332 ? 15.414 2.037 5.297 1.00 72.88 332 ASP A CA 1
ATOM 2572 C C . ASP A 1 332 ? 16.885 2.473 5.113 1.00 72.88 332 ASP A C 1
ATOM 2574 O O . ASP A 1 332 ? 17.511 3.037 6.009 1.00 72.88 332 ASP A O 1
ATOM 2578 N N . ASN A 1 333 ? 17.506 2.120 3.984 1.00 75.50 333 ASN A N 1
ATOM 2579 C CA . ASN A 1 333 ? 18.883 2.484 3.665 1.00 75.50 333 ASN A CA 1
ATOM 2580 C C . ASN A 1 333 ? 18.920 3.278 2.364 1.00 75.50 333 ASN A C 1
ATOM 2582 O O . ASN A 1 333 ? 18.861 2.716 1.266 1.00 75.50 333 ASN A O 1
ATOM 2586 N N . GLU A 1 334 ? 19.138 4.581 2.489 1.00 72.50 334 GLU A N 1
ATOM 2587 C CA . GLU A 1 334 ? 19.080 5.546 1.395 1.00 72.50 334 GLU A CA 1
ATOM 2588 C C . GLU A 1 334 ? 20.192 5.341 0.354 1.00 72.50 334 GLU A C 1
ATOM 2590 O O . GLU A 1 334 ? 20.138 5.857 -0.766 1.00 72.50 334 GLU A O 1
ATOM 2595 N N . LEU A 1 335 ? 21.228 4.580 0.719 1.00 76.00 335 LEU A N 1
ATOM 2596 C CA . LEU A 1 335 ? 22.347 4.223 -0.148 1.00 76.00 335 LEU A CA 1
ATOM 2597 C C . LEU A 1 335 ? 22.175 2.847 -0.805 1.00 76.00 335 LEU A C 1
ATOM 2599 O O . LEU A 1 335 ? 22.906 2.541 -1.754 1.00 76.00 335 LEU A O 1
ATOM 2603 N N . HIS A 1 336 ? 21.259 2.013 -0.300 1.00 83.00 336 HIS A N 1
ATOM 2604 C CA . HIS A 1 336 ? 21.043 0.639 -0.755 1.00 83.00 336 HIS A CA 1
ATOM 2605 C C . HIS A 1 336 ? 19.621 0.162 -0.442 1.00 83.00 336 HIS A C 1
ATOM 2607 O O . HIS A 1 336 ? 19.397 -0.643 0.459 1.00 83.00 336 HIS A O 1
ATOM 2613 N N . TYR A 1 337 ? 18.674 0.639 -1.241 1.00 83.94 337 TYR A N 1
ATOM 2614 C CA . TYR A 1 337 ? 17.282 0.208 -1.191 1.00 83.94 337 TYR A CA 1
ATOM 2615 C C . TYR A 1 337 ? 17.117 -1.267 -1.583 1.00 83.94 337 TYR A C 1
ATOM 2617 O O . TYR A 1 337 ? 17.787 -1.770 -2.488 1.00 83.94 337 TYR A O 1
ATOM 2625 N N . LYS A 1 338 ? 16.151 -1.950 -0.963 1.00 87.25 338 LYS A N 1
ATOM 2626 C CA . LYS A 1 338 ? 15.636 -3.230 -1.468 1.00 87.25 338 LYS A CA 1
ATOM 2627 C C . LYS A 1 338 ? 14.896 -3.052 -2.784 1.00 87.25 338 LYS A C 1
ATOM 2629 O O . LYS A 1 338 ? 14.974 -3.921 -3.653 1.00 87.25 338 LYS A O 1
ATOM 2634 N N . PHE A 1 339 ? 14.128 -1.971 -2.903 1.00 89.75 339 PHE A N 1
ATOM 2635 C CA . PHE A 1 339 ? 13.281 -1.700 -4.054 1.00 89.75 339 PHE A CA 1
ATOM 2636 C C . PHE A 1 339 ? 13.233 -0.197 -4.330 1.00 89.75 339 PHE A C 1
ATOM 2638 O O . PHE A 1 339 ? 12.650 0.564 -3.561 1.00 89.75 339 PHE A O 1
ATOM 2645 N N . ALA A 1 340 ? 13.822 0.227 -5.447 1.00 90.88 340 ALA A N 1
ATOM 2646 C CA . ALA A 1 340 ? 13.875 1.629 -5.853 1.00 90.88 340 ALA A CA 1
ATOM 2647 C C . ALA A 1 340 ? 13.346 1.817 -7.274 1.00 90.88 340 ALA A C 1
ATOM 2649 O O . ALA A 1 340 ? 13.480 0.937 -8.125 1.00 90.88 340 ALA A O 1
ATOM 2650 N N . MET A 1 341 ? 12.749 2.980 -7.536 1.00 93.38 341 MET A N 1
ATOM 2651 C CA . MET A 1 341 ? 12.382 3.396 -8.886 1.00 93.38 341 MET A CA 1
ATOM 2652 C C . MET A 1 341 ? 13.518 4.198 -9.522 1.00 93.38 341 MET A C 1
ATOM 2654 O O . MET A 1 341 ? 13.988 5.187 -8.961 1.00 93.38 341 MET A O 1
ATOM 2658 N N . GLU A 1 342 ? 13.894 3.808 -10.735 1.00 94.94 342 GLU A N 1
ATOM 2659 C CA . GLU A 1 342 ? 14.819 4.567 -11.568 1.00 94.94 342 GLU A CA 1
ATOM 2660 C C . GLU A 1 342 ? 14.076 5.752 -12.195 1.00 94.94 342 GLU A C 1
ATOM 2662 O O . GLU A 1 342 ? 13.107 5.567 -12.935 1.00 94.94 342 GLU A O 1
ATOM 2667 N N . GLN A 1 343 ? 14.517 6.973 -11.890 1.00 93.88 343 GLN A N 1
ATOM 2668 C CA . GLN A 1 343 ? 13.882 8.212 -12.354 1.00 93.88 343 GLN A CA 1
ATOM 2669 C C . GLN A 1 343 ? 14.520 8.661 -13.662 1.00 93.88 343 GLN A C 1
ATOM 2671 O O . GLN A 1 343 ? 15.666 9.092 -13.656 1.00 93.88 343 GLN A O 1
ATOM 2676 N N . ALA A 1 344 ? 13.796 8.586 -14.776 1.00 95.12 344 ALA A N 1
ATOM 2677 C CA . ALA A 1 344 ? 14.321 8.844 -16.116 1.00 95.12 344 ALA A CA 1
ATOM 2678 C C . ALA A 1 344 ? 14.958 10.239 -16.293 1.00 95.12 344 ALA A C 1
ATOM 2680 O O . ALA A 1 344 ? 15.823 10.415 -17.148 1.00 95.12 344 ALA A O 1
ATOM 2681 N N . ASP A 1 345 ? 14.579 11.235 -15.493 1.00 91.62 345 ASP A N 1
ATOM 2682 C CA . ASP A 1 345 ? 15.180 12.571 -15.539 1.00 91.62 345 ASP A CA 1
ATOM 2683 C C . ASP A 1 345 ? 16.504 12.716 -14.760 1.00 91.62 345 ASP A C 1
ATOM 2685 O O . ASP A 1 345 ? 17.132 13.777 -14.821 1.00 91.62 345 ASP A O 1
ATOM 2689 N N . GLY A 1 346 ? 16.936 11.669 -14.048 1.00 89.88 346 GLY A N 1
ATOM 2690 C CA . GLY A 1 346 ? 18.196 11.619 -13.308 1.00 89.88 346 GLY A CA 1
ATOM 2691 C C . GLY A 1 346 ? 18.246 12.507 -12.061 1.00 89.88 346 GLY A C 1
ATOM 2692 O O . GLY A 1 346 ? 19.325 12.713 -11.507 1.00 89.88 346 GLY A O 1
ATOM 2693 N N . LYS A 1 347 ? 17.119 13.072 -11.603 1.00 88.06 347 LYS A N 1
ATOM 2694 C CA . LYS A 1 347 ? 17.128 14.016 -10.470 1.00 88.06 347 LYS A CA 1
ATOM 2695 C C . LYS A 1 347 ? 17.228 13.361 -9.095 1.00 88.06 347 LYS A C 1
ATOM 2697 O O . LYS A 1 347 ? 17.544 14.053 -8.131 1.00 88.06 347 LYS A O 1
ATOM 2702 N N . ASN A 1 348 ? 16.957 12.062 -9.004 1.00 85.00 348 ASN A N 1
ATOM 2703 C CA . ASN A 1 348 ? 17.008 11.284 -7.768 1.00 85.00 348 ASN A CA 1
ATOM 2704 C C . ASN A 1 348 ? 16.196 11.886 -6.593 1.00 85.00 348 ASN A C 1
ATOM 2706 O O . ASN A 1 348 ? 16.600 11.790 -5.436 1.00 85.00 348 ASN A O 1
ATOM 2710 N N . GLN A 1 349 ? 15.062 12.530 -6.882 1.00 83.31 349 GLN A N 1
ATOM 2711 C CA . GLN A 1 349 ? 14.236 13.253 -5.903 1.00 83.31 349 GLN A CA 1
ATOM 2712 C C . GLN A 1 349 ? 13.553 12.296 -4.924 1.00 83.31 349 GLN A C 1
ATOM 2714 O O . GLN A 1 349 ? 13.400 12.621 -3.750 1.00 83.31 349 GLN A O 1
ATOM 2719 N N . LEU A 1 350 ? 13.229 11.085 -5.386 1.00 83.69 350 LEU A N 1
ATOM 2720 C CA . LEU A 1 350 ? 12.678 10.024 -4.545 1.00 83.69 350 LEU A CA 1
ATOM 2721 C C . LEU A 1 350 ? 13.601 9.593 -3.393 1.00 83.69 350 LEU A C 1
ATOM 2723 O O . LEU A 1 350 ? 13.116 9.152 -2.358 1.00 83.69 350 LEU A O 1
ATOM 2727 N N . ALA A 1 351 ? 14.918 9.749 -3.549 1.00 78.38 351 ALA A N 1
ATOM 2728 C CA . ALA A 1 351 ? 15.902 9.420 -2.516 1.00 78.38 351 ALA A CA 1
ATOM 2729 C C . ALA A 1 351 ? 16.188 10.597 -1.567 1.00 78.38 351 ALA A C 1
ATOM 2731 O O . ALA A 1 351 ? 17.189 10.592 -0.850 1.00 78.38 351 ALA A O 1
ATOM 2732 N N . THR A 1 352 ? 15.366 11.647 -1.606 1.00 72.69 352 THR A N 1
ATOM 2733 C CA . THR A 1 352 ? 15.523 12.838 -0.768 1.00 72.69 352 THR A CA 1
ATOM 2734 C C . THR A 1 352 ? 14.250 13.128 0.008 1.00 72.69 352 THR A C 1
ATOM 2736 O O . THR A 1 352 ? 13.168 12.707 -0.394 1.00 72.69 352 THR A O 1
ATOM 2739 N N . GLU A 1 353 ? 14.394 13.851 1.119 1.00 67.69 353 GLU A N 1
ATOM 2740 C CA . GLU A 1 353 ? 13.250 14.335 1.888 1.00 67.69 353 GLU A CA 1
ATOM 2741 C C . GLU A 1 353 ? 12.411 15.316 1.082 1.00 67.69 353 GLU A C 1
ATOM 2743 O O . GLU A 1 353 ? 12.953 16.261 0.497 1.00 67.69 353 GLU A O 1
ATOM 2748 N N . TRP A 1 354 ? 11.093 15.112 1.115 1.00 64.25 354 TRP A N 1
ATOM 2749 C CA . TRP A 1 354 ? 10.134 16.072 0.598 1.00 64.25 354 TRP A CA 1
ATOM 2750 C C . TRP A 1 354 ? 10.230 17.402 1.331 1.00 64.25 354 TRP A C 1
ATOM 2752 O O . TRP A 1 354 ? 10.040 17.505 2.547 1.00 64.25 354 TRP A O 1
ATOM 2762 N N . LYS A 1 355 ? 10.468 18.463 0.568 1.00 60.47 355 LYS A N 1
ATOM 2763 C CA . LYS A 1 355 ? 10.536 19.824 1.087 1.00 60.47 355 LYS A CA 1
ATOM 2764 C C . LYS A 1 355 ? 9.280 20.582 0.712 1.00 60.47 355 LYS A C 1
ATOM 2766 O O . LYS A 1 355 ? 8.771 20.507 -0.403 1.00 60.47 355 LYS A O 1
ATOM 2771 N N . GLU A 1 356 ? 8.787 21.384 1.651 1.00 46.25 356 GLU A N 1
ATOM 2772 C CA . GLU A 1 356 ? 7.697 22.317 1.381 1.00 46.25 356 GLU A CA 1
ATOM 2773 C C . GLU A 1 356 ? 8.084 23.248 0.215 1.00 46.25 356 GLU A C 1
ATOM 2775 O O . GLU A 1 356 ? 9.008 24.054 0.330 1.00 46.25 356 GLU A O 1
ATOM 2780 N N . GLY A 1 357 ? 7.392 23.107 -0.921 1.00 47.06 357 GLY A N 1
ATOM 2781 C CA . GLY A 1 357 ? 7.701 23.808 -2.172 1.00 47.06 357 GLY A CA 1
ATOM 2782 C C . GLY A 1 357 ? 8.173 22.901 -3.312 1.00 47.06 357 GLY A C 1
ATOM 2783 O O . GLY A 1 357 ? 8.185 23.358 -4.459 1.00 47.06 357 GLY A O 1
ATOM 2784 N N . ASP A 1 358 ? 8.485 21.634 -3.031 1.00 58.38 358 ASP A N 1
ATOM 2785 C CA . ASP A 1 358 ? 8.698 20.631 -4.068 1.00 58.38 358 ASP A CA 1
ATOM 2786 C C . ASP A 1 358 ? 7.421 20.496 -4.904 1.00 58.38 358 ASP A C 1
ATOM 2788 O O . ASP A 1 358 ? 6.295 20.409 -4.403 1.00 58.38 358 ASP A O 1
ATOM 2792 N N . GLN A 1 359 ? 7.580 20.583 -6.222 1.00 52.75 359 GLN A N 1
ATOM 2793 C CA . GLN A 1 359 ? 6.456 20.510 -7.142 1.00 52.75 359 GLN A CA 1
ATOM 2794 C C . GLN A 1 359 ? 6.202 19.045 -7.479 1.00 52.75 359 GLN A C 1
ATOM 2796 O O . GLN A 1 359 ? 6.841 18.490 -8.366 1.00 52.75 359 GLN A O 1
ATOM 2801 N N . LEU A 1 360 ? 5.224 18.436 -6.807 1.00 61.06 360 LEU A N 1
ATOM 2802 C CA . LEU A 1 360 ? 4.418 17.418 -7.472 1.00 61.06 360 LEU A CA 1
ATOM 2803 C C . LEU A 1 360 ? 3.630 18.128 -8.584 1.00 61.06 360 LEU A C 1
ATOM 2805 O O . LEU A 1 360 ? 3.031 19.179 -8.323 1.00 61.06 360 LEU A O 1
ATOM 2809 N N . PRO A 1 361 ? 3.586 17.587 -9.813 1.00 58.84 361 PRO A N 1
ATOM 2810 C CA . PRO A 1 361 ? 4.072 16.267 -10.236 1.00 58.84 361 PRO A CA 1
ATOM 2811 C C . PRO A 1 361 ? 5.576 16.206 -10.583 1.00 58.84 361 PRO A C 1
ATOM 2813 O O . PRO A 1 361 ? 6.141 17.198 -11.034 1.00 58.84 361 PRO A O 1
ATOM 2816 N N . TRP A 1 362 ? 6.169 15.003 -10.504 1.00 76.69 362 TRP A N 1
ATOM 2817 C CA . TRP A 1 362 ? 7.463 14.646 -11.118 1.00 76.69 362 TRP A CA 1
ATOM 2818 C C . TRP A 1 362 ? 7.256 13.930 -12.471 1.00 76.69 362 TRP A C 1
ATOM 2820 O O . TRP A 1 362 ? 7.457 12.724 -12.592 1.00 76.69 362 TRP A O 1
ATOM 2830 N N . PRO A 1 363 ? 6.794 14.623 -13.532 1.00 74.00 363 PRO A N 1
ATOM 2831 C CA . PRO A 1 363 ? 6.433 13.972 -14.794 1.00 74.00 363 PRO A CA 1
ATOM 2832 C C . PRO A 1 363 ? 7.636 13.385 -15.548 1.00 74.00 363 PRO A C 1
ATOM 2834 O O . PRO A 1 363 ? 7.450 12.683 -16.535 1.00 74.00 363 PRO A O 1
ATOM 2837 N N . GLY A 1 364 ? 8.861 13.701 -15.119 1.00 88.12 364 GLY A N 1
ATOM 2838 C CA . GLY A 1 364 ? 10.095 13.215 -15.725 1.00 88.12 364 GLY A CA 1
ATOM 2839 C C . GLY A 1 364 ? 10.531 11.829 -15.257 1.00 88.12 364 GLY A C 1
ATOM 2840 O O . GLY A 1 364 ? 11.439 11.288 -15.880 1.00 88.12 364 GLY A O 1
ATOM 2841 N N . ASP A 1 365 ? 9.917 11.258 -14.213 1.00 93.19 365 ASP A N 1
ATOM 2842 C CA . ASP A 1 365 ? 10.395 9.999 -13.623 1.00 93.19 365 ASP A CA 1
ATOM 2843 C C . ASP A 1 365 ? 10.128 8.777 -14.513 1.00 93.19 365 ASP A C 1
ATOM 2845 O O . ASP A 1 365 ? 11.044 7.971 -14.688 1.00 93.19 365 ASP A O 1
ATOM 2849 N N . PRO A 1 366 ? 8.924 8.578 -15.095 1.00 95.75 366 PRO A N 1
ATOM 2850 C CA . PRO A 1 366 ? 8.690 7.414 -15.939 1.00 95.75 366 PRO A CA 1
ATOM 2851 C C . PRO A 1 366 ? 9.442 7.527 -17.270 1.00 95.75 366 PRO A C 1
ATOM 2853 O O . PRO A 1 366 ? 9.440 8.564 -17.935 1.00 95.75 366 PRO A O 1
ATOM 2856 N N . PHE A 1 367 ? 10.028 6.421 -17.720 1.00 97.44 367 PHE A N 1
ATOM 2857 C CA . PHE A 1 367 ? 10.664 6.324 -19.028 1.00 97.44 367 PHE A CA 1
ATOM 2858 C C . PHE A 1 367 ? 9.617 6.417 -20.159 1.00 97.44 367 PHE A C 1
ATOM 2860 O O . PHE A 1 367 ? 8.492 5.928 -20.008 1.00 97.44 367 PHE A O 1
ATOM 2867 N N . PRO A 1 368 ? 9.961 7.007 -21.317 1.00 95.50 368 PRO A N 1
ATOM 2868 C CA . PRO A 1 368 ? 11.300 7.442 -21.731 1.00 95.50 368 PRO A CA 1
ATOM 2869 C C . PRO A 1 368 ? 11.737 8.812 -21.166 1.00 95.50 368 PRO A C 1
ATOM 2871 O O . PRO A 1 368 ? 12.780 9.328 -21.564 1.00 95.50 368 PRO A O 1
ATOM 2874 N N . GLY A 1 369 ? 10.976 9.404 -20.243 1.00 91.38 369 GLY A N 1
ATOM 2875 C CA . GLY A 1 369 ? 11.232 10.739 -19.711 1.00 91.38 369 GLY A CA 1
ATOM 2876 C C . GLY A 1 369 ? 10.972 11.839 -20.744 1.00 91.38 369 GLY A C 1
ATOM 2877 O O . GLY A 1 369 ? 10.570 11.586 -21.880 1.00 91.38 369 GLY A O 1
ATOM 2878 N N . ILE A 1 370 ? 11.221 13.090 -20.356 1.00 87.50 370 ILE A N 1
ATOM 2879 C CA . ILE A 1 370 ? 10.960 14.273 -21.203 1.00 87.50 370 ILE A CA 1
ATOM 2880 C C . ILE A 1 370 ? 11.950 14.367 -22.380 1.00 87.50 370 ILE A C 1
ATOM 2882 O O . ILE A 1 370 ? 11.630 14.931 -23.424 1.00 87.50 370 ILE A O 1
ATOM 2886 N N . THR A 1 371 ? 13.161 13.834 -22.213 1.00 86.38 371 THR A N 1
ATOM 2887 C CA . THR A 1 371 ? 14.273 13.941 -23.173 1.00 86.38 371 THR A CA 1
ATOM 2888 C C . THR A 1 371 ? 14.585 12.632 -23.901 1.00 86.38 371 THR A C 1
ATOM 2890 O O . THR A 1 371 ? 15.613 12.546 -24.571 1.00 86.38 371 THR A O 1
ATOM 2893 N N . HIS A 1 372 ? 13.714 11.622 -23.789 1.00 88.00 372 HIS A N 1
ATOM 2894 C CA . HIS A 1 372 ? 13.898 10.284 -24.365 1.00 88.00 372 HIS A CA 1
ATOM 2895 C C . HIS A 1 372 ? 15.213 9.612 -23.966 1.00 88.00 372 HIS A C 1
ATOM 2897 O O . HIS A 1 372 ? 16.029 9.226 -24.808 1.00 88.00 372 HIS A O 1
ATOM 2903 N N . VAL A 1 373 ? 15.424 9.458 -22.663 1.00 90.81 373 VAL A N 1
ATOM 2904 C CA . VAL A 1 373 ? 16.629 8.822 -22.133 1.00 90.81 373 VAL A CA 1
ATOM 2905 C C . VAL A 1 373 ? 16.628 7.312 -22.372 1.00 90.81 373 VAL A C 1
ATOM 2907 O O . VAL A 1 373 ? 15.602 6.630 -22.357 1.00 90.81 373 VAL A O 1
ATOM 2910 N N . THR A 1 374 ? 17.824 6.766 -22.570 1.00 94.62 374 THR A N 1
ATOM 2911 C CA . THR A 1 374 ? 18.069 5.323 -22.500 1.00 94.62 374 THR A CA 1
ATOM 2912 C C . THR A 1 374 ? 18.519 4.943 -21.099 1.00 94.62 374 THR A C 1
ATOM 2914 O O . THR A 1 374 ? 19.242 5.718 -20.481 1.00 94.62 374 THR A O 1
ATOM 2917 N N . PHE A 1 375 ? 18.217 3.723 -20.665 1.00 97.88 375 PHE A N 1
ATOM 2918 C CA . PHE A 1 375 ? 18.703 3.169 -19.404 1.00 97.88 375 PHE A CA 1
ATOM 2919 C C . PHE A 1 375 ? 19.805 2.134 -19.667 1.00 97.88 375 PHE A C 1
ATOM 2921 O O . PHE A 1 375 ? 19.560 1.123 -20.323 1.00 97.88 375 PHE A O 1
ATOM 2928 N N . ASN A 1 376 ? 21.035 2.380 -19.224 1.00 97.12 376 ASN A N 1
ATOM 2929 C CA . ASN A 1 376 ? 22.177 1.468 -19.347 1.00 97.12 376 ASN A CA 1
ATOM 2930 C C . ASN A 1 376 ? 23.273 1.808 -18.315 1.00 97.12 376 ASN A C 1
ATOM 2932 O O . ASN A 1 376 ? 23.129 2.728 -17.518 1.00 97.12 376 ASN A O 1
ATOM 2936 N N . ALA A 1 377 ? 24.400 1.093 -18.325 1.00 96.69 377 ALA A N 1
ATOM 2937 C CA . ALA A 1 377 ? 25.461 1.277 -17.329 1.00 96.69 377 ALA A CA 1
ATOM 2938 C C . ALA A 1 377 ? 26.181 2.647 -17.389 1.00 96.69 377 ALA A C 1
ATOM 2940 O O . ALA A 1 377 ? 26.995 2.948 -16.510 1.00 96.69 377 ALA A O 1
ATOM 2941 N N . ASN A 1 378 ? 25.926 3.457 -18.421 1.00 95.44 378 ASN A N 1
ATOM 2942 C CA . ASN A 1 378 ? 26.554 4.759 -18.665 1.00 95.44 378 ASN A CA 1
ATOM 2943 C C . ASN A 1 378 ? 25.543 5.920 -18.757 1.00 95.44 378 ASN A C 1
ATOM 2945 O O . ASN A 1 378 ? 25.955 7.039 -19.058 1.00 95.44 378 ASN A O 1
ATOM 2949 N N . SER A 1 379 ? 24.244 5.673 -18.565 1.00 95.12 379 SER A N 1
ATOM 2950 C CA . SER A 1 379 ? 23.216 6.723 -18.525 1.00 95.12 379 SER A CA 1
ATOM 2951 C C . SER A 1 379 ? 23.081 7.331 -17.126 1.00 95.12 379 SER A C 1
ATOM 2953 O O . SER A 1 379 ? 23.675 6.836 -16.178 1.00 95.12 379 SER A O 1
ATOM 2955 N N . GLU A 1 380 ? 22.284 8.387 -16.988 1.00 92.19 380 GLU A N 1
ATOM 2956 C CA . GLU A 1 380 ? 21.816 8.889 -15.693 1.00 92.19 380 GLU A CA 1
ATOM 2957 C C . GLU A 1 380 ? 20.279 8.908 -15.744 1.00 92.19 380 GLU A C 1
ATOM 2959 O O . GLU A 1 380 ? 19.737 9.630 -16.586 1.00 92.19 380 GLU A O 1
ATOM 2964 N N . PRO A 1 381 ? 19.579 8.082 -14.946 1.00 93.50 381 PRO A N 1
ATOM 2965 C CA . PRO A 1 381 ? 20.110 7.082 -14.016 1.00 93.50 381 PRO A CA 1
ATOM 2966 C C . PRO A 1 381 ? 20.764 5.904 -14.761 1.00 93.50 381 PRO A C 1
ATOM 2968 O O . PRO A 1 381 ? 20.513 5.689 -15.952 1.00 93.50 381 PRO A O 1
ATOM 2971 N N . ASN A 1 382 ? 21.623 5.143 -14.075 1.00 95.25 382 ASN A N 1
ATOM 2972 C CA . ASN A 1 382 ? 22.365 4.015 -14.657 1.00 95.25 382 ASN A CA 1
ATOM 2973 C C . ASN A 1 382 ? 21.862 2.659 -14.152 1.00 95.25 382 ASN A C 1
ATOM 2975 O O . ASN A 1 382 ? 21.366 2.541 -13.044 1.00 95.25 382 ASN A O 1
ATOM 2979 N N . SER A 1 383 ? 22.098 1.608 -14.936 1.00 97.06 383 SER A N 1
ATOM 2980 C CA . SER A 1 383 ? 21.745 0.227 -14.583 1.00 97.06 383 SER A CA 1
ATOM 2981 C C . SER A 1 383 ? 22.822 -0.522 -13.788 1.00 97.06 383 SER A C 1
ATOM 2983 O O . SER A 1 383 ? 22.851 -1.755 -13.811 1.00 97.06 383 SER A O 1
ATOM 2985 N N . ARG A 1 384 ? 23.767 0.164 -13.132 1.00 96.94 384 ARG A N 1
ATOM 2986 C CA . ARG A 1 384 ? 24.817 -0.525 -12.362 1.00 96.94 384 ARG A CA 1
ATOM 2987 C C . ARG A 1 384 ? 24.242 -1.104 -11.078 1.00 96.94 384 ARG A C 1
ATOM 2989 O O . ARG A 1 384 ? 23.300 -0.574 -10.507 1.00 96.94 384 ARG A O 1
ATOM 2996 N N . SER A 1 385 ? 24.875 -2.165 -10.593 1.00 95.31 385 SER A N 1
ATOM 2997 C CA . SER A 1 385 ? 24.539 -2.727 -9.289 1.00 95.31 385 SER A CA 1
ATOM 2998 C C . SER A 1 385 ? 24.853 -1.737 -8.165 1.00 95.31 385 SER A C 1
ATOM 3000 O O . SER A 1 385 ? 25.631 -0.791 -8.356 1.00 95.31 385 SER A O 1
ATOM 3002 N N . TYR A 1 386 ? 24.356 -1.992 -6.954 1.00 92.50 386 TYR A N 1
ATOM 3003 C CA . TYR A 1 386 ? 24.725 -1.181 -5.783 1.00 92.50 386 TYR A CA 1
ATOM 3004 C C . TYR A 1 386 ? 26.242 -1.185 -5.523 1.00 92.50 386 TYR A C 1
ATOM 3006 O O . TYR A 1 386 ? 26.827 -0.161 -5.165 1.00 92.50 386 TYR A O 1
ATOM 3014 N N . ALA A 1 387 ? 26.925 -2.287 -5.855 1.00 93.38 387 ALA A N 1
ATOM 3015 C CA . ALA A 1 387 ? 28.390 -2.395 -5.853 1.00 93.38 387 ALA A CA 1
ATOM 3016 C C . ALA A 1 387 ? 29.091 -1.676 -7.033 1.00 93.38 387 ALA A C 1
ATOM 3018 O O . ALA A 1 387 ? 30.286 -1.882 -7.260 1.00 93.38 387 ALA A O 1
ATOM 3019 N N . LYS A 1 388 ? 28.356 -0.866 -7.806 1.00 94.62 388 LYS A N 1
ATOM 3020 C CA . LYS A 1 388 ? 28.795 -0.077 -8.973 1.00 94.62 388 LYS A CA 1
ATOM 3021 C C . LYS A 1 388 ? 29.348 -0.903 -10.141 1.00 94.62 388 LYS A C 1
ATOM 3023 O O . LYS A 1 388 ? 30.026 -0.370 -11.027 1.00 94.62 388 LYS A O 1
ATOM 3028 N N . LYS A 1 389 ? 29.034 -2.200 -10.182 1.00 95.69 389 LYS A N 1
ATOM 3029 C CA . LYS A 1 389 ? 29.426 -3.098 -11.276 1.00 95.69 389 LYS A CA 1
ATOM 3030 C C . LYS A 1 389 ? 28.424 -3.017 -12.419 1.00 95.69 389 LYS A C 1
ATOM 3032 O O . LYS A 1 389 ? 27.256 -2.708 -12.212 1.00 95.69 389 LYS A O 1
ATOM 3037 N N . ASP A 1 390 ? 28.903 -3.293 -13.625 1.00 96.69 390 ASP A N 1
ATOM 3038 C CA . ASP A 1 390 ? 28.023 -3.441 -14.781 1.00 96.69 390 ASP A CA 1
ATOM 3039 C C . ASP A 1 390 ? 27.124 -4.670 -14.583 1.00 96.69 390 ASP A C 1
ATOM 3041 O O . ASP A 1 390 ? 27.615 -5.753 -14.251 1.00 96.69 390 ASP A O 1
ATOM 3045 N N . THR A 1 391 ? 25.815 -4.486 -14.744 1.00 97.31 391 THR A N 1
ATOM 3046 C CA . THR A 1 391 ? 24.822 -5.566 -14.668 1.00 97.31 391 THR A CA 1
ATOM 3047 C C . THR A 1 391 ? 24.550 -6.196 -16.031 1.00 97.31 391 THR A C 1
ATOM 3049 O O . THR A 1 391 ? 23.856 -7.211 -16.114 1.00 97.31 391 THR A O 1
ATOM 3052 N N . PHE A 1 392 ? 25.060 -5.580 -17.103 1.00 96.88 392 PHE A N 1
ATOM 3053 C CA . PHE A 1 392 ? 24.742 -5.852 -18.506 1.00 96.88 392 PHE A CA 1
ATOM 3054 C C . PHE A 1 392 ? 23.271 -5.644 -18.873 1.00 96.88 392 PHE A C 1
ATOM 3056 O O . PHE A 1 392 ? 22.848 -6.008 -19.975 1.00 96.88 392 PHE A O 1
ATOM 3063 N N . VAL A 1 393 ? 22.490 -5.042 -17.971 1.00 98.38 393 VAL A N 1
ATOM 3064 C CA . VAL A 1 393 ? 21.105 -4.678 -18.234 1.00 98.38 393 VAL A CA 1
ATOM 3065 C C . VAL A 1 393 ? 21.062 -3.339 -18.958 1.00 98.38 393 VAL A C 1
ATOM 3067 O O . VAL A 1 393 ? 21.682 -2.365 -18.534 1.00 98.38 393 VAL A O 1
ATOM 3070 N N . SER A 1 394 ? 20.308 -3.267 -20.051 1.00 98.19 394 SER A N 1
ATOM 3071 C CA . SER A 1 394 ? 19.967 -1.996 -20.692 1.00 98.19 394 SER A CA 1
ATOM 3072 C C . SER A 1 394 ? 18.555 -2.022 -21.250 1.00 98.19 394 SER A C 1
ATOM 3074 O O . SER A 1 394 ? 18.141 -3.050 -21.785 1.00 98.19 394 SER A O 1
ATOM 3076 N N . VAL A 1 395 ? 17.878 -0.879 -21.232 1.00 98.50 395 VAL A N 1
ATOM 3077 C CA . VAL A 1 395 ? 16.604 -0.636 -21.908 1.00 98.50 395 VAL A CA 1
ATOM 3078 C C . VAL A 1 395 ? 16.777 0.562 -22.838 1.00 98.50 395 VAL A C 1
ATOM 3080 O O . VAL A 1 395 ? 17.084 1.675 -22.410 1.00 98.50 395 VAL A O 1
ATOM 3083 N N . THR A 1 396 ? 16.633 0.330 -24.139 1.00 97.88 396 THR A N 1
ATOM 3084 C CA . THR A 1 396 ? 16.894 1.333 -25.184 1.00 97.88 396 THR A CA 1
ATOM 3085 C C . THR A 1 396 ? 15.772 1.353 -26.215 1.00 97.88 396 THR A C 1
ATOM 3087 O O . THR A 1 396 ? 14.903 0.481 -26.199 1.00 97.88 396 THR A O 1
ATOM 3090 N N . ARG A 1 397 ? 15.775 2.360 -27.103 1.00 97.25 397 ARG A N 1
ATOM 3091 C CA . ARG A 1 397 ? 14.741 2.551 -28.142 1.00 97.25 397 ARG A CA 1
ATOM 3092 C C . ARG A 1 397 ? 13.318 2.466 -27.563 1.00 97.25 397 ARG A C 1
ATOM 3094 O O . ARG A 1 397 ? 12.436 1.835 -28.139 1.00 97.25 397 ARG A O 1
ATOM 3101 N N . ILE A 1 398 ? 13.141 3.079 -26.392 1.00 98.19 398 ILE A N 1
ATOM 3102 C CA . ILE A 1 398 ? 11.880 3.114 -25.654 1.00 98.19 398 ILE A CA 1
ATOM 3103 C C . ILE A 1 398 ? 10.919 4.017 -26.431 1.00 98.19 398 ILE A C 1
ATOM 3105 O O . ILE A 1 398 ? 11.247 5.169 -26.711 1.00 98.19 398 ILE A O 1
ATOM 3109 N N . SER A 1 399 ? 9.764 3.485 -26.824 1.00 97.94 399 SER A N 1
ATOM 3110 C CA . SER A 1 399 ? 8.719 4.264 -27.492 1.00 97.94 399 SER A CA 1
ATOM 3111 C C . SER A 1 399 ? 8.098 5.299 -26.555 1.00 97.94 399 SER A C 1
ATOM 3113 O O . SER A 1 399 ? 8.211 5.194 -25.335 1.00 97.94 399 SER A O 1
ATOM 3115 N N . ASP A 1 400 ? 7.336 6.230 -27.124 1.00 96.88 400 ASP A N 1
ATOM 3116 C CA . ASP A 1 400 ? 6.456 7.098 -26.344 1.00 96.88 400 ASP A CA 1
ATOM 3117 C C . ASP A 1 400 ? 5.483 6.292 -25.469 1.00 96.88 400 ASP A C 1
ATOM 3119 O O . ASP A 1 400 ? 5.146 5.136 -25.768 1.00 96.88 400 ASP A O 1
ATOM 3123 N N . SER A 1 401 ? 5.036 6.925 -24.382 1.00 97.19 401 SER A N 1
ATOM 3124 C CA . SER A 1 401 ? 4.033 6.366 -23.477 1.00 97.19 401 SER A CA 1
ATOM 3125 C C . SER A 1 401 ? 2.739 6.078 -24.234 1.00 97.19 401 SER A C 1
ATOM 3127 O O . SER A 1 401 ? 2.153 6.953 -24.873 1.00 97.19 401 SER A O 1
ATOM 3129 N N . ALA A 1 402 ? 2.312 4.821 -24.189 1.00 97.62 402 ALA A N 1
ATOM 3130 C CA . ALA A 1 402 ? 1.122 4.330 -24.862 1.00 97.62 402 ALA A CA 1
ATOM 3131 C C . ALA A 1 402 ? 0.635 3.047 -24.180 1.00 97.62 402 ALA A C 1
ATOM 3133 O O . ALA A 1 402 ? 1.362 2.412 -23.413 1.00 97.62 402 ALA A O 1
ATOM 3134 N N . GLN A 1 403 ? -0.579 2.602 -24.525 1.00 97.62 403 GLN A N 1
ATOM 3135 C CA . GLN A 1 403 ? -1.125 1.337 -24.019 1.00 97.62 403 GLN A CA 1
ATOM 3136 C C . GLN A 1 403 ? -0.165 0.160 -24.253 1.00 97.62 403 GLN A C 1
ATOM 3138 O O . GLN A 1 403 ? -0.017 -0.693 -23.387 1.00 97.62 403 GLN A O 1
ATOM 3143 N N . THR A 1 404 ? 0.512 0.124 -25.403 1.00 98.38 404 THR A N 1
ATOM 3144 C CA . THR A 1 404 ? 1.623 -0.798 -25.665 1.00 98.38 404 THR A CA 1
ATOM 3145 C C . THR A 1 404 ? 2.878 0.003 -25.956 1.00 98.38 404 THR A C 1
ATOM 3147 O O . THR A 1 404 ? 2.906 0.752 -26.930 1.00 98.38 404 THR A O 1
ATOM 3150 N N . MET A 1 405 ? 3.922 -0.205 -25.158 1.00 98.44 405 MET A N 1
ATOM 3151 C CA . MET A 1 405 ? 5.244 0.372 -25.392 1.00 98.44 405 MET A CA 1
ATOM 3152 C C . MET A 1 405 ? 6.181 -0.663 -26.018 1.00 98.44 405 MET A C 1
ATOM 3154 O O . MET A 1 405 ? 6.037 -1.867 -25.790 1.00 98.44 405 MET A O 1
ATOM 3158 N N . THR A 1 406 ? 7.156 -0.209 -26.800 1.00 98.38 406 THR A N 1
ATOM 3159 C CA . THR A 1 406 ? 8.205 -1.057 -27.384 1.00 98.38 406 THR A CA 1
ATOM 3160 C C . THR A 1 406 ? 9.575 -0.608 -26.919 1.00 98.38 406 THR A C 1
ATOM 3162 O O . THR A 1 406 ? 9.804 0.588 -26.769 1.00 98.38 406 THR A O 1
ATOM 3165 N N . MET A 1 407 ? 10.481 -1.556 -26.710 1.00 98.50 407 MET A N 1
ATOM 3166 C CA . MET A 1 407 ? 11.855 -1.279 -26.295 1.00 98.50 407 MET A CA 1
ATOM 3167 C C . MET A 1 407 ? 12.763 -2.462 -26.617 1.00 98.50 407 MET A C 1
ATOM 3169 O O . MET A 1 407 ? 12.302 -3.595 -26.789 1.00 98.50 407 MET A O 1
ATOM 3173 N N . ASP A 1 408 ? 14.062 -2.207 -26.631 1.00 98.50 408 ASP A N 1
ATOM 3174 C CA . ASP A 1 408 ? 15.087 -3.235 -26.696 1.00 98.50 408 ASP A CA 1
ATOM 3175 C C . ASP A 1 408 ? 15.736 -3.428 -25.345 1.00 98.50 408 ASP A C 1
ATOM 3177 O O . ASP A 1 408 ? 16.209 -2.473 -24.725 1.00 98.50 408 ASP A O 1
ATOM 3181 N N . ILE A 1 409 ? 15.771 -4.688 -24.927 1.00 98.44 409 ILE A N 1
ATOM 3182 C CA . ILE A 1 409 ? 16.388 -5.122 -23.689 1.00 98.44 409 ILE A CA 1
ATOM 3183 C C . ILE A 1 409 ? 17.679 -5.884 -23.984 1.00 98.44 409 ILE A C 1
ATOM 3185 O O . ILE A 1 409 ? 17.732 -6.781 -24.833 1.00 98.44 409 ILE A O 1
ATOM 3189 N N . THR A 1 410 ? 18.709 -5.551 -23.224 1.00 98.12 410 THR A N 1
ATOM 3190 C CA . THR A 1 410 ? 19.947 -6.326 -23.105 1.00 98.12 410 THR A CA 1
ATOM 3191 C C . THR A 1 410 ? 20.017 -6.815 -21.673 1.00 98.12 410 THR A C 1
ATOM 3193 O O . THR A 1 410 ? 19.640 -6.076 -20.768 1.00 98.12 410 THR A O 1
ATOM 3196 N N . VAL A 1 411 ? 20.445 -8.057 -21.471 1.00 96.88 411 VAL A N 1
ATOM 3197 C CA . VAL A 1 411 ? 20.676 -8.634 -20.133 1.00 96.88 411 VAL A CA 1
ATOM 3198 C C . VAL A 1 411 ? 22.007 -9.372 -20.038 1.00 96.88 411 VAL A C 1
ATOM 3200 O O . VAL A 1 411 ? 22.352 -9.879 -18.980 1.00 96.88 411 VAL A O 1
ATOM 3203 N N . LYS A 1 412 ? 22.743 -9.479 -21.147 1.00 90.56 412 LYS A N 1
ATOM 3204 C CA . LYS A 1 412 ? 24.065 -10.101 -21.230 1.00 90.56 412 LYS A CA 1
ATOM 3205 C C . LYS A 1 412 ? 24.803 -9.621 -22.479 1.00 90.56 412 LYS A C 1
ATOM 3207 O O . LYS A 1 412 ? 24.159 -9.219 -23.456 1.00 90.56 412 LYS A O 1
ATOM 3212 N N . ILE A 1 413 ? 26.129 -9.714 -22.438 1.00 81.19 413 ILE A N 1
ATOM 3213 C CA . ILE A 1 413 ? 27.019 -9.454 -23.581 1.00 81.19 413 ILE A CA 1
ATOM 3214 C C . ILE A 1 413 ? 27.029 -10.646 -24.539 1.00 81.19 413 ILE A C 1
ATOM 3216 O O . ILE A 1 413 ? 27.040 -11.804 -24.056 1.00 81.19 413 ILE A O 1
#

Organism: NCBI:txid260670

Solvent-accessible surface area (backbone atoms only — not comparable to full-atom values): 21446 Å² total; per-residue (Å²): 139,77,85,88,73,65,95,72,84,78,84,80,82,76,87,71,90,70,94,64,83,86,66,90,51,82,84,48,12,58,49,36,77,51,55,49,37,82,33,76,44,37,32,43,34,41,32,32,20,23,84,80,36,71,53,64,90,60,44,55,63,51,47,39,35,44,40,60,38,96,64,87,13,47,21,55,51,42,20,60,72,29,72,63,18,31,39,50,45,73,52,62,47,71,73,42,75,39,96,55,37,53,51,49,29,5,56,65,40,17,17,74,46,91,62,80,48,10,48,41,51,50,49,49,49,52,49,63,73,41,35,90,80,49,67,36,43,78,24,24,79,78,72,82,48,38,33,36,39,39,36,37,34,35,38,53,56,37,15,83,79,26,79,80,23,43,35,41,14,45,45,65,43,60,50,57,51,52,98,58,56,52,68,20,63,68,12,18,47,34,49,34,26,38,39,29,68,74,63,40,50,10,56,56,47,37,38,47,36,35,42,35,58,52,48,65,63,38,31,27,86,52,95,68,41,16,30,36,43,23,59,66,14,21,49,23,48,4,16,48,24,48,87,62,66,18,59,34,26,31,47,64,37,69,64,61,33,45,75,42,47,43,32,50,76,46,77,37,59,59,62,45,78,47,77,42,48,23,32,91,84,58,36,41,32,39,34,42,22,31,59,28,36,91,83,50,52,46,35,36,42,37,39,26,47,60,63,47,77,55,26,50,58,41,69,59,53,17,38,42,42,30,48,36,26,73,84,42,92,54,42,75,34,89,88,58,47,19,61,38,65,55,32,33,64,46,75,61,62,37,70,32,58,85,51,90,83,67,66,82,62,67,60,32,31,36,31,24,26,87,81,64,52,51,40,21,68,82,37,65,43,49,40,42,42,92,88,68,40,80,25,48,34,31,44,32,79,57,41,69,67,54,68,62,30,40,33,36,40,36,9,48,132

pLDDT: mean 87.14, std 18.91, range [20.52, 98.81]

Radius of gyration: 21.62 Å; Cα contacts (8 Å, |Δi|>4): 1018; chains: 1; bounding box: 53×48×58 Å

InterPro domains:
  IPR008757 Peptidase M6-like, domain [PF05547] (74-258)
  IPR008757 Peptidase M6-like, domain [TIGR03296] (45-323)

Sequence (413 aa):
MVCLSTCLSYGRAGLVWLTVLACPTRHNGLCGDQCKTNFTLSTIVVLVDFPDKKMGSDRVDSFNHRFFGPKGNVHEYYHEVSNGKVSFTGDVIGPFTLPKKLTQYANKKSGMGKSEPNVRTMARDTVNAIKTTHDLASYDNNGNGLVDAFVIVHAGWGAEEGGPNMKNGMWSLQWYIDEEPILVGGAGVFAFTTIPENALLGVCVHEVGHLVFSWPDLYDGDPIATEGLGPWCLMAGGSWLGSPPVSKPCHPSAWCKASQGWVQVINHIKNATIKLLEVKDSHQVHRLWTNGEKTSAEYFLLENRQKKQYDANLPESGLFIFHVDDKVEDNDNELHYKFAMEQADGKNQLATEWKEGDQLPWPGDPFPGITHVTFNANSEPNSRSYAKKDTFVSVTRISDSAQTMTMDITVKI